Protein AF-0000000068240893 (afdb_homodimer)

Secondary structure (DSSP, 8-state):
-HHHHHHHHHHHHHHTTSS-TTPBPPPHHHHHHHTT--HHHHHHHHHHHHHTTSEEEETTTEEEEPPPPEEE-TTS---HHHHHHHTT--EEEEEEEEEEEE--HHHHHHHTPPTT-EEEEEEEEEEETTEEEEEEEEEE-GGGSTTGGGS-TTS-HHHHHHHHH---EEEEEEEEEEEE--HHHHHHTTBPTT-EEEEEEEEEEETTS-EEEEEEEEEETTTEEEEEEEE---/-HHHHHHHHHHHHHHTTSS-TTPBPPPHHHHHHHTT--HHHHHHHHHHHHHTTSEEEETTTEEEEPPPPEEE-TTS---HHHHHHHTT--EEEEEEEEEEEE--HHHHHHHTPPTT-EEEEEEEEEEETTEEEEEEEEEE-GGGSTTGGGS-TTS-HHHHHHHHH---EEEEEEEEEEEE--HHHHHHTTBPTT-EEEEEEEEEEETTS-EEEEEEEEEETTTEEEEEEEE---

Nearest PDB structures (foldseek):
  4u0w-assembly1_A  TM=6.727E-01  e=1.219E-19  Bacillus subtilis subsp. subtilis str. 168
  3f8m-assembly1_B  TM=7.080E-01  e=1.734E-18  Mycolicibacterium smegmatis MC2 155
  3f8l-assembly2_D  TM=9.187E-01  e=1.401E-13  Mycolicibacterium smegmatis MC2 155
  2wv0-assembly3_F  TM=5.902E-01  e=1.403E-17  Bacillus subtilis
  2wv0-assembly4_G-2  TM=5.923E-01  e=2.333E-17  Bacillus subtilis

Organism: Vibrio cholerae serotype O1 (strain ATCC 39315 / El Tor Inaba N16961) (NCBI:txid243277)

Solvent-accessible surface area (backbone atoms only — not comparable to full-atom values): 24263 Å² total; per-residue (Å²): 108,73,32,55,54,52,38,51,52,51,50,50,36,40,76,71,59,76,47,48,64,63,37,72,51,76,54,64,70,59,50,14,57,76,66,70,52,49,62,68,47,46,46,53,18,50,49,52,36,36,34,70,28,51,26,44,60,34,59,98,74,44,44,26,29,38,50,84,47,47,80,39,39,76,73,48,87,67,50,71,57,58,49,30,47,76,68,77,41,48,59,47,51,43,66,73,47,74,47,80,39,65,46,49,73,66,51,25,62,72,67,67,49,61,90,76,34,70,23,34,40,38,32,32,40,32,23,54,70,88,38,53,37,33,43,34,41,34,40,33,45,42,91,79,41,74,71,56,83,77,51,75,73,51,49,60,62,69,55,49,32,41,75,75,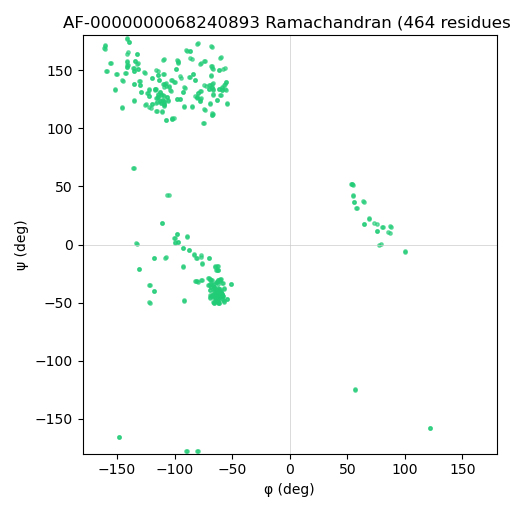60,76,38,50,79,25,38,34,42,37,39,37,40,34,25,42,29,48,70,68,58,8,58,70,43,46,33,40,70,62,38,40,16,32,35,44,34,38,36,35,18,28,79,86,69,42,80,48,38,34,36,42,33,47,26,42,28,41,45,43,32,40,38,53,76,27,57,57,80,128,108,75,33,55,53,52,39,50,52,51,49,49,34,41,75,71,58,76,46,47,65,63,36,72,53,72,54,64,68,60,48,14,56,74,66,71,52,49,62,68,47,44,46,53,18,50,49,53,36,35,33,70,28,51,27,44,60,34,58,97,75,45,44,25,29,38,48,86,46,46,79,39,38,76,73,48,88,67,51,69,56,60,49,30,47,75,67,78,41,47,59,47,52,43,67,73,46,74,46,80,41,66,45,48,74,66,51,25,61,74,66,68,50,61,89,78,34,69,23,34,40,37,33,32,41,32,24,52,69,85,36,53,36,31,42,34,40,33,40,32,44,42,91,80,42,74,70,56,84,76,49,75,72,52,50,60,62,68,56,51,33,38,75,75,61,75,37,49,77,26,38,35,42,37,39,38,38,35,25,44,28,48,68,68,57,8,57,70,43,45,32,40,72,63,38,40,16,32,33,44,34,38,36,34,17,28,79,85,69,43,78,48,38,34,38,41,33,46,26,42,28,42,44,42,31,40,38,52,76,25,60,58,81,126

InterPro domains:
  IPR000524 Transcription regulator HTH, GntR [PF00392] (3-65)
  IPR000524 Transcription regulator HTH, GntR [PR00035] (25-39)
  IPR000524 Transcription regulator HTH, GntR [PR00035] (39-55)
  IPR000524 Transcription regulator HTH, GntR [PS50949] (1-68)
  IPR000524 Transcription regulator HTH, GntR [SM00345] (6-65)
  IPR000524 Transcription regulator HTH, GntR [cd07377] (3-66)
  IPR011663 UbiC transcription regulator-associated [PF07702] (86-224)
  IPR011663 UbiC transcription regulator-associated [SM00866] (86-225)
  IPR017722 Phosphonate utilization transcriptional regulator PhnR [TIGR03337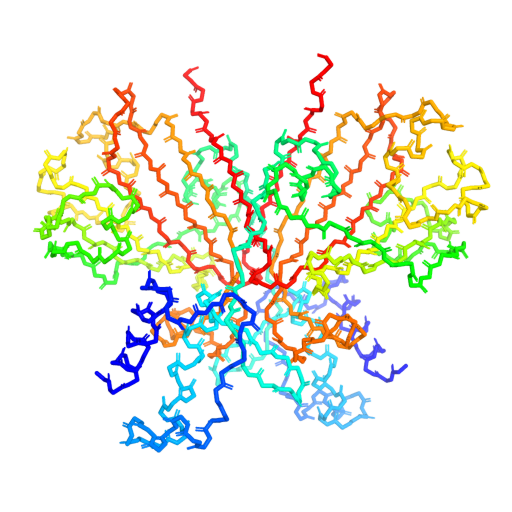] (1-230)
  IPR028978 Chorismate pyruvate-lyase/UbiC transcription regulator-associated domain superfamily [G3DSA:3.40.1410.10] (73-229)
  IPR028978 Chorismate pyruvate-lyase/UbiC transcription regulator-associated domain superfamily [SSF64288] (53-229)
  IPR036388 Winged helix-like DNA-binding domain superfamily [G3DSA:1.10.10.10] (2-70)
  IPR036390 Winged helix DNA-binding domain superfamily [SSF46785] (3-69)
  IPR050679 Bacterial HTH-type transcriptional regulator [PTHR44846] (2-227)

Structure (mmCIF, N/CA/C/O backbone):
data_AF-0000000068240893-model_v1
#
loop_
_entity.id
_entity.type
_entity.pdbx_description
1 polymer 'Repressor protein PhnR, putative'
#
loop_
_atom_site.group_PDB
_atom_site.id
_atom_site.type_symbol
_atom_site.label_atom_id
_atom_site.label_alt_id
_atom_site.label_comp_id
_atom_site.label_asym_id
_atom_site.label_entity_id
_atom_site.label_seq_id
_atom_site.pdbx_PDB_ins_code
_atom_site.Cartn_x
_atom_site.Cartn_y
_atom_site.Cartn_z
_atom_site.occupancy
_atom_site.B_iso_or_equiv
_atom_site.auth_seq_id
_atom_site.auth_comp_id
_atom_site.auth_asym_id
_atom_site.auth_atom_id
_atom_site.pdbx_PDB_model_num
ATOM 1 N N . MET A 1 1 ? -18.891 -16.094 -14.867 1 78.56 1 MET A N 1
ATOM 2 C CA . MET A 1 1 ? -19.75 -15.344 -13.961 1 78.56 1 MET A CA 1
ATOM 3 C C . MET A 1 1 ? -20.109 -13.977 -14.547 1 78.56 1 MET A C 1
ATOM 5 O O . MET A 1 1 ? -19.312 -13.398 -15.289 1 78.56 1 MET A O 1
ATOM 9 N N . GLN A 1 2 ? -21.344 -13.648 -14.516 1 87.31 2 GLN A N 1
ATOM 10 C CA . GLN A 1 2 ? -21.875 -12.453 -15.156 1 87.31 2 GLN A CA 1
ATOM 11 C C . GLN A 1 2 ? -21.078 -11.211 -14.75 1 87.31 2 GLN A C 1
ATOM 13 O O . GLN A 1 2 ? -20.828 -10.336 -15.578 1 87.31 2 GLN A O 1
ATOM 18 N N . TYR A 1 3 ? -20.594 -11.164 -13.531 1 90.5 3 TYR A N 1
ATOM 19 C CA . TYR A 1 3 ? -19.891 -9.977 -13.07 1 90.5 3 TYR A CA 1
ATOM 20 C C . TYR A 1 3 ? -18.531 -9.852 -13.766 1 90.5 3 TYR A C 1
ATOM 22 O O . TYR A 1 3 ? -18.047 -8.742 -14 1 90.5 3 TYR A O 1
ATOM 30 N N . VAL A 1 4 ? -17.969 -10.945 -14.141 1 89.31 4 VAL A N 1
ATOM 31 C CA . VAL A 1 4 ? -16.688 -10.922 -14.836 1 89.31 4 VAL A CA 1
ATOM 32 C C . VAL A 1 4 ? -16.859 -10.344 -16.234 1 89.31 4 VAL A C 1
ATOM 34 O O . VAL A 1 4 ? -16.016 -9.57 -16.703 1 89.31 4 VAL A O 1
ATOM 37 N N . LYS A 1 5 ? -17.922 -10.703 -16.844 1 91.31 5 LYS A N 1
ATOM 38 C CA . LYS A 1 5 ? -18.219 -10.188 -18.172 1 91.31 5 LYS A CA 1
ATOM 39 C C . LYS A 1 5 ? -18.406 -8.672 -18.141 1 91.31 5 LYS A C 1
ATOM 41 O O . LYS A 1 5 ? -17.938 -7.969 -19.047 1 91.31 5 LYS A O 1
ATOM 46 N N . ILE A 1 6 ? -19.094 -8.242 -17.156 1 93.94 6 ILE A N 1
ATOM 47 C CA . ILE A 1 6 ? -19.344 -6.816 -17 1 93.94 6 ILE A CA 1
ATOM 48 C C . ILE A 1 6 ? -18.016 -6.094 -16.797 1 93.94 6 ILE A C 1
ATOM 50 O O . ILE A 1 6 ? -17.734 -5.078 -17.438 1 93.94 6 ILE A O 1
ATOM 54 N N . LYS A 1 7 ? -17.219 -6.617 -15.867 1 94.5 7 LYS A N 1
ATOM 55 C CA . LYS A 1 7 ? -15.906 -6.043 -15.602 1 94.5 7 LYS A CA 1
ATOM 56 C C . LYS A 1 7 ? -15.078 -5.957 -16.891 1 94.5 7 LYS A C 1
ATOM 58 O O . LYS A 1 7 ? -14.508 -4.906 -17.188 1 94.5 7 LYS A O 1
ATOM 63 N N . ASP A 1 8 ? -15.078 -7.043 -17.609 1 92.62 8 ASP A N 1
ATOM 64 C CA . ASP A 1 8 ? -14.281 -7.098 -18.828 1 92.62 8 ASP A CA 1
ATOM 65 C C . ASP A 1 8 ? -14.781 -6.086 -19.859 1 92.62 8 ASP A C 1
ATOM 67 O O . ASP A 1 8 ? -13.984 -5.461 -20.562 1 92.62 8 ASP A O 1
ATOM 71 N N . ALA A 1 9 ? -16.031 -5.953 -19.938 1 93.56 9 ALA A N 1
ATOM 72 C CA . ALA A 1 9 ? -16.625 -5 -20.875 1 93.56 9 ALA A CA 1
ATOM 73 C C . ALA A 1 9 ? -16.203 -3.572 -20.547 1 93.56 9 ALA A C 1
ATOM 75 O O . ALA A 1 9 ? -15.859 -2.797 -21.438 1 93.56 9 ALA A O 1
ATOM 76 N N . ILE A 1 10 ? -16.203 -3.273 -19.344 1 94.38 10 ILE A N 1
ATOM 77 C CA . ILE A 1 10 ? -15.828 -1.932 -18.906 1 94.38 10 ILE A CA 1
ATOM 78 C C . ILE A 1 10 ? -14.336 -1.7 -19.141 1 94.38 10 ILE A C 1
ATOM 80 O O . ILE A 1 10 ? -13.945 -0.651 -19.656 1 94.38 10 ILE A O 1
ATOM 84 N N . VAL A 1 11 ? -13.547 -2.678 -18.812 1 94.25 11 VAL A N 1
ATOM 85 C CA . VAL A 1 11 ? -12.109 -2.584 -19.016 1 94.25 11 VAL A CA 1
ATOM 86 C C . VAL A 1 11 ? -11.805 -2.365 -20.5 1 94.25 11 VAL A C 1
ATOM 88 O O . VAL A 1 11 ? -10.938 -1.556 -20.844 1 94.25 11 VAL A O 1
ATOM 91 N N . GLU A 1 12 ? -12.453 -3.084 -21.312 1 92.94 12 GLU A N 1
ATOM 92 C CA . GLU A 1 12 ? -12.266 -2.949 -22.75 1 92.94 12 GLU A CA 1
ATOM 93 C C . GLU A 1 12 ? -12.578 -1.531 -23.219 1 92.94 12 GLU A C 1
ATOM 95 O O . GLU A 1 12 ? -11.875 -0.988 -24.078 1 92.94 12 GLU A O 1
ATOM 100 N N . GLN A 1 13 ? -13.625 -0.996 -22.719 1 93.81 13 GLN A N 1
ATOM 101 C CA . GLN A 1 13 ? -14.008 0.363 -23.094 1 93.81 13 GLN A CA 1
ATOM 102 C C . GLN A 1 13 ? -12.984 1.377 -22.594 1 93.81 13 GLN A C 1
ATOM 104 O O . GLN A 1 13 ? -12.695 2.361 -23.266 1 93.81 13 GLN A O 1
ATOM 109 N N . ILE A 1 14 ? -12.422 1.121 -21.406 1 93.75 14 ILE A N 1
ATOM 110 C CA . ILE A 1 14 ? -11.375 1.985 -20.875 1 93.75 14 ILE A CA 1
ATOM 111 C C . ILE A 1 14 ? -10.133 1.901 -21.766 1 93.75 14 ILE A C 1
ATOM 113 O O . ILE A 1 14 ? -9.594 2.926 -22.188 1 93.75 14 ILE A O 1
ATOM 117 N N . ASP A 1 15 ? -9.805 0.697 -22.109 1 91.31 15 ASP A N 1
ATOM 118 C CA . ASP A 1 15 ? -8.586 0.45 -22.875 1 91.31 15 ASP A CA 1
ATOM 119 C C . ASP A 1 15 ? -8.727 0.995 -24.297 1 91.31 15 ASP A C 1
ATOM 121 O O . ASP A 1 15 ? -7.738 1.423 -24.891 1 91.31 15 ASP A O 1
ATOM 125 N N . ALA A 1 16 ? -9.93 1.012 -24.797 1 93.38 16 ALA A N 1
ATOM 126 C CA . ALA A 1 16 ? -10.203 1.485 -26.156 1 93.38 16 ALA A CA 1
ATOM 127 C C . ALA A 1 16 ? -10.328 3.006 -26.188 1 93.38 16 ALA A C 1
ATOM 129 O O . ALA A 1 16 ? -10.453 3.602 -27.266 1 93.38 16 ALA A O 1
ATOM 130 N N . GLY A 1 17 ? -10.352 3.615 -25.047 1 92.38 17 GLY A N 1
ATOM 131 C CA . GLY A 1 17 ? -10.438 5.066 -24.969 1 92.38 17 GLY A CA 1
ATOM 132 C C . GLY A 1 17 ? -11.859 5.586 -25.031 1 92.38 17 GLY A C 1
ATOM 133 O O . GLY A 1 17 ? -12.086 6.793 -25.141 1 92.38 17 GLY A O 1
ATOM 134 N N . MET A 1 18 ? -12.805 4.766 -24.938 1 93.75 18 MET A N 1
ATOM 135 C CA . MET A 1 18 ? -14.211 5.168 -24.953 1 93.75 18 MET A CA 1
ATOM 136 C C . MET A 1 18 ? -14.625 5.758 -23.609 1 93.75 18 MET A C 1
ATOM 138 O O . MET A 1 18 ? -15.539 6.586 -23.547 1 93.75 18 MET A O 1
ATOM 142 N N . LEU A 1 19 ? -14.008 5.285 -22.594 1 94.5 19 LEU A N 1
ATOM 143 C CA . LEU A 1 19 ? -14.156 5.844 -21.25 1 94.5 19 LEU A CA 1
ATOM 144 C C . LEU A 1 19 ? -12.891 6.57 -20.828 1 94.5 19 LEU A C 1
ATOM 146 O O . LEU A 1 19 ? -11.82 5.961 -20.719 1 94.5 19 LEU A O 1
ATOM 150 N N . MET A 1 20 ? -13 7.801 -20.562 1 94.25 20 MET A N 1
ATOM 151 C CA . MET A 1 20 ? -11.836 8.641 -20.312 1 94.25 20 MET A CA 1
ATOM 152 C C . MET A 1 20 ? -11.578 8.789 -18.812 1 94.25 20 MET A C 1
ATOM 154 O O . MET A 1 20 ? -12.5 8.703 -18.016 1 94.25 20 MET A O 1
ATOM 158 N N . PRO A 1 21 ? -10.328 9.102 -18.484 1 93.56 21 PRO A N 1
ATOM 159 C CA . PRO A 1 21 ? -10.023 9.359 -17.078 1 93.56 21 PRO A CA 1
ATOM 160 C C . PRO A 1 21 ? -10.898 10.453 -16.484 1 93.56 21 PRO A C 1
ATOM 162 O O . PRO A 1 21 ? -11.148 11.477 -17.125 1 93.56 21 PRO A O 1
ATOM 165 N N . ARG A 1 22 ? -11.398 10.133 -15.289 1 93.19 22 ARG A N 1
ATOM 166 C CA . ARG A 1 22 ? -12.188 11.055 -14.484 1 93.19 22 ARG A CA 1
ATOM 167 C C . ARG A 1 22 ? -13.617 11.156 -15 1 93.19 22 ARG A C 1
ATOM 169 O O . ARG A 1 22 ? -14.453 11.852 -14.414 1 93.19 22 ARG A O 1
ATOM 176 N N . GLN A 1 23 ? -13.875 10.445 -16.016 1 95.62 23 GLN A N 1
ATOM 177 C CA . GLN A 1 23 ? -15.25 10.406 -16.516 1 95.62 23 GLN A CA 1
ATOM 178 C C . GLN A 1 23 ? -16.172 9.703 -15.523 1 95.62 23 GLN A C 1
ATOM 180 O O . GLN A 1 23 ? -15.828 8.648 -14.984 1 95.62 23 GLN A O 1
ATOM 185 N N . LYS A 1 24 ? -17.312 10.32 -15.32 1 96 24 LYS A N 1
ATOM 186 C CA . LYS A 1 24 ? -18.297 9.727 -14.43 1 96 24 LYS A CA 1
ATOM 187 C C . LYS A 1 24 ? -19.047 8.594 -15.125 1 96 24 LYS A C 1
ATOM 189 O O . LYS A 1 24 ? -19.453 8.727 -16.281 1 96 24 LYS A O 1
ATOM 194 N N . LEU A 1 25 ? -19.156 7.477 -14.445 1 96.5 25 LEU A N 1
ATOM 195 C CA . LEU A 1 25 ? -20 6.387 -14.938 1 96.5 25 LEU A CA 1
ATOM 196 C C . LEU A 1 25 ? -21.469 6.668 -14.688 1 96.5 25 LEU A C 1
ATOM 198 O O . LEU A 1 25 ? -21.812 7.383 -13.742 1 96.5 25 LEU A O 1
ATOM 202 N N . PRO A 1 26 ? -22.312 6.039 -15.5 1 95 26 PRO A N 1
ATOM 203 C CA . PRO A 1 26 ? -23.734 6.148 -15.211 1 95 26 PRO A CA 1
ATOM 204 C C . PRO A 1 26 ? -24.109 5.598 -13.836 1 95 26 PRO A C 1
ATOM 206 O O . PRO A 1 26 ? -23.344 4.832 -13.25 1 95 26 PRO A O 1
ATOM 209 N N . ALA A 1 27 ? -25.25 6.023 -13.391 1 95.12 27 ALA A N 1
ATOM 210 C CA . ALA A 1 27 ? -25.75 5.512 -12.117 1 95.12 27 ALA A CA 1
ATOM 211 C C . ALA A 1 27 ? -25.844 3.988 -12.141 1 95.12 27 ALA A C 1
ATOM 213 O O . ALA A 1 27 ? -26.094 3.393 -13.188 1 95.12 27 ALA A O 1
ATOM 214 N N . GLU A 1 28 ? -25.703 3.416 -10.953 1 94.88 28 GLU A N 1
ATOM 215 C CA . GLU A 1 28 ? -25.688 1.962 -10.836 1 94.88 28 GLU A CA 1
ATOM 216 C C . GLU A 1 28 ? -26.953 1.348 -11.406 1 94.88 28 GLU A C 1
ATOM 218 O O . GLU A 1 28 ? -26.922 0.307 -12.062 1 94.88 28 GLU A O 1
ATOM 223 N N . ARG A 1 29 ? -28.094 2.025 -11.172 1 94.5 29 ARG A N 1
ATOM 224 C CA . ARG A 1 29 ? -29.359 1.516 -11.688 1 94.5 29 ARG A CA 1
ATOM 225 C C . ARG A 1 29 ? -29.344 1.455 -13.211 1 94.5 29 ARG A C 1
ATOM 227 O O . ARG A 1 29 ? -29.719 0.44 -13.805 1 94.5 29 ARG A O 1
ATOM 234 N N . LYS A 1 30 ? -28.969 2.471 -13.828 1 95.69 30 LYS A N 1
ATOM 235 C CA . LYS A 1 30 ? -28.906 2.543 -15.281 1 95.69 30 LYS A CA 1
ATOM 236 C C . LYS A 1 30 ? -27.891 1.54 -15.844 1 95.69 30 LYS A C 1
ATOM 238 O O . LYS A 1 30 ? -28.156 0.892 -16.859 1 95.69 30 LYS A O 1
ATOM 243 N N . LEU A 1 31 ? -26.703 1.407 -15.234 1 94.94 31 LEU A N 1
ATOM 244 C CA . LEU A 1 31 ? -25.688 0.46 -15.656 1 94.94 31 LEU A CA 1
ATOM 245 C C . LEU A 1 31 ? -26.188 -0.974 -15.555 1 94.94 31 LEU A C 1
ATOM 247 O O . LEU A 1 31 ? -25.953 -1.788 -16.453 1 94.94 31 LEU A O 1
ATOM 251 N N . ALA A 1 32 ? -26.844 -1.225 -14.445 1 95.75 32 ALA A N 1
ATOM 252 C CA . ALA A 1 32 ? -27.406 -2.557 -14.25 1 95.75 32 ALA A CA 1
ATOM 253 C C . ALA A 1 32 ? -28.422 -2.889 -15.352 1 95.75 32 ALA A C 1
ATOM 255 O O . ALA A 1 32 ? -28.422 -4.004 -15.875 1 95.75 32 ALA A O 1
ATOM 256 N N . GLU A 1 33 ? -29.219 -1.926 -15.703 1 95.12 33 GLU A N 1
ATOM 257 C CA . GLU A 1 33 ? -30.203 -2.092 -16.781 1 95.12 33 GLU A CA 1
ATOM 258 C C . GLU A 1 33 ? -29.516 -2.338 -18.109 1 95.12 33 GLU A C 1
ATOM 260 O O . GLU A 1 33 ? -29.922 -3.219 -18.875 1 95.12 33 GLU A O 1
ATOM 265 N N . SER A 1 34 ? -28.531 -1.62 -18.359 1 94.12 34 SER A N 1
ATOM 266 C CA . SER A 1 34 ? -27.812 -1.719 -19.625 1 94.12 34 SER A CA 1
ATOM 267 C C . SER A 1 34 ? -27.172 -3.09 -19.781 1 94.12 34 SER A C 1
ATOM 269 O O . SER A 1 34 ? -27.047 -3.596 -20.906 1 94.12 34 SER A O 1
ATOM 271 N N . PHE A 1 35 ? -26.766 -3.68 -18.688 1 94.25 35 PHE A N 1
ATOM 272 C CA . PHE A 1 35 ? -26.109 -4.984 -18.734 1 94.25 35 PHE A CA 1
ATOM 273 C C . PHE A 1 35 ? -27.125 -6.098 -18.453 1 94.25 35 PHE A C 1
ATOM 275 O O . PHE A 1 35 ? -26.75 -7.27 -18.359 1 94.25 35 PHE A O 1
ATOM 282 N N . ASP A 1 36 ? -28.312 -5.676 -18.281 1 94.5 36 ASP A N 1
ATOM 283 C CA . ASP A 1 36 ? -29.391 -6.625 -18.016 1 94.5 36 ASP A CA 1
ATOM 284 C C . ASP A 1 36 ? -29.047 -7.527 -16.828 1 94.5 36 ASP A C 1
ATOM 286 O O . ASP A 1 36 ? -29.062 -8.75 -16.953 1 94.5 36 ASP A O 1
ATOM 290 N N . THR A 1 37 ? -28.688 -6.918 -15.734 1 95.94 37 THR A N 1
ATOM 291 C CA . THR A 1 37 ? -28.312 -7.648 -14.531 1 95.94 37 THR A CA 1
ATOM 292 C C . THR A 1 37 ? -28.844 -6.945 -13.289 1 95.94 37 THR A C 1
ATOM 294 O O . THR A 1 37 ? -29.547 -5.941 -13.391 1 95.94 37 THR A O 1
ATOM 297 N N . THR A 1 38 ? -28.625 -7.496 -12.125 1 95.12 38 THR A N 1
ATOM 298 C CA . THR A 1 38 ? -29.047 -6.898 -10.852 1 95.12 38 THR A CA 1
ATOM 299 C C . THR A 1 38 ? -27.969 -5.934 -10.344 1 95.12 38 THR A C 1
ATOM 301 O O . THR A 1 38 ? -26.812 -5.996 -10.766 1 95.12 38 THR A O 1
ATOM 304 N N . ARG A 1 39 ? -28.422 -5.078 -9.461 1 94.19 39 ARG A N 1
ATOM 305 C CA . ARG A 1 39 ? -27.484 -4.145 -8.844 1 94.19 39 ARG A CA 1
ATOM 306 C C . ARG A 1 39 ? -26.406 -4.887 -8.039 1 94.19 39 ARG A C 1
ATOM 308 O O . ARG A 1 39 ? -25.266 -4.461 -7.988 1 94.19 39 ARG A O 1
ATOM 315 N N . VAL A 1 40 ? -26.781 -5.953 -7.469 1 93.62 40 VAL A N 1
ATOM 316 C CA . VAL A 1 40 ? -25.844 -6.738 -6.66 1 93.62 40 VAL A CA 1
ATOM 317 C C . VAL A 1 40 ? -24.719 -7.277 -7.535 1 93.62 40 VAL A C 1
ATOM 319 O O . VAL A 1 40 ? -23.547 -7.141 -7.195 1 93.62 40 VAL A O 1
ATOM 322 N N . THR A 1 41 ? -25.094 -7.832 -8.633 1 94 41 THR A N 1
ATOM 323 C CA . THR A 1 41 ? -24.125 -8.367 -9.578 1 94 41 THR A CA 1
ATOM 324 C C . THR A 1 41 ? -23.25 -7.254 -10.148 1 94 41 THR A C 1
ATOM 326 O O . THR A 1 41 ? -22.031 -7.406 -10.266 1 94 41 THR A O 1
ATOM 329 N N . LEU A 1 42 ? -23.875 -6.18 -10.492 1 95.5 42 LEU A N 1
ATOM 330 C CA . LEU A 1 42 ? -23.141 -5.035 -11.016 1 95.5 42 LEU A CA 1
ATOM 331 C C . LEU A 1 42 ? -22.109 -4.543 -10 1 95.5 42 LEU A C 1
ATOM 333 O O . LEU A 1 42 ? -20.969 -4.258 -10.367 1 95.5 42 LEU A O 1
ATOM 337 N N . ARG A 1 43 ? -22.516 -4.496 -8.758 1 93.31 43 ARG A N 1
ATOM 338 C CA . ARG A 1 43 ? -21.641 -3.984 -7.707 1 93.31 43 ARG A CA 1
ATOM 339 C C . ARG A 1 43 ? -20.422 -4.895 -7.508 1 93.31 43 ARG A C 1
ATOM 341 O O . ARG A 1 43 ? -19.328 -4.422 -7.203 1 93.31 43 ARG A O 1
ATOM 348 N N . GLU A 1 44 ? -20.641 -6.109 -7.68 1 92.75 44 GLU A N 1
ATOM 349 C CA . GLU A 1 44 ? -19.516 -7.031 -7.617 1 92.75 44 GLU A CA 1
ATOM 350 C C . GLU A 1 44 ? -18.484 -6.715 -8.695 1 92.75 44 GLU A C 1
ATOM 352 O O . GLU A 1 44 ? -17.281 -6.719 -8.422 1 92.75 44 GLU A O 1
ATOM 357 N N . ALA A 1 45 ? -18.953 -6.445 -9.844 1 94.75 45 ALA A N 1
ATOM 358 C CA . ALA A 1 45 ? -18.062 -6.078 -10.945 1 94.75 45 ALA A CA 1
ATOM 359 C C . ALA A 1 45 ? -17.359 -4.758 -10.656 1 94.75 45 ALA A C 1
ATOM 361 O O . ALA A 1 45 ? -16.141 -4.641 -10.867 1 94.75 45 ALA A O 1
ATOM 362 N N . LEU A 1 46 ? -18.156 -3.832 -10.164 1 94.75 46 LEU A N 1
ATOM 363 C CA . LEU A 1 46 ? -17.594 -2.518 -9.875 1 94.75 46 LEU A CA 1
ATOM 364 C C . LEU A 1 46 ? -16.562 -2.598 -8.75 1 94.75 46 LEU A C 1
ATOM 366 O O . LEU A 1 46 ? -15.539 -1.916 -8.789 1 94.75 46 LEU A O 1
ATOM 370 N N . SER A 1 47 ? -16.812 -3.436 -7.785 1 92.25 47 SER A N 1
ATOM 371 C CA . SER A 1 47 ? -15.891 -3.609 -6.668 1 92.25 47 SER A CA 1
ATOM 372 C C . SER A 1 47 ? -14.555 -4.188 -7.137 1 92.25 47 SER A C 1
ATOM 374 O O . SER A 1 47 ? -13.5 -3.791 -6.648 1 92.25 47 SER A O 1
ATOM 376 N N . LEU A 1 48 ? -14.648 -5.059 -8.047 1 93 48 LEU A N 1
ATOM 377 C CA . LEU A 1 48 ? -13.43 -5.637 -8.602 1 93 48 LEU A CA 1
ATOM 378 C C . LEU A 1 48 ? -12.633 -4.582 -9.367 1 93 48 LEU A C 1
ATOM 380 O O . LEU A 1 48 ? -11.406 -4.512 -9.242 1 93 48 LEU A O 1
ATOM 384 N N . LEU A 1 49 ? -13.336 -3.799 -10.133 1 95.19 49 LEU A N 1
ATOM 385 C CA . LEU A 1 49 ? -12.695 -2.723 -10.883 1 95.19 49 LEU A CA 1
ATOM 386 C C . LEU A 1 49 ? -12.055 -1.709 -9.945 1 95.19 49 LEU A C 1
ATOM 388 O O . LEU A 1 49 ? -10.961 -1.213 -10.219 1 95.19 49 LEU A O 1
ATOM 392 N N . GLU A 1 50 ? -12.766 -1.42 -8.844 1 94.56 50 GLU A N 1
ATOM 393 C CA . GLU A 1 50 ? -12.234 -0.498 -7.848 1 94.56 50 GLU A CA 1
ATOM 394 C C . GLU A 1 50 ? -10.984 -1.067 -7.176 1 94.56 50 GLU A C 1
ATOM 396 O O . GLU A 1 50 ? -10 -0.357 -6.996 1 94.56 50 GLU A O 1
ATOM 401 N N . ALA A 1 51 ? -11.039 -2.316 -6.859 1 92.25 51 ALA A N 1
ATOM 402 C CA . ALA A 1 51 ? -9.906 -2.984 -6.227 1 92.25 51 ALA A CA 1
ATOM 403 C C . ALA A 1 51 ? -8.672 -2.941 -7.121 1 92.25 51 ALA A C 1
ATOM 405 O O . ALA A 1 51 ? -7.543 -2.842 -6.633 1 92.25 51 ALA A O 1
ATOM 406 N N . GLU A 1 52 ? -8.922 -2.951 -8.391 1 91.88 52 GLU A N 1
ATOM 407 C CA . GLU A 1 52 ? -7.828 -2.926 -9.352 1 91.88 52 GLU A CA 1
ATOM 408 C C . GLU A 1 52 ? -7.402 -1.495 -9.672 1 91.88 52 GLU A C 1
ATOM 410 O O . GLU A 1 52 ? -6.477 -1.276 -10.453 1 91.88 52 GLU A O 1
ATOM 415 N N . GLY A 1 53 ? -8.117 -0.548 -9.141 1 93.19 53 GLY A N 1
ATOM 416 C CA . GLY A 1 53 ? -7.777 0.854 -9.32 1 93.19 53 GLY A CA 1
ATOM 417 C C . GLY A 1 53 ? -8.242 1.417 -10.648 1 93.19 53 GLY A C 1
ATOM 418 O O . GLY A 1 53 ? -7.805 2.492 -11.062 1 93.19 53 GLY A O 1
ATOM 419 N N . LYS A 1 54 ? -9.125 0.718 -11.312 1 95.44 54 LYS A N 1
ATOM 420 C CA . LYS A 1 54 ? -9.586 1.161 -12.625 1 95.44 54 LYS A CA 1
ATOM 421 C C . LYS A 1 54 ? -10.68 2.221 -12.5 1 95.44 54 LYS A C 1
ATOM 423 O O . LYS A 1 54 ? -10.844 3.059 -13.391 1 95.44 54 LYS A O 1
ATOM 428 N N . ILE A 1 55 ? -11.422 2.102 -11.461 1 96.12 55 ILE A N 1
ATOM 429 C CA . ILE A 1 55 ? -12.438 3.096 -11.141 1 96.12 55 ILE A CA 1
ATOM 430 C C . ILE A 1 55 ? -12.336 3.479 -9.664 1 96.12 55 ILE A C 1
ATOM 432 O O . ILE A 1 55 ? -11.633 2.824 -8.898 1 96.12 55 ILE A O 1
ATOM 436 N N . TYR A 1 56 ? -12.914 4.516 -9.312 1 94.88 56 TYR A N 1
ATOM 437 C CA . TYR A 1 56 ? -12.992 4.934 -7.914 1 94.88 56 TYR A CA 1
ATOM 438 C C . TYR A 1 56 ? -14.359 5.539 -7.598 1 94.88 56 TYR A C 1
ATOM 440 O O . TYR A 1 56 ? -15.086 5.949 -8.508 1 94.88 56 TYR A O 1
ATOM 448 N N . ARG A 1 57 ? -14.656 5.516 -6.379 1 92.88 57 ARG A N 1
ATOM 449 C CA . ARG A 1 57 ? -15.93 6.066 -5.926 1 92.88 57 ARG A CA 1
ATOM 450 C C . ARG A 1 57 ? -15.719 7.371 -5.164 1 92.88 57 ARG A C 1
ATOM 452 O O . ARG A 1 57 ? -14.766 7.5 -4.391 1 92.88 57 ARG A O 1
ATOM 459 N N . GLU A 1 58 ? -16.484 8.344 -5.348 1 91.5 58 GLU A N 1
ATOM 460 C CA . GLU A 1 58 ? -16.578 9.539 -4.508 1 91.5 58 GLU A CA 1
ATOM 461 C C . GLU A 1 58 ? -17.875 9.547 -3.697 1 91.5 58 GLU A C 1
ATOM 463 O O . GLU A 1 58 ? -18.938 9.172 -4.203 1 91.5 58 GLU A O 1
ATOM 468 N N . ASP A 1 59 ? -17.672 9.898 -2.484 1 88 59 ASP A N 1
ATOM 469 C CA . ASP A 1 59 ? -18.781 9.859 -1.544 1 88 59 ASP A CA 1
ATOM 470 C C . ASP A 1 59 ? -19.969 10.672 -2.066 1 88 59 ASP A C 1
ATOM 472 O O . ASP A 1 59 ? -19.828 11.859 -2.377 1 88 59 ASP A O 1
ATOM 476 N N . ARG A 1 60 ? -21.094 10.031 -2.229 1 87.75 60 ARG A N 1
ATOM 477 C CA . ARG A 1 60 ? -22.375 10.602 -2.629 1 87.75 60 ARG A CA 1
ATOM 478 C C . ARG A 1 60 ? -22.312 11.164 -4.043 1 87.75 60 ARG A C 1
ATOM 480 O O . ARG A 1 60 ? -23.141 11.992 -4.43 1 87.75 60 ARG A O 1
ATOM 487 N N . ARG A 1 61 ? -21.375 10.844 -4.891 1 90.44 61 ARG A N 1
ATOM 488 C CA . ARG A 1 61 ? -21.234 11.375 -6.246 1 90.44 61 ARG A CA 1
ATOM 489 C C . ARG A 1 61 ? -21.266 10.242 -7.273 1 90.44 61 ARG A C 1
ATOM 491 O O . ARG A 1 61 ? -21.75 10.43 -8.391 1 90.44 61 ARG A O 1
ATOM 498 N N . GLY A 1 62 ? -20.703 9.094 -6.867 1 93.31 62 GLY A N 1
ATOM 499 C CA . GLY A 1 62 ? -20.781 7.965 -7.781 1 93.31 62 GLY A CA 1
ATOM 500 C C . GLY A 1 62 ? -19.422 7.414 -8.164 1 93.31 62 GLY A C 1
ATOM 501 O O . GLY A 1 62 ? -18.469 7.5 -7.387 1 93.31 62 GLY A O 1
ATOM 502 N N . TRP A 1 63 ? -19.453 6.719 -9.344 1 95.25 63 TRP A N 1
ATOM 503 C CA . TRP A 1 63 ? -18.266 6.027 -9.82 1 95.25 63 TRP A CA 1
ATOM 504 C C . TRP A 1 63 ? -17.594 6.816 -10.938 1 95.25 63 TRP A C 1
ATOM 506 O O . TRP A 1 63 ? -18.266 7.375 -11.805 1 95.25 63 TRP A O 1
ATOM 516 N N . PHE A 1 64 ? -16.312 6.82 -10.938 1 96.69 64 PHE A N 1
ATOM 517 C CA . PHE A 1 64 ? -15.516 7.523 -11.938 1 96.69 64 PHE A CA 1
ATOM 518 C C . PHE A 1 64 ? -14.406 6.629 -12.477 1 96.69 64 PHE A C 1
ATOM 520 O O . PHE A 1 64 ? -13.938 5.723 -11.789 1 96.69 64 PHE A O 1
ATOM 527 N N . ILE A 1 65 ? -13.938 6.906 -13.703 1 97.06 65 ILE A N 1
ATOM 528 C CA . ILE A 1 65 ? -12.781 6.223 -14.273 1 97.06 65 ILE A CA 1
ATOM 529 C C . ILE A 1 65 ? -11.492 6.789 -13.664 1 97.06 65 ILE A C 1
ATOM 531 O O . ILE A 1 65 ? -11.289 8.008 -13.664 1 97.06 65 ILE A O 1
ATOM 535 N N . SER A 1 66 ? -10.672 5.906 -13.117 1 96.44 66 SER A N 1
ATOM 536 C CA . SER A 1 66 ? -9.43 6.359 -12.492 1 96.44 66 SER A CA 1
ATOM 537 C C . SER A 1 66 ? -8.438 6.859 -13.539 1 96.44 66 SER A C 1
ATOM 539 O O . SER A 1 66 ? -8.242 6.219 -14.57 1 96.44 66 SER A O 1
ATOM 541 N N . PRO A 1 67 ? -7.805 8.039 -13.305 1 95.56 67 PRO A N 1
ATOM 542 C CA . PRO A 1 67 ? -6.617 8.359 -14.094 1 95.56 67 PRO A CA 1
ATOM 543 C C . PRO A 1 67 ? -5.43 7.449 -13.773 1 95.56 67 PRO A C 1
ATOM 545 O O . PRO A 1 67 ? -5.473 6.695 -12.797 1 95.56 67 PRO A O 1
ATOM 548 N N . ALA A 1 68 ? -4.375 7.566 -14.594 1 94.31 68 ALA A N 1
ATOM 549 C CA . ALA A 1 68 ? -3.154 6.836 -14.266 1 94.31 68 ALA A CA 1
ATOM 550 C C . ALA A 1 68 ? -2.586 7.289 -12.922 1 94.31 68 ALA A C 1
ATOM 552 O O . ALA A 1 68 ? -2.566 8.484 -12.625 1 94.31 68 ALA A O 1
ATOM 553 N N . PRO A 1 69 ? -2.219 6.344 -12.109 1 96.75 69 PRO A N 1
ATOM 554 C CA . PRO A 1 69 ? -1.616 6.75 -10.836 1 96.75 69 PRO A CA 1
ATOM 555 C C . PRO A 1 69 ? -0.247 7.402 -11.016 1 96.75 69 PRO A C 1
ATOM 557 O O . PRO A 1 69 ? 0.424 7.176 -12.023 1 96.75 69 PRO A O 1
ATOM 560 N N . LEU A 1 70 ? 0.086 8.234 -10.086 1 96.88 70 LEU A N 1
ATOM 561 C CA . LEU A 1 70 ? 1.442 8.766 -10.031 1 96.88 70 LEU A CA 1
ATOM 562 C C . LEU A 1 70 ? 2.447 7.668 -9.703 1 96.88 70 LEU A C 1
ATOM 564 O O . LEU A 1 70 ? 2.227 6.871 -8.789 1 96.88 70 LEU A O 1
ATOM 568 N N . ARG A 1 71 ? 3.449 7.57 -10.469 1 96 71 ARG A N 1
ATOM 569 C CA . ARG A 1 71 ? 4.551 6.652 -10.203 1 96 71 ARG A CA 1
ATOM 570 C C . ARG A 1 71 ? 5.574 7.277 -9.266 1 96 71 ARG A C 1
ATOM 572 O O . ARG A 1 71 ? 6.164 8.312 -9.578 1 96 71 ARG A O 1
ATOM 579 N N . TYR A 1 72 ? 5.715 6.633 -8.164 1 94 72 TYR A N 1
ATOM 580 C CA . TYR A 1 72 ? 6.613 7.148 -7.133 1 94 72 TYR A CA 1
ATOM 581 C C . TYR A 1 72 ? 7.781 6.195 -6.906 1 94 72 TYR A C 1
ATOM 583 O O . TYR A 1 72 ? 7.582 5.02 -6.594 1 94 72 TYR A O 1
ATOM 591 N N . ASP A 1 73 ? 8.969 6.656 -7.062 1 91.56 73 ASP A N 1
ATOM 592 C CA . ASP A 1 73 ? 10.195 5.918 -6.773 1 91.56 73 ASP A CA 1
ATOM 593 C C . ASP A 1 73 ? 10.867 6.445 -5.508 1 91.56 73 ASP A C 1
ATOM 595 O O . ASP A 1 73 ? 11.492 7.508 -5.531 1 91.56 73 ASP A O 1
ATOM 599 N N . PRO A 1 74 ? 10.773 5.648 -4.453 1 85.88 74 PRO A N 1
ATOM 600 C CA . PRO A 1 74 ? 11.312 6.141 -3.182 1 85.88 74 PRO A CA 1
ATOM 601 C C . PRO A 1 74 ? 12.82 6.387 -3.236 1 85.88 74 PRO A C 1
ATOM 603 O O . PRO A 1 74 ? 13.375 7.043 -2.35 1 85.88 74 PRO A O 1
ATOM 606 N N . THR A 1 75 ? 13.438 5.805 -4.203 1 82.12 75 THR A N 1
ATOM 607 C CA . THR A 1 75 ? 14.875 6.008 -4.316 1 82.12 75 THR A CA 1
ATOM 608 C C . THR A 1 75 ? 15.188 7.387 -4.891 1 82.12 75 THR A C 1
ATOM 610 O O . THR A 1 75 ? 16.328 7.852 -4.824 1 82.12 75 THR A O 1
ATOM 613 N N . GLN A 1 76 ? 14.156 7.902 -5.445 1 80.62 76 GLN A N 1
ATOM 614 C CA . GLN A 1 76 ? 14.289 9.266 -5.938 1 80.62 76 GLN A CA 1
ATOM 615 C C . GLN A 1 76 ? 13.781 10.273 -4.91 1 80.62 76 GLN A C 1
ATOM 617 O O . GLN A 1 76 ? 12.867 9.977 -4.141 1 80.62 76 GLN A O 1
ATOM 622 N N . THR A 1 77 ? 14.391 11.367 -4.855 1 75.69 77 THR A N 1
ATOM 623 C CA . THR A 1 77 ? 14.055 12.344 -3.826 1 75.69 77 THR A CA 1
ATOM 624 C C . THR A 1 77 ? 13.281 13.516 -4.426 1 75.69 77 THR A C 1
ATOM 626 O O . THR A 1 77 ? 13.539 14.672 -4.082 1 75.69 77 THR A O 1
ATOM 629 N N . LEU A 1 78 ? 12.398 13.219 -5.25 1 79.06 78 LEU A N 1
ATOM 630 C CA . LEU A 1 78 ? 11.578 14.289 -5.801 1 79.06 78 LEU A CA 1
ATOM 631 C C . LEU A 1 78 ? 10.438 14.648 -4.852 1 79.06 78 LEU A C 1
ATOM 633 O O . LEU A 1 78 ? 9.844 13.766 -4.23 1 79.06 78 LEU A O 1
ATOM 637 N N . ASN A 1 79 ? 10.219 15.898 -4.816 1 87.75 79 ASN A N 1
ATOM 638 C CA . ASN A 1 79 ? 9.039 16.312 -4.062 1 87.75 79 ASN A CA 1
ATOM 639 C C . ASN A 1 79 ? 7.766 16.141 -4.883 1 87.75 79 ASN A C 1
ATOM 641 O O . ASN A 1 79 ? 7.824 15.836 -6.074 1 87.75 79 ASN A O 1
ATOM 645 N N . PHE A 1 80 ? 6.684 16.328 -4.316 1 93.94 80 PHE A N 1
ATOM 646 C CA . PHE A 1 80 ? 5.383 16.047 -4.914 1 93.94 80 PHE A CA 1
ATOM 647 C C . PHE A 1 80 ? 5.199 16.844 -6.199 1 93.94 80 PHE A C 1
ATOM 649 O O . PHE A 1 80 ? 4.82 16.281 -7.23 1 93.94 80 PHE A O 1
ATOM 656 N N . THR A 1 81 ? 5.512 18.156 -6.152 1 94.38 81 THR A N 1
ATOM 657 C CA . THR A 1 81 ? 5.305 19.047 -7.289 1 94.38 81 THR A CA 1
ATOM 658 C C . THR A 1 81 ? 6.145 18.594 -8.484 1 94.38 81 THR A C 1
ATOM 660 O O . THR A 1 81 ? 5.621 18.438 -9.586 1 94.38 81 THR A O 1
ATOM 663 N N . ASN A 1 82 ? 7.367 18.375 -8.258 1 92.56 82 ASN A N 1
ATOM 664 C CA . ASN A 1 82 ? 8.266 17.984 -9.344 1 92.56 82 ASN A CA 1
ATOM 665 C C . ASN A 1 82 ? 7.934 16.594 -9.867 1 92.56 82 ASN A C 1
ATOM 667 O O . ASN A 1 82 ? 8.055 16.328 -11.062 1 92.56 82 ASN A O 1
ATOM 671 N N . MET A 1 83 ? 7.547 15.734 -9.016 1 93.44 83 MET A N 1
ATOM 672 C CA . MET A 1 83 ? 7.137 14.398 -9.422 1 93.44 83 MET A CA 1
ATOM 673 C C . MET A 1 83 ? 5.922 14.461 -10.344 1 93.44 83 MET A C 1
ATOM 675 O O . MET A 1 83 ? 5.891 13.805 -11.383 1 93.44 83 MET A O 1
ATOM 679 N N . ALA A 1 84 ? 4.91 15.258 -9.945 1 96.5 84 ALA A N 1
ATOM 680 C CA . ALA A 1 84 ? 3.695 15.422 -10.742 1 96.5 84 ALA A CA 1
ATOM 681 C C . ALA A 1 84 ? 4.008 16.016 -12.109 1 96.5 84 ALA A C 1
ATOM 683 O O . ALA A 1 84 ? 3.572 15.5 -13.133 1 96.5 84 ALA A O 1
ATOM 684 N N . LEU A 1 85 ? 4.855 17.078 -12.102 1 96.12 85 LEU A N 1
ATOM 685 C CA . LEU A 1 85 ? 5.199 17.75 -13.344 1 96.12 85 LEU A CA 1
ATOM 686 C C . LEU A 1 85 ? 5.984 16.844 -14.273 1 96.12 85 LEU A C 1
ATOM 688 O O . LEU A 1 85 ? 5.766 16.844 -15.484 1 96.12 85 LEU A O 1
ATOM 692 N N . ALA A 1 86 ? 6.859 16.078 -13.711 1 95.44 86 ALA A N 1
ATOM 693 C CA . ALA A 1 86 ? 7.676 15.156 -14.492 1 95.44 86 ALA A CA 1
ATOM 694 C C . ALA A 1 86 ? 6.809 14.117 -15.195 1 95.44 86 ALA A C 1
ATOM 696 O O . ALA A 1 86 ? 7.223 13.531 -16.203 1 95.44 86 ALA A O 1
ATOM 697 N N . GLN A 1 87 ? 5.617 13.898 -14.695 1 96.44 87 GLN A N 1
ATOM 698 C CA . GLN A 1 87 ? 4.707 12.922 -15.281 1 96.44 87 GLN A CA 1
ATOM 699 C C . GLN A 1 87 ? 3.516 13.602 -15.945 1 96.44 87 GLN A C 1
ATOM 701 O O . GLN A 1 87 ? 2.436 13.023 -16.047 1 96.44 87 GLN A O 1
ATOM 706 N N . ASN A 1 88 ? 3.627 14.875 -16.25 1 96.81 88 ASN A N 1
ATOM 707 C CA . ASN A 1 88 ? 2.686 15.688 -17 1 96.81 88 ASN A CA 1
ATOM 708 C C . ASN A 1 88 ? 1.346 15.812 -16.281 1 96.81 88 ASN A C 1
ATOM 710 O O . ASN A 1 88 ? 0.288 15.719 -16.906 1 96.81 88 ASN A O 1
ATOM 714 N N . ARG A 1 89 ? 1.429 15.914 -15 1 96.81 89 ARG A N 1
ATOM 715 C CA . ARG A 1 89 ? 0.257 16.188 -14.18 1 96.81 89 ARG A CA 1
ATOM 716 C C . ARG A 1 89 ? 0.317 17.594 -13.594 1 96.81 89 ARG A C 1
ATOM 718 O O . ARG A 1 89 ? 1.392 18.203 -13.508 1 96.81 89 ARG A O 1
ATOM 725 N N . GLN A 1 90 ? -0.811 18.141 -13.195 1 97.38 90 GLN A N 1
ATOM 726 C CA . GLN A 1 90 ? -0.873 19.469 -12.594 1 97.38 90 GLN A CA 1
ATOM 727 C C . GLN A 1 90 ? -0.986 19.391 -11.078 1 97.38 90 GLN A C 1
ATOM 729 O O . GLN A 1 90 ? -2.049 19.062 -10.547 1 97.38 90 GLN A O 1
ATOM 734 N N . PRO A 1 91 ? 0.047 19.75 -10.383 1 97.44 91 PRO A N 1
ATOM 735 C CA . PRO A 1 91 ? 0.016 19.688 -8.914 1 97.44 91 PRO A CA 1
ATOM 736 C C . PRO A 1 91 ? -0.615 20.938 -8.289 1 97.44 91 PRO A C 1
ATOM 738 O O . PRO A 1 91 ? -0.531 22.031 -8.852 1 97.44 91 PRO A O 1
ATOM 741 N N . LYS A 1 92 ? -1.268 20.766 -7.227 1 97.69 92 LYS A N 1
ATOM 742 C CA . LYS A 1 92 ? -1.764 21.812 -6.348 1 97.69 92 LYS A CA 1
ATOM 743 C C . LYS A 1 92 ? -1.725 21.391 -4.887 1 97.69 92 LYS A C 1
ATOM 745 O O . LYS A 1 92 ? -1.939 20.203 -4.574 1 97.69 92 LYS A O 1
ATOM 750 N N . THR A 1 93 ? -1.39 22.219 -4.027 1 97.75 93 THR A N 1
ATOM 751 C CA . THR A 1 93 ? -1.387 21.953 -2.594 1 97.75 93 THR A CA 1
ATOM 752 C C . THR A 1 93 ? -2.262 22.969 -1.856 1 97.75 93 THR A C 1
ATOM 754 O O . THR A 1 93 ? -2.168 24.172 -2.102 1 97.75 93 THR A O 1
ATOM 757 N N . GLU A 1 94 ? -3.117 22.516 -1.033 1 97.88 94 GLU A N 1
ATOM 758 C CA . GLU A 1 94 ? -3.947 23.344 -0.176 1 97.88 94 GLU A CA 1
ATOM 759 C C . GLU A 1 94 ? -3.605 23.141 1.297 1 97.88 94 GLU A C 1
ATOM 761 O O . GLU A 1 94 ? -3.59 22.016 1.783 1 97.88 94 GLU A O 1
ATOM 766 N N . LEU A 1 95 ? -3.383 24.234 1.973 1 98.12 95 LEU A N 1
ATOM 767 C CA . LEU A 1 95 ? -3.113 24.188 3.406 1 98.12 95 LEU A CA 1
ATOM 768 C C . LEU A 1 95 ? -4.402 24 4.195 1 98.12 95 LEU A C 1
ATOM 770 O O . LEU A 1 95 ? -5.363 24.766 4.016 1 98.12 95 LEU A O 1
ATOM 774 N N . VAL A 1 96 ? -4.441 23.016 4.965 1 97.69 96 VAL A N 1
ATOM 775 C CA . VAL A 1 96 ? -5.586 22.766 5.832 1 97.69 96 VAL A CA 1
ATOM 776 C C . VAL A 1 96 ? -5.363 23.422 7.188 1 97.69 96 VAL A C 1
ATOM 778 O O . VAL A 1 96 ? -6.25 24.109 7.699 1 97.69 96 VAL A O 1
ATOM 781 N N . SER A 1 97 ? -4.203 23.219 7.762 1 97.69 97 SER A N 1
ATOM 782 C CA . SER A 1 97 ? -3.861 23.797 9.055 1 97.69 97 SER A CA 1
ATOM 783 C C . SER A 1 97 ? -2.352 23.844 9.258 1 97.69 97 SER A C 1
ATOM 785 O O . SER A 1 97 ? -1.619 23.031 8.695 1 97.69 97 SER A O 1
ATOM 787 N N . ALA A 1 98 ? -1.887 24.828 9.992 1 98.12 98 ALA A N 1
ATOM 788 C CA . ALA A 1 98 ? -0.494 24.969 10.406 1 98.12 98 ALA A CA 1
ATOM 789 C C . ALA A 1 98 ? -0.398 25.594 11.805 1 98.12 98 ALA A C 1
ATOM 791 O O . ALA A 1 98 ? -0.845 26.719 12.016 1 98.12 98 ALA A O 1
ATOM 792 N N . LYS A 1 99 ? 0.164 24.828 12.703 1 97.94 99 LYS A N 1
ATOM 793 C CA . LYS A 1 99 ? 0.21 25.344 14.07 1 97.94 99 LYS A CA 1
ATOM 794 C C . LYS A 1 99 ? 1.348 24.719 14.859 1 97.94 99 LYS A C 1
ATOM 796 O O . LYS A 1 99 ? 1.835 23.641 14.508 1 97.94 99 LYS A O 1
ATOM 801 N N . ALA A 1 100 ? 1.735 25.453 15.852 1 98 100 ALA A N 1
ATOM 802 C CA . ALA A 1 100 ? 2.625 24.891 16.859 1 98 100 ALA A CA 1
ATOM 803 C C . ALA A 1 100 ? 1.84 24.078 17.891 1 98 100 ALA A C 1
ATOM 805 O O . ALA A 1 100 ? 0.849 24.562 18.453 1 98 100 ALA A O 1
ATOM 806 N N . VAL A 1 101 ? 2.295 22.859 18.078 1 97.75 101 VAL A N 1
ATOM 807 C CA . VAL A 1 101 ? 1.589 21.984 19.016 1 97.75 101 VAL A CA 1
ATOM 808 C C . VAL A 1 101 ? 2.594 21.156 19.812 1 97.75 101 VAL A C 1
ATOM 810 O O . VAL A 1 101 ? 3.777 21.109 19.469 1 97.75 101 VAL A O 1
ATOM 813 N N . ILE A 1 102 ? 2.049 20.594 20.922 1 97.31 102 ILE A N 1
ATOM 814 C CA . ILE A 1 102 ? 2.824 19.562 21.609 1 97.31 102 ILE A CA 1
ATOM 815 C C . ILE A 1 102 ? 2.83 18.281 20.797 1 97.31 102 ILE A C 1
ATOM 817 O O . ILE A 1 102 ? 1.795 17.875 20.266 1 97.31 102 ILE A O 1
ATOM 821 N N . ALA A 1 103 ? 3.965 17.656 20.688 1 96.62 103 ALA A N 1
ATOM 822 C CA . ALA A 1 103 ? 4.102 16.438 19.906 1 96.62 103 ALA A CA 1
ATOM 823 C C . ALA A 1 103 ? 3.186 15.336 20.438 1 96.62 103 ALA A C 1
ATOM 825 O O . ALA A 1 103 ? 3.158 15.062 21.641 1 96.62 103 ALA A O 1
ATOM 826 N N . ASN A 1 104 ? 2.406 14.75 19.547 1 92.19 104 ASN A N 1
ATOM 827 C CA . ASN A 1 104 ? 1.644 13.57 19.922 1 92.19 104 ASN A CA 1
ATOM 828 C C . ASN A 1 104 ? 2.51 12.312 19.891 1 92.19 104 ASN A C 1
ATOM 830 O O . ASN A 1 104 ? 3.715 12.391 19.641 1 92.19 104 ASN A O 1
ATOM 834 N N . LYS A 1 105 ? 1.902 11.188 20.172 1 87.94 105 LYS A N 1
ATOM 835 C CA . LYS A 1 105 ? 2.648 9.938 20.281 1 87.94 105 LYS A CA 1
ATOM 836 C C . LYS A 1 105 ? 3.359 9.609 18.969 1 87.94 105 LYS A C 1
ATOM 838 O O . LYS A 1 105 ? 4.516 9.18 18.969 1 87.94 105 LYS A O 1
ATOM 843 N N . GLN A 1 106 ? 2.68 9.828 17.875 1 91.44 106 GLN A N 1
ATOM 844 C CA . GLN A 1 106 ? 3.232 9.508 16.562 1 91.44 106 GLN A CA 1
ATOM 845 C C . GLN A 1 106 ? 4.441 10.383 16.25 1 91.44 106 GLN A C 1
ATOM 847 O O . GLN A 1 106 ? 5.492 9.875 15.852 1 91.44 106 GLN A O 1
ATOM 852 N N . ALA A 1 107 ? 4.293 11.672 16.406 1 96 107 ALA A N 1
ATOM 853 C CA . ALA A 1 107 ? 5.391 12.602 16.172 1 96 107 ALA A CA 1
ATOM 854 C C . ALA A 1 107 ? 6.57 12.312 17.094 1 96 107 ALA A C 1
ATOM 856 O O . ALA A 1 107 ? 7.723 12.32 16.672 1 96 107 ALA A O 1
ATOM 857 N N . THR A 1 108 ? 6.258 12.055 18.359 1 95.88 108 THR A N 1
ATOM 858 C CA . THR A 1 108 ? 7.293 11.758 19.344 1 95.88 108 THR A CA 1
ATOM 859 C C . THR A 1 108 ? 8.102 10.531 18.922 1 95.88 108 THR A C 1
ATOM 861 O O . THR A 1 108 ? 9.336 10.539 18.984 1 95.88 108 THR A O 1
ATOM 864 N N . ARG A 1 109 ? 7.41 9.555 18.5 1 93.25 109 ARG A N 1
ATOM 865 C CA . ARG A 1 109 ? 8.062 8.32 18.078 1 93.25 109 ARG A CA 1
ATOM 866 C C . ARG A 1 109 ? 8.922 8.547 16.844 1 93.25 109 ARG A C 1
ATOM 868 O O . ARG A 1 109 ? 10.102 8.18 16.812 1 93.25 109 ARG A O 1
ATOM 875 N N . LEU A 1 110 ? 8.391 9.172 15.812 1 96.25 110 LEU A N 1
ATOM 876 C CA . LEU A 1 110 ? 9.055 9.305 14.523 1 96.25 110 LEU A CA 1
ATOM 877 C C . LEU A 1 110 ? 10.234 10.273 14.617 1 96.25 110 LEU A C 1
ATOM 879 O O . LEU A 1 110 ? 11.273 10.047 13.992 1 96.25 110 LEU A O 1
ATOM 883 N N . LEU A 1 111 ? 10.086 11.312 15.445 1 97.56 111 LEU A N 1
ATOM 884 C CA . LEU A 1 111 ? 11.125 12.328 15.531 1 97.56 111 LEU A CA 1
ATOM 885 C C . LEU A 1 111 ? 12.016 12.102 16.75 1 97.56 111 LEU A C 1
ATOM 887 O O . LEU A 1 111 ? 12.891 12.914 17.047 1 97.56 111 LEU A O 1
ATOM 891 N N . LYS A 1 112 ? 11.742 11.039 17.484 1 96.88 112 LYS A N 1
ATOM 892 C CA . LYS A 1 112 ? 12.539 10.688 18.672 1 96.88 112 LYS A CA 1
ATOM 893 C C . LYS A 1 112 ? 12.617 11.859 19.641 1 96.88 112 LYS A C 1
ATOM 895 O O . LYS A 1 112 ? 13.703 12.242 20.078 1 96.88 112 LYS A O 1
ATOM 900 N N . LEU A 1 113 ? 11.508 12.344 19.953 1 96.75 113 LEU A N 1
ATOM 901 C CA . LEU A 1 113 ? 11.438 13.531 20.797 1 96.75 113 LEU A CA 1
ATOM 902 C C . LEU A 1 113 ? 11.18 13.148 22.25 1 96.75 113 LEU A C 1
ATOM 904 O O . LEU A 1 113 ? 10.656 12.07 22.531 1 96.75 113 LEU A O 1
ATOM 908 N N . LYS A 1 114 ? 11.523 14.039 23.141 1 94.94 114 LYS A N 1
ATOM 909 C CA . LYS A 1 114 ? 11.164 13.906 24.547 1 94.94 114 LYS A CA 1
ATOM 910 C C . LYS A 1 114 ? 9.68 14.211 24.766 1 94.94 114 LYS A C 1
ATOM 912 O O . LYS A 1 114 ? 9.062 14.898 23.953 1 94.94 114 LYS A O 1
ATOM 917 N N . PRO A 1 115 ? 9.188 13.688 25.859 1 91.81 115 PRO A N 1
ATOM 918 C CA . PRO A 1 115 ? 7.793 14 26.156 1 91.81 115 PRO A CA 1
ATOM 919 C C . PRO A 1 115 ? 7.535 15.508 26.25 1 91.81 115 PRO A C 1
ATOM 921 O O . PRO A 1 115 ? 8.375 16.25 26.75 1 91.81 115 PRO A O 1
ATOM 924 N N . PHE A 1 116 ? 6.43 15.945 25.656 1 93.38 116 PHE A N 1
ATOM 925 C CA . PHE A 1 116 ? 5.914 17.312 25.734 1 93.38 116 PHE A CA 1
ATOM 926 C C . PHE A 1 116 ? 6.734 18.25 24.859 1 93.38 116 PHE A C 1
ATOM 928 O O . PHE A 1 116 ? 6.703 19.469 25.047 1 93.38 116 PHE A O 1
ATOM 935 N N . SER A 1 117 ? 7.477 17.703 23.953 1 96.31 117 SER A N 1
ATOM 936 C CA . SER A 1 117 ? 8.203 18.547 23 1 96.31 117 SER A CA 1
ATOM 937 C C . SER A 1 117 ? 7.254 19.281 22.078 1 96.31 117 SER A C 1
ATOM 939 O O . SER A 1 117 ? 6.172 18.781 21.75 1 96.31 117 SER A O 1
ATOM 941 N N . ASP A 1 118 ? 7.766 20.484 21.641 1 96.94 118 ASP A N 1
ATOM 942 C CA . ASP A 1 118 ? 7.008 21.25 20.656 1 96.94 118 ASP A CA 1
ATOM 943 C C . ASP A 1 118 ? 7.352 20.812 19.234 1 96.94 118 ASP A C 1
ATOM 945 O O . ASP A 1 118 ? 8.508 20.484 18.938 1 96.94 118 ASP A O 1
ATOM 949 N N . VAL A 1 119 ? 6.348 20.828 18.391 1 98.44 119 VAL A N 1
ATOM 950 C CA . VAL A 1 119 ? 6.555 20.625 16.953 1 98.44 119 VAL A CA 1
ATOM 951 C C . VAL A 1 119 ? 5.633 21.547 16.156 1 98.44 119 VAL A C 1
ATOM 953 O O . VAL A 1 119 ? 4.609 22 16.672 1 98.44 119 VAL A O 1
ATOM 956 N N . TYR A 1 120 ? 6.078 21.891 14.953 1 98.69 120 TYR A N 1
ATOM 957 C CA . TYR A 1 120 ? 5.102 22.391 14 1 98.69 120 TYR A CA 1
ATOM 958 C C . TYR A 1 120 ? 4.328 21.25 13.352 1 98.69 120 TYR A C 1
ATOM 960 O O . TYR A 1 120 ? 4.918 20.25 12.938 1 98.69 120 TYR A O 1
ATOM 968 N N . ARG A 1 121 ? 3.059 21.344 13.336 1 98.56 121 ARG A N 1
ATOM 969 C CA . ARG A 1 121 ? 2.229 20.438 12.562 1 98.56 121 ARG A CA 1
ATOM 970 C C . ARG A 1 121 ? 1.607 21.141 11.359 1 98.56 121 ARG A C 1
ATOM 972 O O . ARG A 1 121 ? 0.979 22.188 11.516 1 98.56 121 ARG A O 1
ATOM 979 N N . VAL A 1 122 ? 1.837 20.656 10.195 1 98.44 122 VAL A N 1
ATOM 980 C CA . VAL A 1 122 ? 1.298 21.203 8.953 1 98.44 122 VAL A CA 1
ATOM 981 C C . VAL A 1 122 ? 0.461 20.141 8.25 1 98.44 122 VAL A C 1
ATOM 983 O O . VAL A 1 122 ? 0.968 19.062 7.906 1 98.44 122 VAL A O 1
ATOM 986 N N . ASP A 1 123 ? -0.825 20.375 8.078 1 98.19 123 ASP A N 1
ATOM 987 C CA . ASP A 1 123 ? -1.74 19.5 7.348 1 98.19 123 ASP A CA 1
ATOM 988 C C . ASP A 1 123 ? -2.107 20.094 5.992 1 98.19 123 ASP A C 1
ATOM 990 O O . ASP A 1 123 ? -2.518 21.266 5.906 1 98.19 123 ASP A O 1
ATOM 994 N N . ARG A 1 124 ? -1.915 19.328 5 1 98.5 124 ARG A N 1
ATOM 995 C CA . ARG A 1 124 ? -2.176 19.781 3.635 1 98.5 124 ARG A CA 1
ATOM 996 C C . ARG A 1 124 ? -2.922 18.719 2.842 1 98.5 124 ARG A C 1
ATOM 998 O O . ARG A 1 124 ? -2.832 17.531 3.154 1 98.5 124 ARG A O 1
ATOM 1005 N N . VAL A 1 125 ? -3.68 19.109 1.892 1 98.56 125 VAL A N 1
ATOM 1006 C CA . VAL A 1 125 ? -4.25 18.25 0.859 1 98.56 125 VAL A CA 1
ATOM 1007 C C . VAL A 1 125 ? -3.625 18.594 -0.494 1 98.56 125 VAL A C 1
ATOM 1009 O O . VAL A 1 125 ? -3.504 19.766 -0.858 1 98.56 125 VAL A O 1
ATOM 1012 N N . ARG A 1 126 ? -3.168 17.562 -1.135 1 98.5 126 ARG A N 1
ATOM 1013 C CA . ARG A 1 126 ? -2.559 17.781 -2.443 1 98.5 126 ARG A CA 1
ATOM 1014 C C . ARG A 1 126 ? -3.441 17.234 -3.557 1 98.5 126 ARG A C 1
ATOM 1016 O O . ARG A 1 126 ? -4.113 16.219 -3.377 1 98.5 126 ARG A O 1
ATOM 1023 N N . TYR A 1 127 ? -3.391 17.906 -4.648 1 98.06 127 TYR A N 1
ATOM 1024 C CA . TYR A 1 127 ? -4.246 17.625 -5.797 1 98.06 127 TYR A CA 1
ATOM 1025 C C . TYR A 1 127 ? -3.414 17.266 -7.02 1 98.06 127 TYR A C 1
ATOM 1027 O O . TYR A 1 127 ? -2.328 17.812 -7.227 1 98.06 127 TYR A O 1
ATOM 1035 N N . LEU A 1 128 ? -3.877 16.375 -7.797 1 97.56 128 LEU A N 1
ATOM 1036 C CA . LEU A 1 128 ? -3.43 16.125 -9.164 1 97.56 128 LEU A CA 1
ATOM 1037 C C . LEU A 1 128 ? -4.547 16.406 -10.164 1 97.56 128 LEU A C 1
ATOM 1039 O O . LEU A 1 128 ? -5.602 15.766 -10.117 1 97.56 128 LEU A O 1
ATOM 1043 N N . ASP A 1 129 ? -4.391 17.438 -11.062 1 96.62 129 ASP A N 1
ATOM 1044 C CA . ASP A 1 129 ? -5.395 17.797 -12.062 1 96.62 129 ASP A CA 1
ATOM 1045 C C . ASP A 1 129 ? -6.746 18.062 -11.414 1 96.62 129 ASP A C 1
ATOM 1047 O O . ASP A 1 129 ? -7.762 17.5 -11.82 1 96.62 129 ASP A O 1
ATOM 1051 N N . ASN A 1 130 ? -6.695 18.75 -10.328 1 95.31 130 ASN A N 1
ATOM 1052 C CA . ASN A 1 130 ? -7.848 19.281 -9.602 1 95.31 130 ASN A CA 1
ATOM 1053 C C . ASN A 1 130 ? -8.578 18.188 -8.828 1 95.31 130 ASN A C 1
ATOM 1055 O O . ASN A 1 130 ? -9.703 18.391 -8.367 1 95.31 130 ASN A O 1
ATOM 1059 N N . ARG A 1 131 ? -8.023 17.031 -8.695 1 95.5 131 ARG A N 1
ATOM 1060 C CA . ARG A 1 131 ? -8.539 15.961 -7.855 1 95.5 131 ARG A CA 1
ATOM 1061 C C . ARG A 1 131 ? -7.699 15.805 -6.59 1 95.5 131 ARG A C 1
ATOM 1063 O O . ARG A 1 131 ? -6.484 15.609 -6.664 1 95.5 131 ARG A O 1
ATOM 1070 N N . PRO A 1 132 ? -8.352 15.891 -5.379 1 97.5 132 PRO A N 1
ATOM 1071 C CA . PRO A 1 132 ? -7.566 15.617 -4.176 1 97.5 132 PRO A CA 1
ATOM 1072 C C . PRO A 1 132 ? -7.109 14.164 -4.094 1 97.5 132 PRO A C 1
ATOM 1074 O O . PRO A 1 132 ? -7.918 13.25 -4.254 1 97.5 132 PRO A O 1
ATOM 1077 N N . VAL A 1 133 ? -5.816 13.977 -3.771 1 97.94 133 VAL A N 1
ATOM 1078 C CA . VAL A 1 133 ? -5.32 12.617 -3.93 1 97.94 133 VAL A CA 1
ATOM 1079 C C . VAL A 1 133 ? -4.574 12.188 -2.668 1 97.94 133 VAL A C 1
ATOM 1081 O O . VAL A 1 133 ? -4.398 10.992 -2.418 1 97.94 133 VAL A O 1
ATOM 1084 N N . VAL A 1 134 ? -4.109 13.125 -1.864 1 98.44 134 VAL A N 1
ATOM 1085 C CA . VAL A 1 134 ? -3.314 12.734 -0.705 1 98.44 134 VAL A CA 1
ATOM 1086 C C . VAL A 1 134 ? -3.471 13.773 0.405 1 98.44 134 VAL A C 1
ATOM 1088 O O . VAL A 1 134 ? -3.514 14.977 0.136 1 98.44 134 VAL A O 1
ATOM 1091 N N . TYR A 1 135 ? -3.693 13.312 1.608 1 98.44 135 TYR A N 1
ATOM 1092 C CA . TYR A 1 135 ? -3.648 14.109 2.826 1 98.44 135 TYR A CA 1
ATOM 1093 C C . TYR A 1 135 ? -2.303 13.961 3.527 1 98.44 135 TYR A C 1
ATOM 1095 O O . TYR A 1 135 ? -1.883 12.844 3.846 1 98.44 135 TYR A O 1
ATOM 1103 N N . VAL A 1 136 ? -1.617 15.055 3.793 1 98.12 136 VAL A N 1
ATOM 1104 C CA . VAL A 1 136 ? -0.252 15.008 4.305 1 98.12 136 VAL A CA 1
ATOM 1105 C C . VAL A 1 136 ? -0.173 15.742 5.637 1 98.12 136 VAL A C 1
ATOM 1107 O O . VAL A 1 136 ? -0.595 16.906 5.738 1 98.12 136 VAL A O 1
ATOM 1110 N N . THR A 1 137 ? 0.341 15.109 6.574 1 98 137 THR A N 1
ATOM 1111 C CA . THR A 1 137 ? 0.702 15.742 7.836 1 98 137 THR A CA 1
ATOM 1112 C C . THR A 1 137 ? 2.217 15.773 8.016 1 98 137 THR A C 1
ATOM 1114 O O . THR A 1 137 ? 2.873 14.734 7.969 1 98 137 THR A O 1
ATOM 1117 N N . ASN A 1 138 ? 2.746 16.922 8.172 1 98.44 138 ASN A N 1
ATOM 1118 C CA . ASN A 1 138 ? 4.156 17.078 8.508 1 98.44 138 ASN A CA 1
ATOM 1119 C C . ASN A 1 138 ? 4.344 17.469 9.969 1 98.44 138 ASN A C 1
ATOM 1121 O O . ASN A 1 138 ? 3.582 18.281 10.5 1 98.44 138 ASN A O 1
ATOM 1125 N N . TYR A 1 139 ? 5.234 16.891 10.586 1 98.62 139 TYR A N 1
ATOM 1126 C CA . TYR A 1 139 ? 5.773 17.344 11.867 1 98.62 139 TYR A CA 1
ATOM 1127 C C . TYR A 1 139 ? 7.203 17.859 11.695 1 98.62 139 TYR A C 1
ATOM 1129 O O . TYR A 1 139 ? 8.062 17.141 11.164 1 98.62 139 TYR A O 1
ATOM 1137 N N . ILE A 1 140 ? 7.449 19.047 12.188 1 98.69 140 ILE A N 1
ATOM 1138 C CA . ILE A 1 140 ? 8.719 19.719 11.945 1 98.69 140 ILE A CA 1
ATOM 1139 C C . ILE A 1 140 ? 9.305 20.219 13.266 1 98.69 140 ILE A C 1
ATOM 1141 O O . ILE A 1 140 ? 8.586 20.766 14.102 1 98.69 140 ILE A O 1
ATOM 1145 N N . ARG A 1 141 ? 10.578 20.047 13.438 1 97.88 141 ARG A N 1
ATOM 1146 C CA . ARG A 1 141 ? 11.25 20.562 14.625 1 97.88 141 ARG A CA 1
ATOM 1147 C C . ARG A 1 141 ? 11.422 22.062 14.539 1 97.88 141 ARG A C 1
ATOM 1149 O O . ARG A 1 141 ? 12.18 22.578 13.711 1 97.88 141 ARG A O 1
ATOM 1156 N N . PRO A 1 142 ? 10.805 22.766 15.43 1 97.5 142 PRO A N 1
ATOM 1157 C CA . PRO A 1 142 ? 10.773 24.219 15.289 1 97.5 142 PRO A CA 1
ATOM 1158 C C . PRO A 1 142 ? 12.141 24.859 15.5 1 97.5 142 PRO A C 1
ATOM 1160 O O . PRO A 1 142 ? 12.438 25.906 14.922 1 97.5 142 PRO A O 1
ATOM 1163 N N . GLU A 1 143 ? 12.984 24.297 16.312 1 96 143 GLU A N 1
ATOM 1164 C CA . GLU A 1 143 ? 14.281 24.875 16.641 1 96 143 GLU A CA 1
ATOM 1165 C C . GLU A 1 143 ? 15.18 24.969 15.414 1 96 143 GLU A C 1
ATOM 1167 O O . GLU A 1 143 ? 16.078 25.812 15.359 1 96 143 GLU A O 1
ATOM 1172 N N . LEU A 1 144 ? 14.875 24.172 14.461 1 96.69 144 LEU A N 1
ATOM 1173 C CA . LEU A 1 144 ? 15.68 24.172 13.242 1 96.69 144 LEU A CA 1
ATOM 1174 C C . LEU A 1 144 ? 15.094 25.109 12.203 1 96.69 144 LEU A C 1
ATOM 1176 O O . LEU A 1 144 ? 15.773 25.5 11.25 1 96.69 144 LEU A O 1
ATOM 1180 N N . PHE A 1 145 ? 13.836 25.438 12.391 1 97.75 145 PHE A N 1
ATOM 1181 C CA . PHE A 1 145 ? 13.148 26.25 11.391 1 97.75 145 PHE A CA 1
ATOM 1182 C C . PHE A 1 145 ? 12.328 27.344 12.062 1 97.75 145 PHE A C 1
ATOM 1184 O O . PHE A 1 145 ? 11.109 27.391 11.914 1 97.75 145 PHE A O 1
ATOM 1191 N N . PRO A 1 146 ? 13.008 28.25 12.688 1 96.88 146 PRO A N 1
ATOM 1192 C CA . PRO A 1 146 ? 12.289 29.312 13.375 1 96.88 146 PRO A CA 1
ATOM 1193 C C . PRO A 1 146 ? 11.398 30.125 12.438 1 96.88 146 PRO A C 1
ATOM 1195 O O . PRO A 1 146 ? 11.789 30.406 11.297 1 96.88 146 PRO A O 1
ATOM 1198 N N . ASN A 1 147 ? 10.211 30.422 12.789 1 97.06 147 ASN A N 1
ATOM 1199 C CA . ASN A 1 147 ? 9.25 31.266 12.094 1 97.06 147 ASN A CA 1
ATOM 1200 C C . ASN A 1 147 ? 8.758 30.625 10.805 1 97.06 147 ASN A C 1
ATOM 1202 O O . ASN A 1 147 ? 8.336 31.312 9.875 1 97.06 147 ASN A O 1
ATOM 1206 N N . LEU A 1 148 ? 8.875 29.328 10.742 1 97.62 148 LEU A N 1
ATOM 1207 C CA . LEU A 1 148 ? 8.438 28.625 9.547 1 97.62 148 LEU A CA 1
ATOM 1208 C C . LEU A 1 148 ? 6.969 28.891 9.258 1 97.62 148 LEU A C 1
ATOM 1210 O O . LEU A 1 148 ? 6.57 29 8.094 1 97.62 148 LEU A O 1
ATOM 1214 N N . LEU A 1 149 ? 6.16 29.062 10.273 1 97.69 149 LEU A N 1
ATOM 1215 C CA . LEU A 1 149 ? 4.715 29.203 10.141 1 97.69 149 LEU A CA 1
ATOM 1216 C C . LEU A 1 149 ? 4.359 30.547 9.5 1 97.69 149 LEU A C 1
ATOM 1218 O O . LEU A 1 149 ? 3.215 30.75 9.086 1 97.69 149 LEU A O 1
ATOM 1222 N N . ASP A 1 150 ? 5.301 31.438 9.391 1 97.12 150 ASP A N 1
ATOM 1223 C CA . ASP A 1 150 ? 5.082 32.75 8.781 1 97.12 150 ASP A CA 1
ATOM 1224 C C . ASP A 1 150 ? 5.133 32.656 7.258 1 97.12 150 ASP A C 1
ATOM 1226 O O . ASP A 1 150 ? 4.723 33.594 6.562 1 97.12 150 ASP A O 1
ATOM 1230 N N . PHE A 1 151 ? 5.574 31.562 6.738 1 97 151 PHE A N 1
ATOM 1231 C CA . PHE A 1 151 ? 5.703 31.391 5.297 1 97 151 PHE A CA 1
ATOM 1232 C C . PHE A 1 151 ? 4.422 30.828 4.699 1 97 151 PHE A 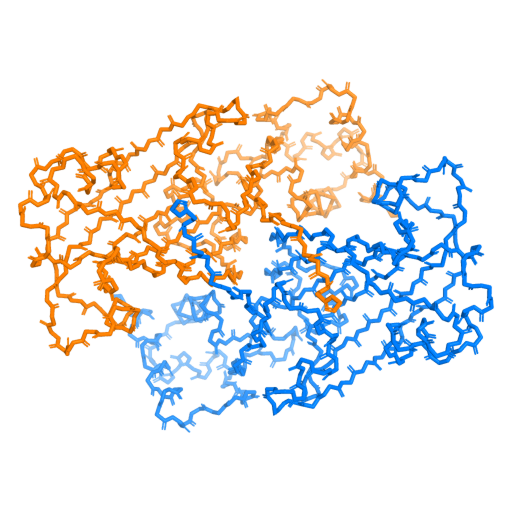C 1
ATOM 1234 O O . PHE A 1 151 ? 3.531 30.391 5.426 1 97 151 PHE A O 1
ATOM 1241 N N . ASP A 1 152 ? 4.336 30.891 3.357 1 96.75 152 ASP A N 1
ATOM 1242 C CA . ASP A 1 152 ? 3.264 30.219 2.637 1 96.75 152 ASP A CA 1
ATOM 1243 C C . ASP A 1 152 ? 3.512 28.703 2.574 1 96.75 152 ASP A C 1
ATOM 1245 O O . ASP A 1 152 ? 4.301 28.234 1.75 1 96.75 152 ASP A O 1
ATOM 1249 N N . LEU A 1 153 ? 2.809 27.984 3.334 1 96.06 153 LEU A N 1
ATOM 1250 C CA . LEU A 1 153 ? 3.086 26.562 3.516 1 96.06 153 LEU A CA 1
ATOM 1251 C C . LEU A 1 153 ? 2.338 25.719 2.482 1 96.06 153 LEU A C 1
ATOM 1253 O O . LEU A 1 153 ? 2.35 24.5 2.547 1 96.06 153 LEU A O 1
ATOM 1257 N N . SER A 1 154 ? 1.705 26.359 1.528 1 93.81 154 SER A N 1
ATOM 1258 C CA . SER A 1 154 ? 1.214 25.656 0.351 1 93.81 154 SER A CA 1
ATOM 1259 C C . SER A 1 154 ? 2.348 25.344 -0.62 1 93.81 154 SER A C 1
ATOM 1261 O O . SER A 1 154 ? 2.184 24.531 -1.537 1 93.81 154 SER A O 1
ATOM 1263 N N . GLN A 1 155 ? 3.475 25.922 -0.352 1 91.31 155 GLN A N 1
ATOM 1264 C CA . GLN A 1 155 ? 4.672 25.656 -1.142 1 91.31 155 GLN A CA 1
ATOM 1265 C C . GLN A 1 155 ? 5.414 24.422 -0.613 1 91.31 155 GLN A C 1
ATOM 1267 O O . GLN A 1 155 ? 5.109 23.938 0.475 1 91.31 155 GLN A O 1
ATOM 1272 N N . SER A 1 156 ? 6.328 23.969 -1.428 1 92.81 156 SER A N 1
ATOM 1273 C CA . SER A 1 156 ? 7.141 22.812 -1.07 1 92.81 156 SER A CA 1
ATOM 1274 C C . SER A 1 156 ? 8 23.094 0.153 1 92.81 156 SER A C 1
ATOM 1276 O O . SER A 1 156 ? 8.773 24.062 0.161 1 92.81 156 SER A O 1
ATOM 1278 N N . LEU A 1 157 ? 7.891 22.312 1.155 1 94.88 157 LEU A N 1
ATOM 1279 C CA . LEU A 1 157 ? 8.711 22.469 2.35 1 94.88 157 LEU A CA 1
ATOM 1280 C C . LEU A 1 157 ? 10.195 22.297 2.02 1 94.88 157 LEU A C 1
ATOM 1282 O O . LEU A 1 157 ? 11.039 22.984 2.596 1 94.88 157 LEU A O 1
ATOM 1286 N N . THR A 1 158 ? 10.484 21.359 1.113 1 92.81 158 THR A N 1
ATOM 1287 C CA . THR A 1 158 ? 11.883 21.141 0.749 1 92.81 158 THR A CA 1
ATOM 1288 C C . THR A 1 158 ? 12.477 22.406 0.136 1 92.81 158 THR A C 1
ATOM 1290 O O . THR A 1 158 ? 13.633 22.75 0.41 1 92.81 158 THR A O 1
ATOM 1293 N N . ASP A 1 159 ? 11.695 23.078 -0.636 1 93.06 159 ASP A N 1
ATOM 1294 C CA . ASP A 1 159 ? 12.156 24.328 -1.222 1 93.06 159 ASP A CA 1
ATOM 1295 C C . ASP A 1 159 ? 12.312 25.406 -0.155 1 93.06 159 ASP A C 1
ATOM 1297 O O . ASP A 1 159 ? 13.297 26.156 -0.16 1 93.06 159 ASP A O 1
ATOM 1301 N N . LEU A 1 160 ? 11.344 25.516 0.699 1 95.31 160 LEU A N 1
ATOM 1302 C CA . LEU A 1 160 ? 11.406 26.5 1.777 1 95.31 160 LEU A CA 1
ATOM 1303 C C . LEU A 1 160 ? 12.641 26.266 2.645 1 95.31 160 LEU A C 1
ATOM 1305 O O . LEU A 1 160 ? 13.352 27.219 2.98 1 95.31 160 LEU A O 1
ATOM 1309 N N . TYR A 1 161 ? 12.906 24.984 2.994 1 96.44 161 TYR A N 1
ATOM 1310 C CA . TYR A 1 161 ? 14.078 24.641 3.795 1 96.44 161 TYR A CA 1
ATOM 1311 C C . TYR A 1 161 ? 15.352 25.109 3.119 1 96.44 161 TYR A C 1
ATOM 1313 O O . TYR A 1 161 ? 16.203 25.734 3.76 1 96.44 161 TYR A O 1
ATOM 1321 N N . ARG A 1 162 ? 15.438 24.781 1.862 1 94.19 162 ARG A N 1
ATOM 1322 C CA . ARG A 1 162 ? 16.641 25.109 1.091 1 94.19 162 ARG A CA 1
ATOM 1323 C C . ARG A 1 162 ? 16.812 26.609 0.959 1 94.19 162 ARG A C 1
ATOM 1325 O O . ARG A 1 162 ? 17.906 27.141 1.208 1 94.19 162 ARG A O 1
ATOM 1332 N N . GLU A 1 163 ? 15.797 27.344 0.677 1 95.75 163 GLU A N 1
ATOM 1333 C CA . GLU A 1 163 ? 15.867 28.766 0.314 1 95.75 163 GLU A CA 1
ATOM 1334 C C . GLU A 1 163 ? 16.031 29.641 1.549 1 95.75 163 GLU A C 1
ATOM 1336 O O . GLU A 1 163 ? 16.719 30.656 1.501 1 95.75 163 GLU A O 1
ATOM 1341 N N . HIS A 1 164 ? 15.477 29.219 2.643 1 97 164 HIS A N 1
ATOM 1342 C CA . HIS A 1 164 ? 15.391 30.172 3.756 1 97 164 HIS A CA 1
ATOM 1343 C C . HIS A 1 164 ? 16.188 29.672 4.957 1 97 164 HIS A C 1
ATOM 1345 O O . HIS A 1 164 ? 16.469 30.422 5.883 1 97 164 HIS A O 1
ATOM 1351 N N . TYR A 1 165 ? 16.625 28.375 4.922 1 97.38 165 TYR A N 1
ATOM 1352 C CA . TYR A 1 165 ? 17.281 27.844 6.109 1 97.38 165 TYR A CA 1
ATOM 1353 C C . TYR A 1 165 ? 18.578 27.125 5.738 1 97.38 165 TYR A C 1
ATOM 1355 O O . TYR A 1 165 ? 19.219 26.531 6.598 1 97.38 165 TYR A O 1
ATOM 1363 N N . ALA A 1 166 ? 18.906 27.094 4.516 1 96.5 166 ALA A N 1
ATOM 1364 C CA . ALA A 1 166 ? 20.109 26.422 4.027 1 96.5 166 ALA A CA 1
ATOM 1365 C C . ALA A 1 166 ? 20.125 24.953 4.461 1 96.5 166 ALA A C 1
ATOM 1367 O O . ALA A 1 166 ? 21.172 24.438 4.863 1 96.5 166 ALA A O 1
ATOM 1368 N N . THR A 1 167 ? 19 24.359 4.473 1 96.12 167 THR A N 1
ATOM 1369 C CA . THR A 1 167 ? 18.828 22.969 4.879 1 96.12 167 THR A CA 1
ATOM 1370 C C . THR A 1 167 ? 18.312 22.125 3.717 1 96.12 167 THR A C 1
ATOM 1372 O O . THR A 1 167 ? 17.422 22.562 2.977 1 96.12 167 THR A O 1
ATOM 1375 N N . GLN A 1 168 ? 18.953 20.969 3.545 1 93.81 168 GLN A N 1
ATOM 1376 C CA . GLN A 1 168 ? 18.516 20.047 2.514 1 93.81 168 GLN A CA 1
ATOM 1377 C C . GLN A 1 168 ? 18.391 18.625 3.07 1 93.81 168 GLN A C 1
ATOM 1379 O O . GLN A 1 168 ? 19.125 18.25 3.988 1 93.81 168 GLN A O 1
ATOM 1384 N N . TYR A 1 169 ? 17.453 17.875 2.443 1 92.12 169 TYR A N 1
ATOM 1385 C CA . TYR A 1 169 ? 17.359 16.469 2.783 1 92.12 169 TYR A CA 1
ATOM 1386 C C . TYR A 1 169 ? 18.594 15.711 2.32 1 92.12 169 TYR A C 1
ATOM 1388 O O . TYR A 1 169 ? 19.125 15.977 1.24 1 92.12 169 TYR A O 1
ATOM 1396 N N . GLN A 1 170 ? 19.047 14.844 3.16 1 93.94 170 GLN A N 1
ATOM 1397 C CA . GLN A 1 170 ? 20.172 13.984 2.771 1 93.94 170 GLN A CA 1
ATOM 1398 C C . GLN A 1 170 ? 19.781 12.516 2.857 1 93.94 170 GLN A C 1
ATOM 1400 O O . GLN A 1 170 ? 20.109 11.727 1.961 1 93.94 170 GLN A O 1
ATOM 1405 N N . THR A 1 171 ? 19.234 12.164 3.953 1 94.75 171 THR A N 1
ATOM 1406 C CA . THR A 1 171 ? 18.812 10.789 4.18 1 94.75 171 THR A CA 1
ATOM 1407 C C . THR A 1 171 ? 17.312 10.742 4.496 1 94.75 171 THR A C 1
ATOM 1409 O O . THR A 1 171 ? 16.812 11.547 5.277 1 94.75 171 THR A O 1
ATOM 1412 N N . ILE A 1 172 ? 16.609 9.852 3.869 1 94.56 172 ILE A N 1
ATOM 1413 C CA . ILE A 1 172 ? 15.188 9.672 4.102 1 94.56 172 ILE A CA 1
ATOM 1414 C C . ILE A 1 172 ? 14.898 8.211 4.457 1 94.56 172 ILE A C 1
ATOM 1416 O O . ILE A 1 172 ? 15.273 7.301 3.715 1 94.56 172 ILE A O 1
ATOM 1420 N N . HIS A 1 173 ? 14.344 7.977 5.625 1 94.81 173 HIS A N 1
ATOM 1421 C CA . HIS A 1 173 ? 13.805 6.672 5.988 1 94.81 173 HIS A CA 1
ATOM 1422 C C . HIS A 1 173 ? 12.32 6.57 5.641 1 94.81 173 HIS A C 1
ATOM 1424 O O . HIS A 1 173 ? 11.508 7.348 6.145 1 94.81 173 HIS A O 1
ATOM 1430 N N . TYR A 1 174 ? 11.969 5.684 4.805 1 93.44 174 TYR A N 1
ATOM 1431 C CA . TYR A 1 174 ? 10.555 5.605 4.441 1 93.44 174 TYR A CA 1
ATOM 1432 C C . TYR A 1 174 ? 9.945 4.289 4.906 1 93.44 174 TYR A C 1
ATOM 1434 O O . TYR A 1 174 ? 10.641 3.275 5.008 1 93.44 174 TYR A O 1
ATOM 1442 N N . ARG A 1 175 ? 8.734 4.328 5.195 1 95.69 175 ARG A N 1
ATOM 1443 C CA . ARG A 1 175 ? 7.875 3.197 5.535 1 95.69 175 ARG A CA 1
ATOM 1444 C C . ARG A 1 175 ? 6.535 3.283 4.812 1 95.69 175 ARG A C 1
ATOM 1446 O O . ARG A 1 175 ? 5.859 4.312 4.875 1 95.69 175 ARG A O 1
ATOM 1453 N N . ILE A 1 176 ? 6.188 2.244 4.055 1 96.5 176 ILE A N 1
ATOM 1454 C CA . ILE A 1 176 ? 4.93 2.193 3.312 1 96.5 176 ILE A CA 1
ATOM 1455 C C . ILE A 1 176 ? 4.027 1.111 3.902 1 96.5 176 ILE A C 1
ATOM 1457 O O . ILE A 1 176 ? 4.477 -0.008 4.16 1 96.5 176 ILE A O 1
ATOM 1461 N N . SER A 1 177 ? 2.834 1.42 4.156 1 97.38 177 SER A N 1
ATOM 1462 C CA . SER A 1 177 ? 1.824 0.488 4.648 1 97.38 177 SER A CA 1
ATOM 1463 C C . SER A 1 177 ? 0.473 0.737 3.984 1 97.38 177 SER A C 1
ATOM 1465 O O . SER A 1 177 ? 0.346 1.621 3.135 1 97.38 177 SER A O 1
ATOM 1467 N N . THR A 1 178 ? -0.468 -0.152 4.293 1 97.06 178 THR A N 1
ATOM 1468 C CA . THR A 1 178 ? -1.83 -0.035 3.787 1 97.06 178 THR A CA 1
ATOM 1469 C C . THR A 1 178 ? -2.809 0.242 4.922 1 97.06 178 THR A C 1
ATOM 1471 O O . THR A 1 178 ? -2.682 -0.323 6.012 1 97.06 178 THR A O 1
ATOM 1474 N N . SER A 1 179 ? -3.734 1.054 4.625 1 96.12 179 SER A N 1
ATOM 1475 C CA . SER A 1 179 ? -4.754 1.458 5.59 1 96.12 179 SER A CA 1
ATOM 1476 C C . SER A 1 179 ? -6.082 1.752 4.898 1 96.12 179 SER A C 1
ATOM 1478 O O . SER A 1 179 ? -6.34 1.25 3.805 1 96.12 179 SER A O 1
ATOM 1480 N N . SER A 1 180 ? -6.984 2.428 5.68 1 95.06 180 SER A N 1
ATOM 1481 C CA . SER A 1 180 ? -8.242 2.949 5.156 1 95.06 180 SER A CA 1
ATOM 1482 C C . SER A 1 180 ? -8.391 4.438 5.461 1 95.06 180 SER A C 1
ATOM 1484 O O . SER A 1 180 ? -7.863 4.93 6.461 1 95.06 180 SER A O 1
ATOM 1486 N N . LEU A 1 181 ? -9.062 5.059 4.527 1 94.25 181 LEU A N 1
ATOM 1487 C CA . LEU A 1 181 ? -9.398 6.457 4.77 1 94.25 181 LEU A CA 1
ATOM 1488 C C . LEU A 1 181 ? -10.625 6.57 5.672 1 94.25 181 LEU A C 1
ATOM 1490 O O . LEU A 1 181 ? -11.664 5.977 5.391 1 94.25 181 LEU A O 1
ATOM 1494 N N . LEU A 1 182 ? -10.43 7.34 6.734 1 91.75 182 LEU A N 1
ATOM 1495 C CA . LEU A 1 182 ? -11.531 7.523 7.68 1 91.75 182 LEU A CA 1
ATOM 1496 C C . LEU A 1 182 ? -11.672 8.992 8.062 1 91.75 182 LEU A C 1
ATOM 1498 O O . LEU A 1 182 ? -10.734 9.781 7.887 1 91.75 182 LEU A O 1
ATOM 1502 N N . GLY A 1 183 ? -12.844 9.336 8.516 1 89.94 183 GLY A N 1
ATOM 1503 C CA . GLY A 1 183 ? -13.086 10.641 9.125 1 89.94 183 GLY A CA 1
ATOM 1504 C C . GLY A 1 183 ? -12.719 11.797 8.211 1 89.94 183 GLY A C 1
ATOM 1505 O O . GLY A 1 183 ? -13.141 11.836 7.055 1 89.94 183 GLY A O 1
ATOM 1506 N N . GLU A 1 184 ? -11.852 12.648 8.797 1 90.31 184 GLU A N 1
ATOM 1507 C CA . GLU A 1 184 ? -11.531 13.906 8.125 1 90.31 184 GLU A CA 1
ATOM 1508 C C . GLU A 1 184 ? -10.727 13.664 6.852 1 90.31 184 GLU A C 1
ATOM 1510 O O . GLU A 1 184 ? -10.883 14.383 5.863 1 90.31 184 GLU A O 1
ATOM 1515 N N . MET A 1 185 ? -9.938 12.695 6.887 1 93.06 185 MET A N 1
ATOM 1516 C CA . MET A 1 185 ? -9.117 12.422 5.711 1 93.06 185 MET A CA 1
ATOM 1517 C C . MET A 1 185 ? -9.977 11.953 4.543 1 93.06 185 MET A C 1
ATOM 1519 O O . MET A 1 185 ? -9.781 12.391 3.406 1 93.06 185 MET A O 1
ATOM 1523 N N . ALA A 1 186 ? -10.922 11.062 4.855 1 94.75 186 ALA A N 1
ATOM 1524 C CA . ALA A 1 186 ? -11.844 10.609 3.816 1 94.75 186 ALA A CA 1
ATOM 1525 C C . ALA A 1 186 ? -12.617 11.781 3.223 1 94.75 186 ALA A C 1
ATOM 1527 O O . ALA A 1 186 ? -12.742 11.898 2.002 1 94.75 186 ALA A O 1
ATOM 1528 N N . GLN A 1 187 ? -13.047 12.633 4.094 1 95.19 187 GLN A N 1
ATOM 1529 C CA . GLN A 1 187 ? -13.805 13.797 3.652 1 95.19 187 GLN A CA 1
ATOM 1530 C C . GLN A 1 187 ? -12.945 14.719 2.787 1 95.19 187 GLN A C 1
ATOM 1532 O O . GLN A 1 187 ? -13.383 15.164 1.726 1 95.19 187 GLN A O 1
ATOM 1537 N N . ALA A 1 188 ? -11.734 14.977 3.232 1 96.88 188 ALA A N 1
ATOM 1538 C CA . ALA A 1 188 ? -10.828 15.875 2.533 1 96.88 188 ALA A CA 1
ATOM 1539 C C . ALA A 1 188 ? -10.492 15.352 1.141 1 96.88 188 ALA A C 1
ATOM 1541 O O . ALA A 1 188 ? -10.289 16.125 0.207 1 96.88 188 ALA A O 1
ATOM 1542 N N . LEU A 1 189 ? -10.492 14.07 0.989 1 97.25 189 LEU A N 1
ATOM 1543 C CA . LEU A 1 189 ? -10.102 13.453 -0.274 1 97.25 189 LEU A CA 1
ATOM 1544 C C . LEU A 1 189 ? -11.328 13.047 -1.08 1 97.25 189 LEU A C 1
ATOM 1546 O O . LEU A 1 189 ? -11.211 12.352 -2.092 1 97.25 189 LEU A O 1
ATOM 1550 N N . ARG A 1 190 ? -12.531 13.422 -0.574 1 95.12 190 ARG A N 1
ATOM 1551 C CA . ARG A 1 190 ? -13.797 13.094 -1.22 1 95.12 190 ARG A CA 1
ATOM 1552 C C . ARG A 1 190 ? -13.961 11.594 -1.388 1 95.12 190 ARG A C 1
ATOM 1554 O O . ARG A 1 190 ? -14.508 11.125 -2.395 1 95.12 190 ARG A O 1
ATOM 1561 N N . ALA A 1 191 ? -13.406 10.867 -0.486 1 94 191 ALA A N 1
ATOM 1562 C CA . ALA A 1 191 ? -13.461 9.406 -0.532 1 94 191 ALA A CA 1
ATOM 1563 C C . ALA A 1 191 ? -14.555 8.875 0.392 1 94 191 ALA A C 1
ATOM 1565 O O . ALA A 1 191 ? -14.883 9.492 1.404 1 94 191 ALA A O 1
ATOM 1566 N N . THR A 1 192 ? -15.086 7.727 0.004 1 88.94 192 THR A N 1
ATOM 1567 C CA . THR A 1 192 ? -15.969 7.016 0.923 1 88.94 192 THR A CA 1
ATOM 1568 C C . THR A 1 192 ? -15.18 6.461 2.107 1 88.94 192 THR A C 1
ATOM 1570 O O . THR A 1 192 ? -14.109 5.883 1.929 1 88.94 192 THR A O 1
ATOM 1573 N N . SER A 1 193 ? -15.789 6.625 3.295 1 90.25 193 SER A N 1
ATOM 1574 C CA . SER A 1 193 ? -15.125 6.102 4.484 1 90.25 193 SER A CA 1
ATOM 1575 C C . SER A 1 193 ? -14.898 4.598 4.375 1 90.25 193 SER A C 1
ATOM 1577 O O . SER A 1 193 ? -15.789 3.861 3.943 1 90.25 193 SER A O 1
ATOM 1579 N N . GLY A 1 194 ? -13.672 4.18 4.707 1 89.69 194 GLY A N 1
ATOM 1580 C CA . GLY A 1 194 ? -13.359 2.76 4.668 1 89.69 194 GLY A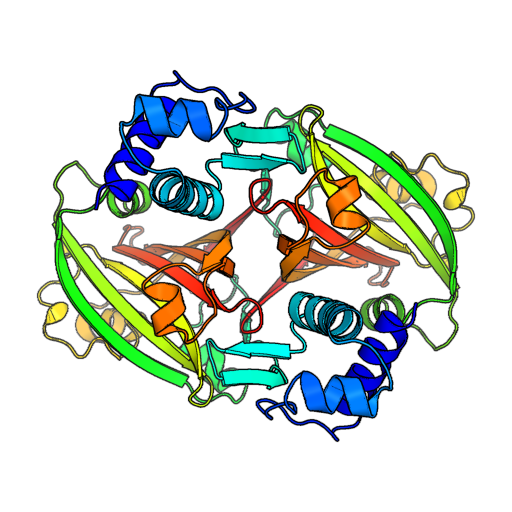 CA 1
ATOM 1581 C C . GLY A 1 194 ? -12.609 2.35 3.42 1 89.69 194 GLY A C 1
ATOM 1582 O O . GLY A 1 194 ? -12.117 1.221 3.328 1 89.69 194 GLY A O 1
ATOM 1583 N N . THR A 1 195 ? -12.438 3.291 2.469 1 91.88 195 THR A N 1
ATOM 1584 C CA . THR A 1 195 ? -11.719 2.963 1.243 1 91.88 195 THR A CA 1
ATOM 1585 C C . THR A 1 195 ? -10.242 2.73 1.529 1 91.88 195 THR A C 1
ATOM 1587 O O . THR A 1 195 ? -9.648 3.41 2.373 1 91.88 195 THR A O 1
ATOM 1590 N N . PRO A 1 196 ? -9.656 1.814 0.794 1 94.75 196 PRO A N 1
ATOM 1591 C CA . PRO A 1 196 ? -8.234 1.543 1.01 1 94.75 196 PRO A CA 1
ATOM 1592 C C . PRO A 1 196 ? -7.355 2.76 0.733 1 94.75 196 PRO A C 1
ATOM 1594 O O . PRO A 1 196 ? -7.691 3.59 -0.114 1 94.75 196 PRO A O 1
ATOM 1597 N N . ALA A 1 197 ? -6.281 2.801 1.437 1 97.25 197 ALA A N 1
ATOM 1598 C CA . ALA A 1 197 ? -5.312 3.883 1.284 1 97.25 197 ALA A CA 1
ATOM 1599 C C . ALA A 1 197 ? -3.883 3.361 1.423 1 97.25 197 ALA A C 1
ATOM 1601 O O . ALA A 1 197 ? -3.633 2.406 2.16 1 97.25 197 ALA A O 1
ATOM 1602 N N . MET A 1 198 ? -2.998 3.965 0.718 1 97.81 198 MET A N 1
ATOM 1603 C CA . MET A 1 198 ? -1.572 3.771 0.964 1 97.81 198 MET A CA 1
ATOM 1604 C C . MET A 1 198 ? -1.04 4.824 1.93 1 97.81 198 MET A C 1
ATOM 1606 O O . MET A 1 198 ? -1.32 6.016 1.773 1 97.81 198 MET A O 1
ATOM 1610 N N . VAL A 1 199 ? -0.34 4.359 2.891 1 97.69 199 VAL A N 1
ATOM 1611 C CA . VAL A 1 199 ? 0.278 5.281 3.84 1 97.69 199 VAL A CA 1
ATOM 1612 C C . VAL A 1 199 ? 1.789 5.305 3.623 1 97.69 199 VAL A C 1
ATOM 1614 O O . VAL A 1 199 ? 2.455 4.273 3.721 1 97.69 199 VAL A O 1
ATOM 1617 N N . VAL A 1 200 ? 2.342 6.469 3.322 1 96.69 200 VAL A N 1
ATOM 1618 C CA . VAL A 1 200 ? 3.779 6.676 3.178 1 96.69 200 VAL A CA 1
ATOM 1619 C C . VAL A 1 200 ? 4.293 7.543 4.324 1 96.69 200 VAL A C 1
ATOM 1621 O O . VAL A 1 200 ? 3.877 8.695 4.48 1 96.69 200 VAL A O 1
ATOM 1624 N N . GLU A 1 201 ? 5.098 6.977 5.117 1 96.81 201 GLU A N 1
ATOM 1625 C CA . GLU A 1 201 ? 5.785 7.695 6.184 1 96.81 201 GLU A CA 1
ATOM 1626 C C . GLU A 1 201 ? 7.242 7.961 5.82 1 96.81 201 GLU A C 1
ATOM 1628 O O . GLU A 1 201 ? 7.949 7.059 5.367 1 96.81 201 GLU A O 1
ATOM 1633 N N . ARG A 1 202 ? 7.676 9.148 6.012 1 95.94 202 ARG A N 1
ATOM 1634 C CA . ARG A 1 202 ? 9.062 9.516 5.754 1 95.94 202 ARG A CA 1
ATOM 1635 C C . ARG A 1 202 ? 9.672 10.242 6.953 1 95.94 202 ARG A C 1
ATOM 1637 O O . ARG A 1 202 ? 9.031 11.117 7.543 1 95.94 202 ARG A O 1
ATOM 1644 N N . VAL A 1 203 ? 10.797 9.844 7.352 1 97.19 203 VAL A N 1
ATOM 1645 C CA . VAL A 1 203 ? 11.625 10.523 8.344 1 97.19 203 VAL A CA 1
ATOM 1646 C C . VAL A 1 203 ? 12.867 11.094 7.672 1 97.19 203 VAL A C 1
ATOM 1648 O O . VAL A 1 203 ? 13.641 10.359 7.051 1 97.19 203 VAL A O 1
ATOM 1651 N N . ASN A 1 204 ? 13.039 12.375 7.855 1 96.69 204 ASN A N 1
ATOM 1652 C CA . ASN A 1 204 ? 14.008 13.062 7.004 1 96.69 204 ASN A CA 1
ATOM 1653 C C . ASN A 1 204 ? 15.164 13.633 7.824 1 96.69 204 ASN A C 1
ATOM 1655 O O . ASN A 1 204 ? 14.938 14.297 8.844 1 96.69 204 ASN A O 1
ATOM 1659 N N . TYR A 1 205 ? 16.344 13.398 7.32 1 97.06 205 TYR A N 1
ATOM 1660 C CA . TYR A 1 205 ? 17.578 13.93 7.898 1 97.06 205 TYR A CA 1
ATOM 1661 C C . TYR A 1 205 ? 18.25 14.914 6.945 1 97.06 205 TYR A C 1
ATOM 1663 O O . TYR A 1 205 ? 18.219 14.734 5.727 1 97.06 205 TYR A O 1
ATOM 1671 N N . ASN A 1 206 ? 18.875 15.914 7.578 1 96.5 206 ASN A N 1
ATOM 1672 C CA . ASN A 1 206 ? 19.562 16.891 6.738 1 96.5 206 ASN A CA 1
ATOM 1673 C C . ASN A 1 206 ? 21.016 16.469 6.477 1 96.5 206 ASN A C 1
ATOM 1675 O O . ASN A 1 206 ? 21.422 15.367 6.824 1 96.5 206 ASN A O 1
ATOM 1679 N N . GLN A 1 207 ? 21.75 17.281 5.777 1 94.5 207 GLN A N 1
ATOM 1680 C CA . GLN A 1 207 ? 23.109 17.016 5.332 1 94.5 207 GLN A CA 1
ATOM 1681 C C . GLN A 1 207 ? 24.062 16.891 6.516 1 94.5 207 GLN A C 1
ATOM 1683 O O . GLN A 1 207 ? 25.188 16.391 6.371 1 94.5 207 GLN A O 1
ATOM 1688 N N . LYS A 1 208 ? 23.672 17.391 7.645 1 95.44 208 LYS A N 1
ATOM 1689 C CA . LYS A 1 208 ? 24.5 17.281 8.852 1 95.44 208 LYS A CA 1
ATOM 1690 C C . LYS A 1 208 ? 24.125 16.031 9.656 1 95.44 208 LYS A C 1
ATOM 1692 O O . LYS A 1 208 ? 24.672 15.812 10.742 1 95.44 208 LYS A O 1
ATOM 1697 N N . GLY A 1 209 ? 23.125 15.305 9.195 1 95.19 209 GLY A N 1
ATOM 1698 C CA . GLY A 1 209 ? 22.719 14.086 9.867 1 95.19 209 GLY A CA 1
ATOM 1699 C C . GLY A 1 209 ? 21.703 14.328 10.969 1 95.19 209 GLY A C 1
ATOM 1700 O O . GLY A 1 209 ? 21.469 13.461 11.812 1 95.19 209 GLY A O 1
ATOM 1701 N N . GLU A 1 210 ? 21.156 15.492 10.914 1 96.5 210 GLU A N 1
ATOM 1702 C CA . GLU A 1 210 ? 20.156 15.828 11.922 1 96.5 210 GLU A CA 1
ATOM 1703 C C . GLU A 1 210 ? 18.75 15.453 11.461 1 96.5 210 GLU A C 1
ATOM 1705 O O . GLU A 1 210 ? 18.391 15.672 10.305 1 96.5 210 GLU A O 1
ATOM 1710 N N . LEU A 1 211 ? 18.031 14.844 12.375 1 97.5 211 LEU A N 1
ATOM 1711 C CA . LEU A 1 211 ? 16.609 14.594 12.148 1 97.5 211 LEU A CA 1
ATOM 1712 C C . LEU A 1 211 ? 15.82 15.898 12.164 1 97.5 211 LEU A C 1
ATOM 1714 O O . LEU A 1 211 ? 15.82 16.625 13.156 1 97.5 211 LEU A O 1
ATOM 1718 N N . ILE A 1 212 ? 15.133 16.234 11.109 1 97.25 212 ILE A N 1
ATOM 1719 C CA . ILE A 1 212 ? 14.609 17.594 11.047 1 97.25 212 ILE A CA 1
ATOM 1720 C C . ILE A 1 212 ? 13.086 17.547 11.008 1 97.25 212 ILE A C 1
ATOM 1722 O O . ILE A 1 212 ? 12.414 18.422 11.57 1 97.25 212 ILE A O 1
ATOM 1726 N N . ASP A 1 213 ? 12.5 16.562 10.25 1 98.25 213 ASP A N 1
ATOM 1727 C CA . ASP A 1 213 ? 11.047 16.469 10.172 1 98.25 213 ASP A CA 1
ATOM 1728 C C . ASP A 1 213 ? 10.602 15.086 9.711 1 98.25 213 ASP A C 1
ATOM 1730 O O . ASP A 1 213 ? 11.438 14.211 9.469 1 98.25 213 ASP A O 1
ATOM 1734 N N . CYS A 1 214 ? 9.328 14.812 9.773 1 97.94 214 CYS A N 1
ATOM 1735 C CA . CYS A 1 214 ? 8.695 13.633 9.203 1 97.94 214 CYS A CA 1
ATOM 1736 C C . CYS A 1 214 ? 7.348 13.977 8.578 1 97.94 214 CYS A C 1
ATOM 1738 O O . CYS A 1 214 ? 6.789 15.039 8.852 1 97.94 214 CYS A O 1
ATOM 1740 N N . ASP A 1 215 ? 6.984 13.219 7.68 1 97.12 215 ASP A N 1
ATOM 1741 C CA . ASP A 1 215 ? 5.641 13.398 7.137 1 97.12 215 ASP A CA 1
ATOM 1742 C C . ASP A 1 215 ? 4.93 12.055 6.984 1 97.12 215 ASP A C 1
ATOM 1744 O O . ASP A 1 215 ? 5.578 11.016 6.824 1 97.12 215 ASP A O 1
ATOM 1748 N N . ILE A 1 216 ? 3.645 12.07 7.113 1 97.31 216 ILE A N 1
ATOM 1749 C CA . ILE A 1 216 ? 2.73 10.953 6.891 1 97.31 216 ILE A CA 1
ATOM 1750 C C . ILE A 1 216 ? 1.737 11.312 5.789 1 97.31 216 ILE A C 1
ATOM 1752 O O . ILE A 1 216 ? 1.008 12.305 5.902 1 97.31 216 ILE A O 1
ATOM 1756 N N . GLU A 1 217 ? 1.756 10.523 4.762 1 97.44 217 GLU A N 1
ATOM 1757 C CA . GLU A 1 217 ? 0.887 10.742 3.611 1 97.44 217 GLU A CA 1
ATOM 1758 C C . GLU A 1 217 ? -0.16 9.641 3.486 1 97.44 217 GLU A C 1
ATOM 1760 O O . GLU A 1 217 ? 0.182 8.461 3.402 1 97.44 217 GLU A O 1
ATOM 1765 N N . TYR A 1 218 ? -1.404 10.023 3.473 1 98.06 218 TYR A N 1
ATOM 1766 C CA . TYR A 1 218 ? -2.498 9.102 3.16 1 98.06 218 TYR A CA 1
ATOM 1767 C C . TYR A 1 218 ? -2.99 9.312 1.733 1 98.06 218 TYR A C 1
ATOM 1769 O O . TYR A 1 218 ? -3.699 10.281 1.447 1 98.06 218 TYR A O 1
ATOM 1777 N N . TRP A 1 219 ? -2.674 8.352 0.881 1 98.06 219 TRP A N 1
ATOM 1778 C CA . TRP A 1 219 ? -2.986 8.438 -0.542 1 98.06 219 TRP A CA 1
ATOM 1779 C C . TRP A 1 219 ? -4.238 7.637 -0.872 1 98.06 219 TRP A C 1
ATOM 1781 O O . TRP A 1 219 ? -4.426 6.527 -0.367 1 98.06 219 TRP A O 1
ATOM 1791 N N . ARG A 1 220 ? -5.055 8.234 -1.745 1 97.12 220 ARG A N 1
ATOM 1792 C CA . ARG A 1 220 ? -6.062 7.391 -2.383 1 97.12 220 ARG A CA 1
ATOM 1793 C C . ARG A 1 220 ? -5.418 6.191 -3.07 1 97.12 220 ARG A C 1
ATOM 1795 O O . ARG A 1 220 ? -4.359 6.316 -3.689 1 97.12 220 ARG A O 1
ATOM 1802 N N . HIS A 1 221 ? -6.043 5.074 -2.961 1 94.31 221 HIS A N 1
ATOM 1803 C CA . HIS A 1 221 ? -5.484 3.805 -3.414 1 94.31 221 HIS A CA 1
ATOM 1804 C C . HIS A 1 221 ? -5.188 3.836 -4.91 1 94.31 221 HIS A C 1
ATOM 1806 O O . HIS A 1 221 ? -4.293 3.135 -5.383 1 94.31 221 HIS A O 1
ATOM 1812 N N . ASP A 1 222 ? -5.91 4.578 -5.699 1 95.94 222 ASP A N 1
ATOM 1813 C CA . ASP A 1 222 ? -5.801 4.598 -7.152 1 95.94 222 ASP A CA 1
ATOM 1814 C C . ASP A 1 222 ? -4.934 5.762 -7.625 1 95.94 222 ASP A C 1
ATOM 1816 O O . ASP A 1 222 ? -4.844 6.031 -8.82 1 95.94 222 ASP A O 1
ATOM 1820 N N . ALA A 1 223 ? -4.277 6.457 -6.703 1 97.25 223 ALA A N 1
ATOM 1821 C CA . ALA A 1 223 ? -3.641 7.715 -7.09 1 97.25 223 ALA A CA 1
ATOM 1822 C C . ALA A 1 223 ? -2.121 7.574 -7.133 1 97.25 223 ALA A C 1
ATOM 1824 O O . ALA A 1 223 ? -1.427 8.43 -7.68 1 97.25 223 ALA A O 1
ATOM 1825 N N . ILE A 1 224 ? -1.617 6.453 -6.605 1 97.31 224 ILE A N 1
ATOM 1826 C CA . ILE A 1 224 ? -0.164 6.355 -6.535 1 97.31 224 ILE A CA 1
ATOM 1827 C C . ILE A 1 224 ? 0.261 4.891 -6.633 1 97.31 224 ILE A C 1
ATOM 1829 O O . ILE A 1 224 ? -0.465 3.998 -6.191 1 97.31 224 ILE A O 1
ATOM 1833 N N . THR A 1 225 ? 1.323 4.613 -7.195 1 97.19 225 THR A N 1
ATOM 1834 C CA . THR A 1 225 ? 2.053 3.352 -7.156 1 97.19 225 THR A CA 1
ATOM 1835 C C . THR A 1 225 ? 3.525 3.59 -6.832 1 97.19 225 THR A C 1
ATOM 1837 O O . THR A 1 225 ? 4.117 4.57 -7.285 1 97.19 225 THR A O 1
ATOM 1840 N N . ILE A 1 226 ? 4.074 2.742 -6.039 1 96 226 ILE A N 1
ATOM 1841 C CA . ILE A 1 226 ? 5.504 2.787 -5.75 1 96 226 ILE A CA 1
ATOM 1842 C C . ILE A 1 226 ? 6.246 1.829 -6.676 1 96 226 ILE A C 1
ATOM 1844 O O . ILE A 1 226 ? 5.941 0.636 -6.723 1 96 226 ILE A O 1
ATOM 1848 N N . GLU A 1 227 ? 7.191 2.363 -7.359 1 94.56 227 GLU A N 1
ATOM 1849 C CA . GLU A 1 227 ? 7.938 1.554 -8.32 1 94.56 227 GLU A CA 1
ATOM 1850 C C . GLU A 1 227 ? 9.438 1.808 -8.203 1 94.56 227 GLU A C 1
ATOM 1852 O O . GLU A 1 227 ? 9.867 2.941 -7.98 1 94.56 227 GLU A O 1
ATOM 1857 N N . SER A 1 228 ? 10.188 0.761 -8.281 1 91.25 228 SER A N 1
ATOM 1858 C CA . SER A 1 228 ? 11.641 0.885 -8.312 1 91.25 228 SER A CA 1
ATOM 1859 C C . SER A 1 228 ? 12.289 -0.383 -8.859 1 91.25 228 SER A C 1
ATOM 1861 O O . SER A 1 228 ? 11.602 -1.354 -9.172 1 91.25 228 SER A O 1
ATOM 1863 N N . ILE A 1 229 ? 13.555 -0.279 -9.133 1 89.31 229 ILE A N 1
ATOM 1864 C CA . ILE A 1 229 ? 14.352 -1.397 -9.617 1 89.31 229 ILE A CA 1
ATOM 1865 C C . ILE A 1 229 ? 15.414 -1.76 -8.578 1 89.31 229 ILE A C 1
ATOM 1867 O O . ILE A 1 229 ? 16.094 -0.88 -8.039 1 89.31 229 ILE A O 1
ATOM 1871 N N . ALA A 1 230 ? 15.398 -3.039 -8.25 1 87.19 230 ALA A N 1
ATOM 1872 C CA . ALA A 1 230 ? 16.438 -3.555 -7.359 1 87.19 230 ALA A CA 1
ATOM 1873 C C . ALA A 1 230 ? 17.391 -4.473 -8.109 1 87.19 230 ALA A C 1
ATOM 1875 O O . ALA A 1 230 ? 16.984 -5.258 -8.961 1 87.19 230 ALA A O 1
ATOM 1876 N N . GLU A 1 231 ? 18.609 -4.297 -7.812 1 86.56 231 GLU A N 1
ATOM 1877 C CA . GLU A 1 231 ? 19.641 -5.152 -8.383 1 86.56 231 GLU A CA 1
ATOM 1878 C C . GLU A 1 231 ? 20.328 -5.984 -7.305 1 86.56 231 GLU A C 1
ATOM 1880 O O . GLU A 1 231 ? 20.703 -5.457 -6.254 1 86.56 231 GLU A O 1
ATOM 1885 N N . LEU A 1 232 ? 20.312 -7.281 -7.562 1 77.44 232 LEU A N 1
ATOM 1886 C CA . LEU A 1 232 ? 21.078 -8.125 -6.66 1 77.44 232 LEU A CA 1
ATOM 1887 C C . LEU A 1 232 ? 22.578 -7.863 -6.809 1 77.44 232 LEU A C 1
ATOM 1889 O O . LEU A 1 232 ? 23.094 -7.785 -7.926 1 77.44 232 LEU A O 1
ATOM 1893 N N . LYS A 1 233 ? 23.078 -7.293 -5.738 1 64.12 233 LYS A N 1
ATOM 1894 C CA . LYS A 1 233 ? 24.516 -7.027 -5.777 1 64.12 233 LYS A CA 1
ATOM 1895 C C . LYS A 1 233 ? 25.312 -8.328 -5.789 1 64.12 233 LYS A C 1
ATOM 1897 O O . LYS A 1 233 ? 25.031 -9.242 -5.016 1 64.12 233 LYS A O 1
ATOM 1902 N N . ARG A 1 234 ? 25.969 -8.555 -6.969 1 50.72 234 ARG A N 1
ATOM 1903 C CA . ARG A 1 234 ? 26.938 -9.648 -7.086 1 50.72 234 ARG A CA 1
ATOM 1904 C C . ARG A 1 234 ? 28.031 -9.516 -6.043 1 50.72 234 ARG A C 1
ATOM 1906 O O . ARG A 1 234 ? 28.406 -8.406 -5.648 1 50.72 234 ARG A O 1
ATOM 1913 N N . MET B 1 1 ? -13.992 12.578 21.891 1 78.5 1 MET B N 1
ATOM 1914 C CA . MET B 1 1 ? -14.992 11.641 21.375 1 78.5 1 MET B CA 1
ATOM 1915 C C . MET B 1 1 ? -14.82 10.266 22 1 78.5 1 MET B C 1
ATOM 1917 O O . MET B 1 1 ? -13.703 9.875 22.359 1 78.5 1 MET B O 1
ATOM 1921 N N . GLN B 1 2 ? -15.891 9.711 22.453 1 87.38 2 GLN B N 1
ATOM 1922 C CA . GLN B 1 2 ? -15.898 8.461 23.203 1 87.38 2 GLN B CA 1
ATOM 1923 C C . GLN B 1 2 ? -15.117 7.371 22.484 1 87.38 2 GLN B C 1
ATOM 1925 O O . GLN B 1 2 ? -14.398 6.594 23.109 1 87.38 2 GLN B O 1
ATOM 1930 N N . TYR B 1 3 ? -15.156 7.371 21.172 1 90.5 3 TYR B N 1
ATOM 1931 C CA . TYR B 1 3 ? -14.477 6.32 20.422 1 90.5 3 TYR B CA 1
ATOM 1932 C C . TYR B 1 3 ? -12.961 6.477 20.516 1 90.5 3 TYR B C 1
ATOM 1934 O O . TYR B 1 3 ? -12.227 5.488 20.5 1 90.5 3 TYR B O 1
ATOM 1942 N N . VAL B 1 4 ? -12.508 7.668 20.672 1 89.31 4 VAL B N 1
ATOM 1943 C CA . VAL B 1 4 ? -11.07 7.914 20.797 1 89.31 4 VAL B CA 1
ATOM 1944 C C . VAL B 1 4 ? -10.562 7.367 22.125 1 89.31 4 VAL B C 1
ATOM 1946 O O . VAL B 1 4 ? -9.484 6.777 22.188 1 89.31 4 VAL B O 1
ATOM 1949 N N . LYS B 1 5 ? -11.344 7.543 23.109 1 91.12 5 LYS B N 1
ATOM 1950 C CA . LYS B 1 5 ? -10.984 7.035 24.422 1 91.12 5 LYS B CA 1
ATOM 1951 C C . LYS B 1 5 ? -10.883 5.512 24.422 1 91.12 5 LYS B C 1
ATOM 1953 O O . LYS B 1 5 ? -9.977 4.941 25.031 1 91.12 5 LYS B O 1
ATOM 1958 N N . ILE B 1 6 ? -11.812 4.922 23.781 1 93.88 6 ILE B N 1
ATOM 1959 C CA . ILE B 1 6 ? -11.828 3.467 23.672 1 93.88 6 ILE B CA 1
ATOM 1960 C C . ILE B 1 6 ? -10.578 2.994 22.922 1 93.88 6 ILE B C 1
ATOM 1962 O O . ILE B 1 6 ? -9.891 2.074 23.359 1 93.88 6 ILE B O 1
ATOM 1966 N N . LYS B 1 7 ? -10.344 3.611 21.781 1 94.44 7 LYS B N 1
ATOM 1967 C CA . LYS B 1 7 ? -9.164 3.277 21 1 94.44 7 LYS B CA 1
ATOM 1968 C C . LYS B 1 7 ? -7.891 3.395 21.828 1 94.44 7 LYS B C 1
ATOM 1970 O O . LYS B 1 7 ? -7.062 2.48 21.844 1 94.44 7 LYS B O 1
ATOM 1975 N N . ASP B 1 8 ? -7.797 4.496 22.531 1 92.69 8 ASP B N 1
ATOM 1976 C CA . ASP B 1 8 ? -6.609 4.746 23.344 1 92.69 8 ASP B CA 1
ATOM 1977 C C . ASP B 1 8 ? -6.461 3.699 24.438 1 92.69 8 ASP B C 1
ATOM 1979 O O . ASP B 1 8 ? -5.348 3.264 24.75 1 92.69 8 ASP B O 1
ATOM 1983 N N . ALA B 1 9 ? -7.535 3.344 25.016 1 93.5 9 ALA B N 1
ATOM 1984 C CA . ALA B 1 9 ? -7.512 2.334 26.078 1 93.5 9 ALA B CA 1
ATOM 1985 C C . ALA B 1 9 ? -7 0.998 25.547 1 93.5 9 ALA B C 1
ATOM 1987 O O . ALA B 1 9 ? -6.188 0.335 26.188 1 93.5 9 ALA B O 1
ATOM 1988 N N . ILE B 1 10 ? -7.422 0.659 24.422 1 94.38 10 ILE B N 1
ATOM 1989 C CA . ILE B 1 10 ? -7.016 -0.607 23.812 1 94.38 10 ILE B CA 1
ATOM 1990 C C . ILE B 1 10 ? -5.539 -0.549 23.438 1 94.38 10 ILE B C 1
ATOM 1992 O O . ILE B 1 10 ? -4.785 -1.488 23.703 1 94.38 10 ILE B O 1
ATOM 1996 N N . VAL B 1 11 ? -5.137 0.541 22.859 1 94.31 11 VAL B N 1
ATOM 1997 C CA . VAL B 1 11 ? -3.744 0.722 22.469 1 94.31 11 VAL B CA 1
ATOM 1998 C C . VAL B 1 11 ? -2.842 0.619 23.688 1 94.31 11 VAL B C 1
ATOM 2000 O O . VAL B 1 11 ? -1.777 -0.002 23.641 1 94.31 11 VAL B O 1
ATOM 2003 N N . GLU B 1 12 ? -3.252 1.235 24.719 1 92.88 12 GLU B N 1
ATOM 2004 C CA . GLU B 1 12 ? -2.482 1.195 25.953 1 92.88 12 GLU B CA 1
ATOM 2005 C C . GLU B 1 12 ? -2.312 -0.238 26.453 1 92.88 12 GLU B C 1
ATOM 2007 O O . GLU B 1 12 ? -1.243 -0.609 26.953 1 92.88 12 GLU B O 1
ATOM 2012 N N . GLN B 1 13 ? -3.355 -0.974 26.391 1 93.75 13 GLN B N 1
ATOM 2013 C CA . GLN B 1 13 ? -3.301 -2.363 26.828 1 93.75 13 GLN B CA 1
ATOM 2014 C C . GLN B 1 13 ? -2.389 -3.189 25.922 1 93.75 13 GLN B C 1
ATOM 2016 O O . GLN B 1 13 ? -1.676 -4.078 26.406 1 93.75 13 GLN B O 1
ATOM 2021 N N . ILE B 1 14 ? -2.4 -2.881 24.641 1 93.69 14 ILE B N 1
ATOM 2022 C CA . ILE B 1 14 ? -1.512 -3.557 23.703 1 93.69 14 ILE B CA 1
ATOM 2023 C C . ILE B 1 14 ? -0.061 -3.213 24.031 1 93.69 14 ILE B C 1
ATOM 2025 O O . ILE B 1 14 ? 0.781 -4.105 24.156 1 93.69 14 ILE B O 1
ATOM 2029 N N . ASP B 1 15 ? 0.153 -1.955 24.25 1 91.31 15 ASP B N 1
ATOM 2030 C CA . ASP B 1 15 ? 1.506 -1.459 24.484 1 91.31 15 ASP B CA 1
ATOM 2031 C C . ASP B 1 15 ? 2.051 -1.969 25.812 1 91.31 15 ASP B C 1
ATOM 2033 O O . ASP B 1 15 ? 3.256 -2.186 25.953 1 91.31 15 ASP B O 1
ATOM 2037 N N . ALA B 1 16 ? 1.166 -2.189 26.766 1 93.38 16 ALA B N 1
ATOM 2038 C CA . ALA B 1 16 ? 1.549 -2.654 28.094 1 93.38 16 ALA B CA 1
ATOM 2039 C C . ALA B 1 16 ? 1.732 -4.168 28.109 1 93.38 16 ALA B C 1
ATOM 2041 O O . ALA B 1 16 ? 2.152 -4.738 29.125 1 93.38 16 ALA B O 1
ATOM 2042 N N . GLY B 1 17 ? 1.362 -4.812 27.062 1 92.38 17 GLY B N 1
ATOM 2043 C CA . GLY B 1 17 ? 1.527 -6.254 26.969 1 92.38 17 GLY B CA 1
ATOM 2044 C C . GLY B 1 17 ? 0.365 -7.023 27.562 1 92.38 17 GLY B C 1
ATOM 2045 O O . GLY B 1 17 ? 0.436 -8.25 27.719 1 92.38 17 GLY B O 1
ATOM 2046 N N . MET B 1 18 ? -0.664 -6.395 27.891 1 93.81 18 MET B N 1
ATOM 2047 C CA . MET B 1 18 ? -1.845 -7.047 28.453 1 93.81 18 MET B CA 1
ATOM 2048 C C . MET B 1 18 ? -2.641 -7.758 27.359 1 93.81 18 MET B C 1
ATOM 2050 O O . MET B 1 18 ? -3.338 -8.734 27.625 1 93.81 18 MET B O 1
ATOM 2054 N N . LEU B 1 19 ? -2.576 -7.23 26.188 1 94.5 19 LEU B N 1
ATOM 2055 C CA . LEU B 1 19 ? -3.141 -7.852 25 1 94.5 19 LEU B CA 1
ATOM 2056 C C . LEU B 1 19 ? -2.039 -8.344 24.078 1 94.5 19 LEU B C 1
ATOM 2058 O O . LEU B 1 19 ? -1.233 -7.551 23.578 1 94.5 19 LEU B O 1
ATOM 2062 N N . MET B 1 20 ? -2.012 -9.594 23.828 1 94.19 20 MET B N 1
ATOM 2063 C CA . MET B 1 20 ? -0.902 -10.211 23.109 1 94.19 20 MET B CA 1
ATOM 2064 C C . MET B 1 20 ? -1.234 -10.359 21.625 1 94.19 20 MET B C 1
ATOM 2066 O O . MET B 1 20 ? -2.404 -10.484 21.25 1 94.19 20 MET B O 1
ATOM 2070 N N . PRO B 1 21 ? -0.185 -10.438 20.812 1 93.62 21 PRO B N 1
ATOM 2071 C CA . PRO B 1 21 ? -0.418 -10.688 19.391 1 93.62 21 PRO B CA 1
ATOM 2072 C C . PRO B 1 21 ? -1.243 -11.953 19.141 1 93.62 21 PRO B C 1
ATOM 2074 O O . PRO B 1 21 ? -1.018 -12.977 19.781 1 93.62 21 PRO B O 1
ATOM 2077 N N . ARG B 1 22 ? -2.238 -11.773 18.281 1 93.19 22 ARG B N 1
ATOM 2078 C CA . ARG B 1 22 ? -3.098 -12.852 17.812 1 93.19 22 ARG B CA 1
ATOM 2079 C C . ARG B 1 22 ? -4.156 -13.195 18.859 1 93.19 22 ARG B C 1
ATOM 2081 O O . ARG B 1 22 ? -5.008 -14.062 18.625 1 93.19 22 ARG B O 1
ATOM 2088 N N . GLN B 1 23 ? -4.113 -12.516 19.906 1 95.69 23 GLN B N 1
ATOM 2089 C CA . GLN B 1 23 ? -5.16 -12.711 20.906 1 95.69 23 GLN B CA 1
ATOM 2090 C C . GLN B 1 23 ? -6.512 -12.227 20.391 1 95.69 23 GLN B C 1
ATOM 2092 O O . GLN B 1 23 ? -6.613 -11.148 19.812 1 95.69 23 GLN B O 1
ATOM 2097 N N . LYS B 1 24 ? -7.496 -13.055 20.625 1 95.94 24 LYS B N 1
ATOM 2098 C CA . LYS B 1 24 ? -8.852 -12.688 20.234 1 95.94 24 LYS B CA 1
ATOM 2099 C C . LYS B 1 24 ? -9.453 -11.688 21.219 1 95.94 24 LYS B C 1
ATOM 2101 O O . LYS B 1 24 ? -9.336 -11.844 22.422 1 95.94 24 LYS B O 1
ATOM 2106 N N . LEU B 1 25 ? -10.039 -10.633 20.672 1 96.44 25 LEU B N 1
ATOM 2107 C CA . LEU B 1 25 ? -10.789 -9.695 21.5 1 96.44 25 LEU B CA 1
ATOM 2108 C C . LEU B 1 25 ? -12.164 -10.258 21.844 1 96.44 25 LEU B C 1
ATOM 2110 O O . LEU B 1 25 ? -12.719 -11.062 21.094 1 96.44 25 LEU B O 1
ATOM 2114 N N . PRO B 1 26 ? -12.703 -9.773 22.953 1 94.88 26 PRO B N 1
ATOM 2115 C CA . PRO B 1 26 ? -14.086 -10.156 23.25 1 94.88 26 PRO B CA 1
ATOM 2116 C C . PRO B 1 26 ? -15.062 -9.734 22.156 1 94.88 26 PRO B C 1
ATOM 2118 O O . PRO B 1 26 ? -14.75 -8.859 21.344 1 94.88 26 PRO B O 1
ATOM 2121 N N . ALA B 1 27 ? -16.203 -10.375 22.203 1 95.06 27 ALA B N 1
ATOM 2122 C CA . ALA B 1 27 ? -17.25 -10.016 21.25 1 95.06 27 ALA B CA 1
ATOM 2123 C C . ALA B 1 27 ? -17.609 -8.539 21.375 1 95.06 27 ALA B C 1
ATOM 2125 O O . ALA B 1 27 ? -17.531 -7.961 22.469 1 95.06 27 ALA B O 1
ATOM 2126 N N . GLU B 1 28 ? -18.047 -8 20.25 1 94.81 28 GLU B N 1
ATOM 2127 C CA . GLU B 1 28 ? -18.359 -6.57 20.203 1 94.81 28 GLU B CA 1
ATOM 2128 C C . GLU B 1 28 ? -19.391 -6.184 21.25 1 94.81 28 GLU B C 1
ATOM 2130 O O . GLU B 1 28 ? -19.281 -5.129 21.875 1 94.81 28 GLU B O 1
ATOM 2135 N N . ARG B 1 29 ? -20.359 -7.066 21.469 1 94.38 29 ARG B N 1
ATOM 2136 C CA . ARG B 1 29 ? -21.391 -6.781 22.469 1 94.38 29 ARG B CA 1
ATOM 2137 C C . ARG B 1 29 ? -20.781 -6.66 23.859 1 94.38 29 ARG B C 1
ATOM 2139 O O . ARG B 1 29 ? -21.078 -5.711 24.594 1 94.38 29 ARG B O 1
ATOM 2146 N N . LYS B 1 30 ? -20 -7.566 24.219 1 95.56 30 LYS B N 1
ATOM 2147 C CA . LYS B 1 30 ? -19.359 -7.566 25.531 1 95.56 30 LYS B CA 1
ATOM 2148 C C . LYS B 1 30 ? -18.406 -6.375 25.688 1 95.56 30 LYS B C 1
ATOM 2150 O O . LYS B 1 30 ? -18.359 -5.746 26.734 1 95.56 30 LYS B O 1
ATOM 2155 N N . LEU B 1 31 ? -17.625 -6.055 24.656 1 94.88 31 LEU B N 1
ATOM 2156 C CA . LEU B 1 31 ? -16.703 -4.918 24.672 1 94.88 31 LEU B CA 1
ATOM 2157 C C . LEU B 1 31 ? -17.469 -3.607 24.844 1 94.88 31 LEU B C 1
ATOM 2159 O O . LEU B 1 31 ? -17.031 -2.729 25.594 1 94.88 31 LEU B O 1
ATOM 2163 N N . ALA B 1 32 ? -18.547 -3.523 24.094 1 95.69 32 ALA B N 1
ATOM 2164 C CA . ALA B 1 32 ? -19.375 -2.326 24.203 1 95.69 32 ALA B CA 1
ATOM 2165 C C . ALA B 1 32 ? -19.906 -2.146 25.609 1 95.69 32 ALA B C 1
ATOM 2167 O O . ALA B 1 32 ? -19.906 -1.034 26.156 1 95.69 32 ALA B O 1
ATOM 2168 N N . GLU B 1 33 ? -20.297 -3.229 26.219 1 95 33 GLU B N 1
ATOM 2169 C CA . GLU B 1 33 ? -20.781 -3.205 27.609 1 95 33 GLU B CA 1
ATOM 2170 C C . GLU B 1 33 ? -19.672 -2.783 28.562 1 95 33 GLU B C 1
ATOM 2172 O O . GLU B 1 33 ? -19.891 -1.967 29.453 1 95 33 GLU B O 1
ATOM 2177 N N . SER B 1 34 ? -18.562 -3.285 28.359 1 94.06 34 SER B N 1
ATOM 2178 C CA . SER B 1 34 ? -17.422 -3.008 29.234 1 94.06 34 SER B CA 1
ATOM 2179 C C . SER B 1 34 ? -17.031 -1.535 29.188 1 94.06 34 SER B C 1
ATOM 2181 O O . SER B 1 34 ? -16.578 -0.975 30.188 1 94.06 34 SER B O 1
ATOM 2183 N N . PHE B 1 35 ? -17.219 -0.924 28.047 1 94.12 35 PHE B N 1
ATOM 2184 C CA . PHE B 1 35 ? -16.859 0.48 27.875 1 94.12 35 PHE B CA 1
ATOM 2185 C C . PHE B 1 35 ? -18.078 1.374 28.062 1 94.12 35 PHE B C 1
ATOM 2187 O O . PHE B 1 35 ? -18 2.59 27.875 1 94.12 35 PHE B O 1
ATOM 2194 N N . ASP B 1 36 ? -19.156 0.736 28.375 1 94.38 36 ASP B N 1
ATOM 2195 C CA . ASP B 1 36 ? -20.406 1.458 28.594 1 94.38 36 ASP B CA 1
ATOM 2196 C C . ASP B 1 36 ? -20.734 2.359 27.406 1 94.38 36 ASP B C 1
ATOM 2198 O O . ASP B 1 36 ? -20.922 3.564 27.562 1 94.38 36 ASP B O 1
ATOM 2202 N N . THR B 1 37 ? -20.734 1.792 26.234 1 95.88 37 THR B N 1
ATOM 2203 C CA . THR B 1 37 ? -21.016 2.533 25 1 95.88 37 THR B CA 1
ATOM 2204 C C . THR B 1 37 ? -21.859 1.693 24.047 1 95.88 37 THR B C 1
ATOM 2206 O O . THR B 1 37 ? -22.266 0.582 24.391 1 95.88 37 THR B O 1
ATOM 2209 N N . THR B 1 38 ? -22.25 2.232 22.922 1 95.06 38 THR B N 1
ATOM 2210 C CA . THR B 1 38 ? -23.016 1.521 21.891 1 95.06 38 THR B CA 1
ATOM 2211 C C . THR B 1 38 ? -22.078 0.749 20.969 1 95.06 38 THR B C 1
ATOM 2213 O O . THR B 1 38 ? -20.875 1.04 20.891 1 95.06 38 THR B O 1
ATOM 2216 N N . ARG B 1 39 ? -22.656 -0.221 20.297 1 94.12 39 ARG B N 1
ATOM 2217 C CA . ARG B 1 39 ? -21.875 -0.985 19.328 1 94.12 39 ARG B CA 1
ATOM 2218 C C . ARG B 1 39 ? -21.391 -0.089 18.188 1 94.12 39 ARG B C 1
ATOM 2220 O O . ARG B 1 39 ? -20.297 -0.293 17.672 1 94.12 39 ARG B O 1
ATOM 2227 N N . VAL B 1 40 ? -22.141 0.861 17.859 1 93.56 40 VAL B N 1
ATOM 2228 C CA . VAL B 1 40 ? -21.797 1.773 16.781 1 93.56 40 VAL B CA 1
ATOM 2229 C C . VAL B 1 40 ? -20.531 2.547 17.156 1 93.56 40 VAL B C 1
ATOM 2231 O O . VAL B 1 40 ? -19.578 2.619 16.375 1 93.56 40 VAL B O 1
ATOM 2234 N N . THR B 1 41 ? -20.531 3.068 18.344 1 93.94 41 THR B N 1
ATOM 2235 C CA . THR B 1 41 ? -19.375 3.812 18.844 1 93.94 41 THR B CA 1
ATOM 2236 C C . THR B 1 41 ? -18.156 2.902 18.969 1 93.94 41 THR B C 1
ATOM 2238 O O . THR B 1 41 ? -17.047 3.283 18.594 1 93.94 41 THR B O 1
ATOM 2241 N N . LEU B 1 42 ? -18.375 1.745 19.484 1 95.38 42 LEU B N 1
ATOM 2242 C CA . LEU B 1 42 ? -17.297 0.779 19.625 1 95.38 42 LEU B CA 1
ATOM 2243 C C . LEU B 1 42 ? -16.688 0.449 18.266 1 95.38 42 LEU B C 1
ATOM 2245 O O . LEU B 1 42 ? -15.461 0.395 18.141 1 95.38 42 LEU B O 1
ATOM 2249 N N . ARG B 1 43 ? -17.516 0.279 17.281 1 93.31 43 ARG B N 1
ATOM 2250 C CA . ARG B 1 43 ? -17.047 -0.101 15.953 1 93.31 43 ARG B CA 1
ATOM 2251 C C . ARG B 1 43 ? -16.219 1.012 15.328 1 93.31 43 ARG B C 1
ATOM 2253 O O . ARG B 1 43 ? -15.266 0.742 14.594 1 93.31 43 ARG B O 1
ATOM 2260 N N . GLU B 1 44 ? -16.578 2.168 15.617 1 92.81 44 GLU B N 1
ATOM 2261 C CA . GLU B 1 44 ? -15.766 3.283 15.148 1 92.81 44 GLU B CA 1
ATOM 2262 C C . GLU B 1 44 ? -14.352 3.205 15.711 1 92.81 44 GLU B C 1
ATOM 2264 O O . GLU B 1 44 ? -13.375 3.42 14.984 1 92.81 44 GLU B O 1
ATOM 2269 N N . ALA B 1 45 ? -14.266 2.891 16.938 1 94.75 45 ALA B N 1
ATOM 2270 C CA . ALA B 1 45 ? -12.969 2.738 17.594 1 94.75 45 ALA B CA 1
ATOM 2271 C C . ALA B 1 45 ? -12.195 1.565 16.984 1 94.75 45 ALA B C 1
ATOM 2273 O O . ALA B 1 45 ? -11 1.685 16.688 1 94.75 45 ALA B O 1
ATOM 2274 N N . LEU B 1 46 ? -12.938 0.492 16.812 1 94.75 46 LEU B N 1
ATOM 2275 C CA . LEU B 1 46 ? -12.305 -0.708 16.266 1 94.75 46 LEU B CA 1
ATOM 2276 C C . LEU B 1 46 ? -11.844 -0.48 14.836 1 94.75 46 LEU B C 1
ATOM 2278 O O . LEU B 1 46 ? -10.781 -0.957 14.438 1 94.75 46 LEU B O 1
ATOM 2282 N N . SER B 1 47 ? -12.602 0.26 14.094 1 92.25 47 SER B N 1
ATOM 2283 C CA . SER B 1 47 ? -12.25 0.559 12.703 1 92.25 47 SER B CA 1
ATOM 2284 C C . SER B 1 47 ? -10.977 1.391 12.625 1 92.25 47 SER B C 1
ATOM 2286 O O . SER B 1 47 ? -10.148 1.182 11.742 1 92.25 47 SER B O 1
ATOM 2288 N N . LEU B 1 48 ? -10.852 2.268 13.531 1 93 48 LEU B N 1
ATOM 2289 C CA . LEU B 1 48 ? -9.641 3.08 13.578 1 93 48 LEU B CA 1
ATOM 2290 C C . LEU B 1 48 ? -8.422 2.225 13.922 1 93 48 LEU B C 1
ATOM 2292 O O . LEU B 1 48 ? -7.359 2.373 13.32 1 93 48 LEU B O 1
ATOM 2296 N N . LEU B 1 49 ? -8.609 1.346 14.867 1 95.19 49 LEU B N 1
ATOM 2297 C CA . LEU B 1 49 ? -7.535 0.438 15.258 1 95.19 49 LEU B CA 1
ATOM 2298 C C . LEU B 1 49 ? -7.145 -0.475 14.102 1 95.19 49 LEU B C 1
ATOM 2300 O O . LEU B 1 49 ? -5.961 -0.748 13.891 1 95.19 49 LEU B O 1
ATOM 2304 N N . GLU B 1 50 ? -8.172 -0.929 13.367 1 94.5 50 GLU B N 1
ATOM 2305 C CA . GLU B 1 50 ? -7.922 -1.773 12.203 1 94.5 50 GLU B CA 1
ATOM 2306 C C . GLU B 1 50 ? -7.172 -1.009 11.117 1 94.5 50 GLU B C 1
ATOM 2308 O O . GLU B 1 50 ? -6.223 -1.527 10.531 1 94.5 50 GLU B O 1
ATOM 2313 N N . ALA B 1 51 ? -7.582 0.192 10.898 1 92.25 51 ALA B N 1
ATOM 2314 C CA . ALA B 1 51 ? -6.938 1.033 9.891 1 92.25 51 ALA B CA 1
ATOM 2315 C C . ALA B 1 51 ? -5.465 1.255 10.219 1 92.25 51 ALA B C 1
ATOM 2317 O O . ALA B 1 51 ? -4.629 1.354 9.32 1 92.25 51 ALA B O 1
ATOM 2318 N N . GLU B 1 52 ? -5.184 1.261 11.484 1 91.88 52 GLU B N 1
ATOM 2319 C CA . GLU B 1 52 ? -3.811 1.479 11.93 1 91.88 52 GLU B CA 1
ATOM 2320 C C . GLU B 1 52 ? -3.037 0.166 11.992 1 91.88 52 GLU B C 1
ATOM 2322 O O . GLU B 1 52 ? -1.854 0.153 12.336 1 91.88 52 GLU B O 1
ATOM 2327 N N . GLY B 1 53 ? -3.719 -0.917 11.742 1 93.19 53 GLY B N 1
ATOM 2328 C CA . GLY B 1 53 ? -3.08 -2.225 11.719 1 93.19 53 GLY B CA 1
ATOM 2329 C C . GLY B 1 53 ? -2.865 -2.811 13.102 1 93.19 53 GLY B C 1
ATOM 2330 O O . GLY B 1 53 ? -2.102 -3.764 13.266 1 93.19 53 GLY B O 1
ATOM 2331 N N . LYS B 1 54 ? -3.523 -2.258 14.086 1 95.44 54 LYS B N 1
ATOM 2332 C CA . LYS B 1 54 ? -3.334 -2.729 15.461 1 95.44 54 LYS B CA 1
ATOM 2333 C C . LYS B 1 54 ? -4.168 -3.977 15.734 1 95.44 54 LYS B C 1
ATOM 2335 O O . LYS B 1 54 ? -3.809 -4.793 16.578 1 95.44 54 LYS B O 1
ATOM 2340 N N . ILE B 1 55 ? -5.266 -4.043 15.086 1 96.12 55 ILE B N 1
ATOM 2341 C CA . ILE B 1 55 ? -6.121 -5.223 15.156 1 96.12 55 ILE B CA 1
ATOM 2342 C C . ILE B 1 55 ? -6.543 -5.637 13.75 1 96.12 55 ILE B C 1
ATOM 2344 O O . ILE B 1 55 ? -6.336 -4.895 12.789 1 96.12 55 ILE B O 1
ATOM 2348 N N . TYR B 1 56 ? -7.016 -6.777 13.609 1 94.88 56 TYR B N 1
ATOM 2349 C CA . TYR B 1 56 ? -7.555 -7.258 12.344 1 94.88 56 TYR B CA 1
ATOM 2350 C C . TYR B 1 56 ? -8.789 -8.117 12.57 1 94.88 56 TYR B C 1
ATOM 2352 O O . TYR B 1 56 ? -9.008 -8.625 13.672 1 94.88 56 TYR B O 1
ATOM 2360 N N . ARG B 1 57 ? -9.547 -8.188 11.562 1 92.81 57 ARG B N 1
ATOM 2361 C CA . ARG B 1 57 ? -10.773 -8.992 11.633 1 92.81 57 ARG B CA 1
ATOM 2362 C C . ARG B 1 57 ? -10.633 -10.266 10.805 1 92.81 57 ARG B C 1
ATOM 2364 O O . ARG B 1 57 ? -10.062 -10.242 9.711 1 92.81 57 ARG B O 1
ATOM 2371 N N . GLU B 1 58 ? -11.086 -11.359 11.242 1 91.44 58 GLU B N 1
ATOM 2372 C CA . GLU B 1 58 ? -11.273 -12.578 10.469 1 91.44 58 GLU B CA 1
ATOM 2373 C C . GLU B 1 58 ? -12.758 -12.859 10.242 1 91.44 58 GLU B C 1
ATOM 2375 O O . GLU B 1 58 ? -13.578 -12.68 11.148 1 91.44 58 GLU B O 1
ATOM 2380 N N . ASP B 1 59 ? -13 -13.203 9.031 1 87.75 59 ASP B N 1
ATOM 2381 C CA . ASP B 1 59 ? -14.383 -13.406 8.617 1 87.75 59 ASP B CA 1
ATOM 2382 C C . ASP B 1 59 ? -15.094 -14.406 9.531 1 87.75 59 ASP B C 1
ATOM 2384 O O . ASP B 1 59 ? -14.617 -15.531 9.711 1 87.75 59 ASP B O 1
ATOM 2388 N N . ARG B 1 60 ? -16.156 -13.992 10.141 1 87.5 60 ARG B N 1
ATOM 2389 C CA . ARG B 1 60 ? -17.047 -14.773 10.992 1 87.5 60 ARG B CA 1
ATOM 2390 C C . ARG B 1 60 ? -16.328 -15.258 12.242 1 87.5 60 ARG B C 1
ATOM 2392 O O . ARG B 1 60 ? -16.766 -16.203 12.898 1 87.5 60 ARG B O 1
ATOM 2399 N N . ARG B 1 61 ? -15.211 -14.734 12.664 1 90.38 61 ARG B N 1
ATOM 2400 C CA . ARG B 1 61 ? -14.453 -15.172 13.836 1 90.38 61 ARG B CA 1
ATOM 2401 C C . ARG B 1 61 ? -14.281 -14.023 14.836 1 90.38 61 ARG B C 1
ATOM 2403 O O . ARG B 1 61 ? -14.289 -14.25 16.047 1 90.38 61 ARG B O 1
ATOM 2410 N N . GLY B 1 62 ? -14.133 -12.805 14.281 1 93.31 62 GLY B N 1
ATOM 2411 C CA . GLY B 1 62 ? -14.047 -11.672 15.188 1 93.31 62 GLY B CA 1
ATOM 2412 C C . GLY B 1 62 ? -12.766 -10.875 15.031 1 93.31 62 GLY B C 1
ATOM 2413 O O . GLY B 1 62 ? -12.203 -10.812 13.938 1 93.31 62 GLY B O 1
ATOM 2414 N N . TRP B 1 63 ? -12.469 -10.141 16.156 1 95.25 63 TRP B N 1
ATOM 2415 C CA . TRP B 1 63 ? -11.336 -9.227 16.141 1 95.25 63 TRP B CA 1
ATOM 2416 C C . TRP B 1 63 ? -10.133 -9.836 16.875 1 95.25 63 TRP B C 1
ATOM 2418 O O . TRP B 1 63 ? -10.297 -10.469 17.906 1 95.25 63 TRP B O 1
ATOM 2428 N N . PHE B 1 64 ? -8.992 -9.594 16.344 1 96.69 64 PHE B N 1
ATOM 2429 C CA . PHE B 1 64 ? -7.75 -10.102 16.922 1 96.69 64 PHE B CA 1
ATOM 2430 C C . PHE B 1 64 ? -6.707 -8.992 17.031 1 96.69 64 PHE B C 1
ATOM 2432 O O . PHE B 1 64 ? -6.727 -8.047 16.234 1 96.69 64 PHE B O 1
ATOM 2439 N N . ILE B 1 65 ? -5.738 -9.133 17.953 1 97.06 65 ILE B N 1
ATOM 2440 C CA . ILE B 1 65 ? -4.602 -8.227 18.047 1 97.06 65 ILE B CA 1
ATOM 2441 C C . ILE B 1 65 ? -3.582 -8.57 16.953 1 97.06 65 ILE B C 1
ATOM 2443 O O . ILE B 1 65 ? -3.176 -9.727 16.812 1 97.06 65 ILE B O 1
ATOM 2447 N N . SER B 1 66 ? -3.223 -7.574 16.156 1 96.38 66 SER B N 1
ATOM 2448 C CA . SER B 1 66 ? -2.271 -7.809 15.078 1 96.38 66 SER B CA 1
ATOM 2449 C C . SER B 1 66 ? -0.871 -8.07 15.617 1 96.38 66 SER B C 1
ATOM 2451 O O . SER B 1 66 ? -0.404 -7.359 16.516 1 96.38 66 SER B O 1
ATOM 2453 N N . PRO B 1 67 ? -0.174 -9.117 15.109 1 95.56 67 PRO B N 1
ATOM 2454 C CA . PRO B 1 67 ? 1.27 -9.18 15.344 1 95.56 67 PRO B CA 1
ATOM 2455 C C . PRO B 1 67 ? 2.033 -8.078 14.617 1 95.56 67 PRO B C 1
ATOM 2457 O O . PRO B 1 67 ? 1.464 -7.383 13.773 1 95.56 67 PRO B O 1
ATOM 2460 N N . ALA B 1 68 ? 3.332 -7.953 14.953 1 94.25 68 ALA B N 1
ATOM 2461 C CA . ALA B 1 68 ? 4.16 -7.016 14.195 1 94.25 68 ALA B CA 1
ATOM 2462 C C . ALA B 1 68 ? 4.223 -7.41 12.719 1 94.25 68 ALA B C 1
ATOM 2464 O O . ALA B 1 68 ? 4.348 -8.594 12.391 1 94.25 68 ALA B O 1
ATOM 2465 N N . PRO B 1 69 ? 4.043 -6.449 11.867 1 96.69 69 PRO B N 1
ATOM 2466 C CA . PRO B 1 69 ? 4.156 -6.785 10.445 1 96.69 69 PRO B CA 1
ATOM 2467 C C . PRO B 1 69 ? 5.578 -7.16 10.039 1 96.69 69 PRO B C 1
ATOM 2469 O O . PRO B 1 69 ? 6.539 -6.777 10.711 1 96.69 69 PRO B O 1
ATOM 2472 N N . LEU B 1 70 ? 5.676 -7.941 9.023 1 96.81 70 LEU B N 1
ATOM 2473 C CA . LEU B 1 70 ? 6.973 -8.211 8.414 1 96.81 70 LEU B CA 1
ATOM 2474 C C . LEU B 1 70 ? 7.543 -6.957 7.762 1 96.81 70 LEU B C 1
ATOM 2476 O O . LEU B 1 70 ? 6.832 -6.246 7.051 1 96.81 70 LEU B O 1
ATOM 2480 N N . ARG B 1 71 ? 8.727 -6.664 8.078 1 95.94 71 ARG B N 1
ATOM 2481 C CA . ARG B 1 71 ? 9.445 -5.566 7.43 1 95.94 71 ARG B CA 1
ATOM 2482 C C . ARG B 1 71 ? 10.102 -6.031 6.137 1 95.94 71 ARG B C 1
ATOM 2484 O O . ARG B 1 71 ? 10.953 -6.922 6.148 1 95.94 71 ARG B O 1
ATOM 2491 N N . TYR B 1 72 ? 9.672 -5.406 5.098 1 93.94 72 TYR B N 1
ATOM 2492 C CA . TYR B 1 72 ? 10.164 -5.781 3.775 1 93.94 72 TYR B CA 1
ATOM 2493 C C . TYR B 1 72 ? 10.945 -4.641 3.139 1 93.94 72 TYR B C 1
ATOM 2495 O O . TYR B 1 72 ? 10.414 -3.535 2.975 1 93.94 72 TYR B O 1
ATOM 2503 N N . ASP B 1 73 ? 12.164 -4.855 2.795 1 91.5 73 ASP B N 1
ATOM 2504 C CA . ASP B 1 73 ? 13.008 -3.916 2.066 1 91.5 73 ASP B CA 1
ATOM 2505 C C . ASP B 1 73 ? 13.219 -4.367 0.623 1 91.5 73 ASP B C 1
ATOM 2507 O O . ASP B 1 73 ? 13.984 -5.297 0.362 1 91.5 73 ASP B O 1
ATOM 2511 N N . PRO B 1 74 ? 12.562 -3.668 -0.289 1 85.94 74 PRO B N 1
ATOM 2512 C CA . PRO B 1 74 ? 12.641 -4.113 -1.682 1 85.94 74 PRO B CA 1
ATOM 2513 C C . PRO B 1 74 ? 14.062 -4.074 -2.236 1 85.94 74 PRO B C 1
ATOM 2515 O O . PRO B 1 74 ? 14.336 -4.664 -3.285 1 85.94 74 PRO B O 1
ATOM 2518 N N . THR B 1 75 ? 14.883 -3.336 -1.576 1 81.94 75 THR B N 1
ATOM 2519 C CA . THR B 1 75 ? 16.25 -3.264 -2.053 1 81.94 75 THR B CA 1
ATOM 2520 C C . THR B 1 75 ? 17.016 -4.531 -1.686 1 81.94 75 THR B C 1
ATOM 2522 O O . THR B 1 75 ? 18.109 -4.785 -2.217 1 81.94 75 THR B O 1
ATOM 2525 N N . GLN B 1 76 ? 16.406 -5.18 -0.773 1 80.56 76 GLN B N 1
ATOM 2526 C CA . GLN B 1 76 ? 16.969 -6.477 -0.418 1 80.56 76 GLN B CA 1
ATOM 2527 C C . GLN B 1 76 ? 16.297 -7.602 -1.197 1 80.56 76 GLN B C 1
ATOM 2529 O O . GLN B 1 76 ? 15.117 -7.508 -1.536 1 80.56 76 GLN B O 1
ATOM 2534 N N . THR B 1 77 ? 17.031 -8.547 -1.564 1 75.31 77 THR B N 1
ATOM 2535 C CA . THR B 1 77 ? 16.5 -9.602 -2.424 1 75.31 77 THR B CA 1
ATOM 2536 C C . THR B 1 77 ? 16.266 -10.883 -1.626 1 75.31 77 THR B C 1
ATOM 2538 O O . THR B 1 77 ? 16.547 -11.977 -2.104 1 75.31 77 THR B O 1
ATOM 2541 N N . LEU B 1 78 ? 15.734 -10.719 -0.49 1 79.19 78 LEU B N 1
ATOM 2542 C CA . LEU B 1 78 ? 15.414 -11.906 0.291 1 79.19 78 LEU B CA 1
ATOM 2543 C C . LEU B 1 78 ? 14.078 -12.5 -0.146 1 79.19 78 LEU B C 1
ATOM 2545 O O . LEU B 1 78 ? 13.133 -11.766 -0.433 1 79.19 78 LEU B O 1
ATOM 2549 N N . ASN B 1 79 ? 14.109 -13.781 -0.146 1 87.81 79 ASN B N 1
ATOM 2550 C CA . ASN B 1 79 ? 12.82 -14.43 -0.382 1 87.81 79 ASN B CA 1
ATOM 2551 C C . ASN B 1 79 ? 11.969 -14.461 0.884 1 87.81 79 ASN B C 1
ATOM 2553 O O . ASN B 1 79 ? 12.445 -14.109 1.965 1 87.81 79 ASN B O 1
ATOM 2557 N N . PHE B 1 80 ? 10.812 -14.867 0.785 1 94.06 80 PHE B N 1
ATOM 2558 C CA . PHE B 1 80 ? 9.836 -14.82 1.861 1 94.06 80 PHE B CA 1
ATOM 2559 C C . PHE B 1 80 ? 10.328 -15.586 3.082 1 94.06 80 PHE B C 1
ATOM 2561 O O . PHE B 1 80 ? 10.297 -15.07 4.199 1 94.06 80 PHE B O 1
ATOM 2568 N N . THR B 1 81 ? 10.828 -16.812 2.867 1 94.44 81 THR B N 1
ATOM 2569 C CA . THR B 1 81 ? 11.258 -17.688 3.955 1 94.44 81 THR B CA 1
ATOM 2570 C C . THR B 1 81 ? 12.406 -17.047 4.734 1 94.44 81 THR B C 1
ATOM 2572 O O . THR B 1 81 ? 12.344 -16.938 5.965 1 94.44 81 THR B O 1
ATOM 2575 N N . ASN B 1 82 ? 13.383 -16.609 4.047 1 92.69 82 ASN B N 1
ATOM 2576 C CA . ASN B 1 82 ? 14.547 -16.016 4.699 1 92.69 82 ASN B CA 1
ATOM 2577 C C . ASN B 1 82 ? 14.195 -14.688 5.367 1 92.69 82 ASN B C 1
ATOM 2579 O O . ASN B 1 82 ? 14.734 -14.359 6.426 1 92.69 82 ASN B O 1
ATOM 2583 N N . MET B 1 83 ? 13.344 -13.953 4.766 1 93.56 83 MET B N 1
ATOM 2584 C CA . MET B 1 83 ? 12.891 -12.695 5.359 1 93.56 83 MET B CA 1
ATOM 2585 C C . MET B 1 83 ? 12.172 -12.953 6.684 1 93.56 83 MET B C 1
ATOM 2587 O O . MET B 1 83 ? 12.438 -12.273 7.676 1 93.56 83 MET B O 1
ATOM 2591 N N . ALA B 1 84 ? 11.266 -13.945 6.695 1 96.5 84 ALA B N 1
ATOM 2592 C CA . ALA B 1 84 ? 10.516 -14.305 7.902 1 96.5 84 ALA B CA 1
ATOM 2593 C C . ALA B 1 84 ? 11.453 -14.781 9.008 1 96.5 84 ALA B C 1
ATOM 2595 O O . ALA B 1 84 ? 11.375 -14.312 10.141 1 96.5 84 ALA B O 1
ATOM 2596 N N . LEU B 1 85 ? 12.406 -15.648 8.625 1 96.19 85 LEU B N 1
ATOM 2597 C CA . LEU B 1 85 ? 13.336 -16.203 9.594 1 96.19 85 LEU B CA 1
ATOM 2598 C C . LEU B 1 85 ? 14.242 -15.125 10.172 1 96.19 85 LEU B C 1
ATOM 2600 O O . LEU B 1 85 ? 14.523 -15.117 11.367 1 96.19 85 LEU B O 1
ATOM 2604 N N . ALA B 1 86 ? 14.664 -14.242 9.336 1 95.44 86 ALA B N 1
ATOM 2605 C CA . ALA B 1 86 ? 15.539 -13.156 9.758 1 95.44 86 ALA B CA 1
ATOM 2606 C C . ALA B 1 86 ? 14.844 -12.266 10.789 1 95.44 86 ALA B C 1
ATOM 2608 O O . ALA B 1 86 ? 15.5 -11.578 11.57 1 95.44 86 ALA B O 1
ATOM 2609 N N . GLN B 1 87 ? 13.539 -12.297 10.812 1 96.44 87 GLN B N 1
ATOM 2610 C CA . GLN B 1 87 ? 12.773 -11.477 11.742 1 96.44 87 GLN B CA 1
ATOM 2611 C C . GLN B 1 87 ? 12.094 -12.344 12.805 1 96.44 87 GLN B C 1
ATOM 2613 O O . GLN B 1 87 ? 11.055 -11.969 13.352 1 96.44 87 GLN B O 1
ATOM 2618 N N . ASN B 1 88 ? 12.555 -13.562 12.992 1 96.81 88 ASN B N 1
ATOM 2619 C CA . ASN B 1 88 ? 12.164 -14.5 14.039 1 96.81 88 ASN B CA 1
ATOM 2620 C C . ASN B 1 88 ? 10.703 -14.906 13.906 1 96.81 88 ASN B C 1
ATOM 2622 O O . ASN B 1 88 ? 9.984 -14.984 14.906 1 96.81 88 ASN B O 1
ATOM 2626 N N . ARG B 1 89 ? 10.281 -15.039 12.695 1 96.88 89 ARG B N 1
ATOM 2627 C CA . ARG B 1 89 ? 8.953 -15.562 12.398 1 96.88 89 ARG B CA 1
ATOM 2628 C C . ARG B 1 89 ? 9.031 -16.953 11.781 1 96.88 89 ARG B C 1
ATOM 2630 O O . ARG B 1 89 ? 10.078 -17.344 11.25 1 96.88 89 ARG B O 1
ATOM 2637 N N . GLN B 1 90 ? 7.965 -17.703 11.828 1 97.44 90 GLN B N 1
ATOM 2638 C CA . GLN B 1 90 ? 7.922 -19.047 11.258 1 97.44 90 GLN B CA 1
ATOM 2639 C C . GLN B 1 90 ? 7.199 -19.047 9.914 1 97.44 90 GLN B C 1
ATOM 2641 O O . GLN B 1 90 ? 5.973 -18.953 9.867 1 97.44 90 GLN B O 1
ATOM 2646 N N . PRO B 1 91 ? 7.918 -19.234 8.859 1 97.44 91 PRO B N 1
ATOM 2647 C CA . PRO B 1 91 ? 7.293 -19.25 7.531 1 97.44 91 PRO B CA 1
ATOM 2648 C C . PRO B 1 91 ? 6.711 -20.609 7.164 1 97.44 91 PRO B C 1
ATOM 2650 O O . PRO B 1 91 ? 7.215 -21.641 7.605 1 97.44 91 PRO B O 1
ATOM 2653 N N . LYS B 1 92 ? 5.672 -20.609 6.449 1 97.75 92 LYS B N 1
ATOM 2654 C CA . LYS B 1 92 ? 5.078 -21.766 5.801 1 97.75 92 LYS B CA 1
ATOM 2655 C C . LYS B 1 92 ? 4.453 -21.391 4.461 1 97.75 92 LYS B C 1
ATOM 2657 O O . LYS B 1 92 ? 3.92 -20.297 4.305 1 97.75 92 LYS B O 1
ATOM 2662 N N . THR B 1 93 ? 4.566 -22.188 3.512 1 97.81 93 THR B N 1
ATOM 2663 C CA . THR B 1 93 ? 3.951 -21.984 2.203 1 97.81 93 THR B CA 1
ATOM 2664 C C . THR B 1 93 ? 3.062 -23.172 1.834 1 97.81 93 THR B C 1
ATOM 2666 O O . THR B 1 93 ? 3.469 -24.328 1.975 1 97.81 93 THR B O 1
ATOM 2669 N N . GLU B 1 94 ? 1.878 -22.922 1.432 1 97.94 94 GLU B N 1
ATOM 2670 C CA . GLU B 1 94 ? 0.949 -23.938 0.94 1 97.94 94 GLU B CA 1
ATOM 2671 C C . GLU B 1 94 ? 0.633 -23.719 -0.538 1 97.94 94 GLU B C 1
ATOM 2673 O O . GLU B 1 94 ? 0.248 -22.625 -0.944 1 97.94 94 GLU B O 1
ATOM 2678 N N . LEU B 1 95 ? 0.772 -24.781 -1.286 1 98.19 95 LEU B N 1
ATOM 2679 C CA . LEU B 1 95 ? 0.437 -24.75 -2.705 1 98.19 95 LEU B CA 1
ATOM 2680 C C . LEU B 1 95 ? -1.071 -24.828 -2.912 1 98.19 95 LEU B C 1
ATOM 2682 O O . LEU B 1 95 ? -1.719 -25.75 -2.393 1 98.19 95 LEU B O 1
ATOM 2686 N N . VAL B 1 96 ? -1.598 -23.906 -3.564 1 97.69 96 VAL B N 1
ATOM 2687 C CA . VAL B 1 96 ? -3.02 -23.906 -3.896 1 97.69 96 VAL B CA 1
ATOM 2688 C C . VAL B 1 96 ? -3.23 -24.562 -5.254 1 97.69 96 VAL B C 1
ATOM 2690 O O . VAL B 1 96 ? -4.098 -25.438 -5.398 1 97.69 96 VAL B O 1
ATOM 2693 N N . SER B 1 97 ? -2.463 -24.156 -6.227 1 97.69 97 SER B N 1
ATOM 2694 C CA . SER B 1 97 ? -2.557 -24.719 -7.57 1 97.69 97 SER B CA 1
ATOM 2695 C C . SER B 1 97 ? -1.272 -24.484 -8.359 1 97.69 97 SER B C 1
ATOM 2697 O O . SER B 1 97 ? -0.543 -23.531 -8.094 1 97.69 97 SER B O 1
ATOM 2699 N N . ALA B 1 98 ? -0.96 -25.391 -9.258 1 98.12 98 ALA B N 1
ATOM 2700 C CA . ALA B 1 98 ? 0.157 -25.297 -10.195 1 98.12 98 ALA B CA 1
ATOM 2701 C C . ALA B 1 98 ? -0.19 -25.938 -11.531 1 98.12 98 ALA B C 1
ATOM 2703 O O . ALA B 1 98 ? -0.458 -27.141 -11.594 1 98.12 98 ALA B O 1
ATOM 2704 N N . LYS B 1 99 ? -0.193 -25.109 -12.562 1 97.94 99 LYS B N 1
ATOM 2705 C CA . LYS B 1 99 ? -0.59 -25.672 -13.852 1 97.94 99 LYS B CA 1
ATOM 2706 C C . LYS B 1 99 ? -0.007 -24.859 -15.008 1 97.94 99 LYS B C 1
ATOM 2708 O O . LYS B 1 99 ? 0.361 -23.703 -14.828 1 97.94 99 LYS B O 1
ATOM 2713 N N . ALA B 1 100 ? 0.101 -25.562 -16.094 1 98.06 100 ALA B N 1
ATOM 2714 C CA . ALA B 1 100 ? 0.388 -24.875 -17.359 1 98.06 100 ALA B CA 1
ATOM 2715 C C . ALA B 1 100 ? -0.879 -24.266 -17.953 1 98.06 100 ALA B C 1
ATOM 2717 O O . ALA B 1 100 ? -1.897 -24.953 -18.078 1 98.06 100 ALA B O 1
ATOM 2718 N N . VAL B 1 101 ? -0.778 -22.984 -18.25 1 97.81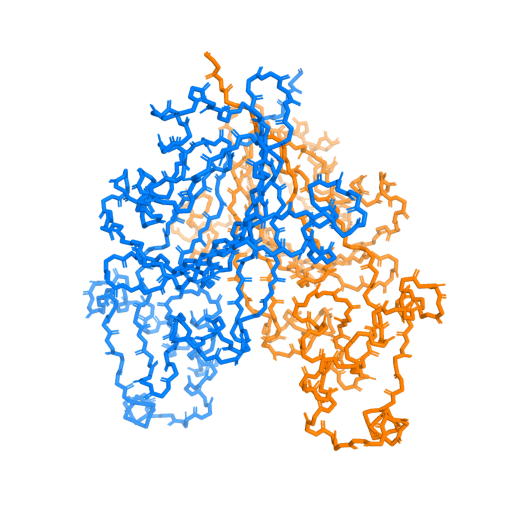 101 VAL B N 1
ATOM 2719 C CA . VAL B 1 101 ? -1.947 -22.312 -18.797 1 97.81 101 VAL B CA 1
ATOM 2720 C C . VAL B 1 101 ? -1.518 -21.344 -19.891 1 97.81 101 VAL B C 1
ATOM 2722 O O . VAL B 1 101 ? -0.328 -21.062 -20.047 1 97.81 101 VAL B O 1
ATOM 2725 N N . ILE B 1 102 ? -2.559 -20.906 -20.656 1 97.31 102 ILE B N 1
ATOM 2726 C CA . ILE B 1 102 ? -2.328 -19.797 -21.562 1 97.31 102 ILE B CA 1
ATOM 2727 C C . ILE B 1 102 ? -2.236 -18.5 -20.766 1 97.31 102 ILE B C 1
ATOM 2729 O O . ILE B 1 102 ? -3.033 -18.266 -19.859 1 97.31 102 ILE B O 1
ATOM 2733 N N . ALA B 1 103 ? -1.291 -17.672 -21.109 1 96.69 103 ALA B N 1
ATOM 2734 C CA . ALA B 1 103 ? -1.082 -16.422 -20.391 1 96.69 103 ALA B CA 1
ATOM 2735 C C . ALA B 1 103 ? -2.32 -15.531 -20.469 1 96.69 103 ALA B C 1
ATOM 2737 O O . ALA B 1 103 ? -2.869 -15.32 -21.547 1 96.69 103 ALA B O 1
ATOM 2738 N N . ASN B 1 104 ? -2.781 -15.07 -19.328 1 92.12 104 ASN B N 1
ATOM 2739 C CA . ASN B 1 104 ? -3.836 -14.062 -19.328 1 92.12 104 ASN B CA 1
ATOM 2740 C C . ASN B 1 104 ? -3.281 -12.664 -19.594 1 92.12 104 ASN B C 1
ATOM 2742 O O . ASN B 1 104 ? -2.086 -12.508 -19.859 1 92.12 104 ASN B O 1
ATOM 2746 N N . LYS B 1 105 ? -4.148 -11.688 -19.562 1 87.81 105 LYS B N 1
ATOM 2747 C CA . LYS B 1 105 ? -3.752 -10.328 -19.906 1 87.81 105 LYS B CA 1
ATOM 2748 C C . LYS B 1 105 ? -2.654 -9.82 -18.984 1 87.81 105 LYS B C 1
ATOM 2750 O O . LYS B 1 105 ? -1.698 -9.188 -19.422 1 87.81 105 LYS B O 1
ATOM 2755 N N . GLN B 1 106 ? -2.787 -10.117 -17.719 1 91.5 106 GLN B N 1
ATOM 2756 C CA . GLN B 1 106 ? -1.829 -9.648 -16.719 1 91.5 106 GLN B CA 1
ATOM 2757 C C . GLN B 1 106 ? -0.455 -10.273 -16.938 1 91.5 106 GLN B C 1
ATOM 2759 O O . GLN B 1 106 ? 0.555 -9.562 -16.984 1 91.5 106 GLN B O 1
ATOM 2764 N N . ALA B 1 107 ? -0.416 -11.562 -17.094 1 95.94 107 ALA B N 1
ATOM 2765 C CA . ALA B 1 107 ? 0.836 -12.273 -17.344 1 95.94 107 ALA B CA 1
ATOM 2766 C C . ALA B 1 107 ? 1.478 -11.797 -18.641 1 95.94 107 ALA B C 1
ATOM 2768 O O . ALA B 1 107 ? 2.689 -11.578 -18.703 1 95.94 107 ALA B O 1
ATOM 2769 N N . THR B 1 108 ? 0.654 -11.656 -19.656 1 95.94 108 THR B N 1
ATOM 2770 C CA . THR B 1 108 ? 1.139 -11.211 -20.969 1 95.94 108 THR B CA 1
ATOM 2771 C C . THR B 1 108 ? 1.802 -9.844 -20.859 1 95.94 108 THR B C 1
ATOM 2773 O O . THR B 1 108 ? 2.885 -9.625 -21.406 1 95.94 108 THR B O 1
ATOM 2776 N N . ARG B 1 109 ? 1.171 -9 -20.141 1 93.31 109 ARG B N 1
ATOM 2777 C CA . ARG B 1 109 ? 1.693 -7.648 -19.969 1 93.31 109 ARG B CA 1
ATOM 2778 C C . ARG B 1 109 ? 2.998 -7.66 -19.188 1 93.31 109 ARG B C 1
ATOM 2780 O O . ARG B 1 109 ? 3.996 -7.078 -19.609 1 93.31 109 ARG B O 1
ATOM 2787 N N . LEU B 1 110 ? 3.043 -8.328 -18.062 1 96.25 110 LEU B N 1
ATOM 2788 C CA . LEU B 1 110 ? 4.18 -8.289 -17.141 1 96.25 110 LEU B CA 1
ATOM 2789 C C . LEU B 1 110 ? 5.379 -9.016 -17.734 1 96.25 110 LEU B C 1
ATOM 2791 O O . LEU B 1 110 ? 6.52 -8.578 -17.578 1 96.25 110 LEU B O 1
ATOM 2795 N N . LEU B 1 111 ? 5.105 -10.094 -18.484 1 97.56 111 LEU B N 1
ATOM 2796 C CA . LEU B 1 111 ? 6.199 -10.906 -19.016 1 97.56 111 LEU B CA 1
ATOM 2797 C C . LEU B 1 111 ? 6.473 -10.562 -20.469 1 97.56 111 LEU B C 1
ATOM 2799 O O . LEU B 1 111 ? 7.297 -11.203 -21.125 1 97.56 111 LEU B O 1
ATOM 2803 N N . LYS B 1 112 ? 5.738 -9.602 -21.016 1 96.88 112 LYS B N 1
ATOM 2804 C CA . LYS B 1 112 ? 5.922 -9.156 -22.391 1 96.88 112 LYS B CA 1
ATOM 2805 C C . LYS B 1 112 ? 5.82 -10.328 -23.359 1 96.88 112 LYS B C 1
ATOM 2807 O O . LYS B 1 112 ? 6.699 -10.516 -24.203 1 96.88 112 LYS B O 1
ATOM 2812 N N . LEU B 1 113 ? 4.801 -11.031 -23.219 1 96.75 113 LEU B N 1
ATOM 2813 C CA . LEU B 1 113 ? 4.625 -12.242 -24.016 1 96.75 113 LEU B CA 1
ATOM 2814 C C . LEU B 1 113 ? 3.742 -11.969 -25.234 1 96.75 113 LEU B C 1
ATOM 2816 O O . LEU B 1 113 ? 2.957 -11.016 -25.234 1 96.75 113 LEU B O 1
ATOM 2820 N N . LYS B 1 114 ? 3.873 -12.805 -26.234 1 94.88 114 LYS B N 1
ATOM 2821 C CA . LYS B 1 114 ? 2.959 -12.797 -27.375 1 94.88 114 LYS B CA 1
ATOM 2822 C C . LYS B 1 114 ? 1.601 -13.383 -26.984 1 94.88 114 LYS B C 1
ATOM 2824 O O . LYS B 1 114 ? 1.496 -14.148 -26.031 1 94.88 114 LYS B O 1
ATOM 2829 N N . PRO B 1 115 ? 0.629 -13 -27.766 1 91.81 115 PRO B N 1
ATOM 2830 C CA . PRO B 1 115 ? -0.689 -13.578 -27.5 1 91.81 115 PRO B CA 1
ATOM 2831 C C . PRO B 1 115 ? -0.674 -15.109 -27.531 1 91.81 115 PRO B C 1
ATOM 2833 O O . PRO B 1 115 ? 0.024 -15.703 -28.359 1 91.81 115 PRO B O 1
ATOM 2836 N N . PHE B 1 116 ? -1.372 -15.727 -26.594 1 93.44 116 PHE B N 1
ATOM 2837 C CA . PHE B 1 116 ? -1.612 -17.172 -26.5 1 93.44 116 PHE B CA 1
ATOM 2838 C C . PHE B 1 116 ? -0.353 -17.906 -26.062 1 93.44 116 PHE B C 1
ATOM 2840 O O . PHE B 1 116 ? -0.225 -19.109 -26.281 1 93.44 116 PHE B O 1
ATOM 2847 N N . SER B 1 117 ? 0.575 -17.203 -25.5 1 96.31 117 SER B N 1
ATOM 2848 C CA . SER B 1 117 ? 1.764 -17.859 -24.953 1 96.31 117 SER B CA 1
ATOM 2849 C C . SER B 1 117 ? 1.416 -18.719 -23.75 1 96.31 117 SER B C 1
ATOM 2851 O O . SER B 1 117 ? 0.477 -18.422 -23.016 1 96.31 117 SER B O 1
ATOM 2853 N N . ASP B 1 118 ? 2.283 -19.781 -23.594 1 96.94 118 ASP B N 1
ATOM 2854 C CA . ASP B 1 118 ? 2.137 -20.641 -22.422 1 96.94 118 ASP B CA 1
ATOM 2855 C C . ASP B 1 118 ? 2.932 -20.094 -21.25 1 96.94 118 ASP B C 1
ATOM 2857 O O . ASP B 1 118 ? 4.02 -19.547 -21.422 1 96.94 118 ASP B O 1
ATOM 2861 N N . VAL B 1 119 ? 2.367 -20.266 -20.062 1 98.44 119 VAL B N 1
ATOM 2862 C CA . VAL B 1 119 ? 3.088 -19.969 -18.828 1 98.44 119 VAL B CA 1
ATOM 2863 C C . VAL B 1 119 ? 2.744 -21.016 -17.766 1 98.44 119 VAL B C 1
ATOM 2865 O O . VAL B 1 119 ? 1.703 -21.672 -17.859 1 98.44 119 VAL B O 1
ATOM 2868 N N . TYR B 1 120 ? 3.686 -21.219 -16.859 1 98.69 120 TYR B N 1
ATOM 2869 C CA . TYR B 1 120 ? 3.279 -21.859 -15.617 1 98.69 120 TYR B CA 1
ATOM 2870 C C . TYR B 1 120 ? 2.627 -20.859 -14.672 1 98.69 120 TYR B C 1
ATOM 2872 O O . TYR B 1 120 ? 3.133 -19.75 -14.484 1 98.69 120 TYR B O 1
ATOM 2880 N N . ARG B 1 121 ? 1.516 -21.188 -14.156 1 98.62 121 ARG B N 1
ATOM 2881 C CA . ARG B 1 121 ? 0.907 -20.422 -13.078 1 98.62 121 ARG B CA 1
ATOM 2882 C C . ARG B 1 121 ? 0.958 -21.188 -11.758 1 98.62 121 ARG B C 1
ATOM 2884 O O . ARG B 1 121 ? 0.527 -22.328 -11.688 1 98.62 121 ARG B O 1
ATOM 2891 N N . 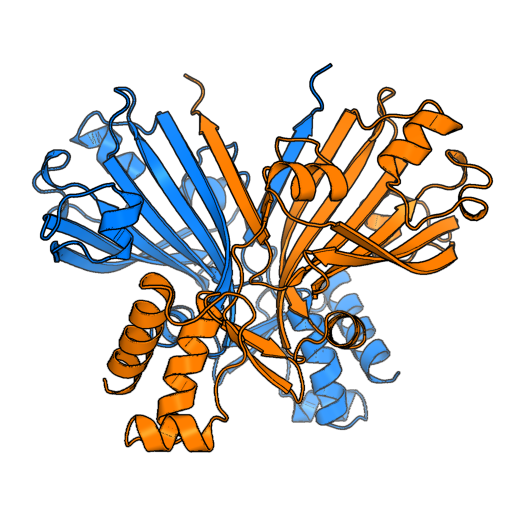VAL B 1 122 ? 1.524 -20.609 -10.758 1 98.44 122 VAL B N 1
ATOM 2892 C CA . VAL B 1 122 ? 1.635 -21.203 -9.43 1 98.44 122 VAL B CA 1
ATOM 2893 C C . VAL B 1 122 ? 0.965 -20.281 -8.406 1 98.44 122 VAL B C 1
ATOM 2895 O O . VAL B 1 122 ? 1.358 -19.125 -8.25 1 98.44 122 VAL B O 1
ATOM 2898 N N . ASP B 1 123 ? -0.069 -20.766 -7.75 1 98.19 123 ASP B N 1
ATOM 2899 C CA . ASP B 1 123 ? -0.767 -20.047 -6.688 1 98.19 123 ASP B CA 1
ATOM 2900 C C . ASP B 1 123 ? -0.448 -20.641 -5.32 1 98.19 123 ASP B C 1
ATOM 2902 O O . ASP B 1 123 ? -0.566 -21.859 -5.125 1 98.19 123 ASP B O 1
ATOM 2906 N N . ARG B 1 124 ? -0.032 -19.812 -4.449 1 98.5 124 ARG B N 1
ATOM 2907 C CA . ARG B 1 124 ? 0.356 -20.25 -3.111 1 98.5 124 ARG B CA 1
ATOM 2908 C C . ARG B 1 124 ? -0.195 -19.297 -2.047 1 98.5 124 ARG B C 1
ATOM 2910 O O . ARG B 1 124 ? -0.455 -18.125 -2.322 1 98.5 124 ARG B O 1
ATOM 2917 N N . VAL B 1 125 ? -0.427 -19.797 -0.891 1 98.56 125 VAL B N 1
ATOM 2918 C CA . VAL B 1 125 ? -0.691 -19.031 0.317 1 98.56 125 VAL B CA 1
ATOM 2919 C C . VAL B 1 125 ? 0.471 -19.188 1.296 1 98.56 125 VAL B C 1
ATOM 2921 O O . VAL B 1 125 ? 0.943 -20.297 1.535 1 98.56 125 VAL B O 1
ATOM 2924 N N . ARG B 1 126 ? 0.944 -18.062 1.744 1 98.5 126 ARG B N 1
ATOM 2925 C CA . ARG B 1 126 ? 2.053 -18.125 2.693 1 98.5 126 ARG B CA 1
ATOM 2926 C C . ARG B 1 126 ? 1.6 -17.703 4.086 1 98.5 126 ARG B C 1
ATOM 2928 O O . ARG B 1 126 ? 0.74 -16.828 4.227 1 98.5 126 ARG B O 1
ATOM 2935 N N . TYR B 1 127 ? 2.199 -18.312 5.043 1 98.06 127 TYR B N 1
ATOM 2936 C CA . TYR B 1 127 ? 1.834 -18.141 6.445 1 98.06 127 TYR B CA 1
ATOM 2937 C C . TYR B 1 127 ? 3.002 -17.594 7.254 1 98.06 127 TYR B C 1
ATOM 2939 O O . TYR B 1 127 ? 4.16 -17.922 6.988 1 98.06 127 TYR B O 1
ATOM 2947 N N . LEU B 1 128 ? 2.73 -16.766 8.18 1 97.5 128 LEU B N 1
ATOM 2948 C CA . LEU B 1 128 ? 3.627 -16.375 9.266 1 97.5 128 LEU B CA 1
ATOM 2949 C C . LEU B 1 128 ? 3.074 -16.828 10.609 1 97.5 128 LEU B C 1
ATOM 2951 O O . LEU B 1 128 ? 1.986 -16.422 11.016 1 97.5 128 LEU B O 1
ATOM 2955 N N . ASP B 1 129 ? 3.768 -17.781 11.336 1 96.62 129 ASP B N 1
ATOM 2956 C CA . ASP B 1 129 ? 3.334 -18.281 12.633 1 96.62 129 ASP B CA 1
ATOM 2957 C C . ASP B 1 129 ? 1.912 -18.828 12.57 1 96.62 129 ASP B C 1
ATOM 2959 O O . ASP B 1 129 ? 1.054 -18.453 13.367 1 96.62 129 ASP B O 1
ATOM 2963 N N . ASN B 1 130 ? 1.652 -19.531 11.523 1 95.25 130 ASN B N 1
ATOM 2964 C CA . ASN B 1 130 ? 0.431 -20.297 11.297 1 95.25 130 ASN B CA 1
ATOM 2965 C C . ASN B 1 130 ? -0.737 -19.391 10.922 1 95.25 130 ASN B C 1
ATOM 2967 O O . ASN B 1 130 ? -1.894 -19.812 10.945 1 95.25 130 ASN B O 1
ATOM 2971 N N . ARG B 1 131 ? -0.508 -18.172 10.625 1 95.56 131 ARG B N 1
ATOM 2972 C CA . ARG B 1 131 ? -1.508 -17.234 10.102 1 95.56 131 ARG B CA 1
ATOM 2973 C C . ARG B 1 131 ? -1.287 -16.984 8.617 1 95.56 131 ARG B C 1
ATOM 2975 O O . ARG B 1 131 ? -0.202 -16.562 8.211 1 95.56 131 ARG B O 1
ATOM 2982 N N . PRO B 1 132 ? -2.346 -17.234 7.762 1 97.44 132 PRO B N 1
ATOM 2983 C CA . PRO B 1 132 ? -2.17 -16.859 6.355 1 97.44 132 PRO B CA 1
ATOM 2984 C C . PRO B 1 132 ? -2.059 -15.352 6.156 1 97.44 132 PRO B C 1
ATOM 2986 O O . PRO B 1 132 ? -2.891 -14.594 6.668 1 97.44 132 PRO B O 1
ATOM 2989 N N . VAL B 1 133 ? -1.062 -14.938 5.359 1 97.94 133 VAL B N 1
ATOM 2990 C CA . VAL B 1 133 ? -0.809 -13.5 5.359 1 97.94 133 VAL B CA 1
ATOM 2991 C C . VAL B 1 133 ? -0.716 -12.992 3.922 1 97.94 133 VAL B C 1
ATOM 2993 O O . VAL B 1 133 ? -0.877 -11.797 3.67 1 97.94 133 VAL B O 1
ATOM 2996 N N . VAL B 1 134 ? -0.438 -13.859 2.959 1 98.5 134 VAL B N 1
ATOM 2997 C CA . VAL B 1 134 ? -0.256 -13.375 1.598 1 98.5 134 VAL B CA 1
ATOM 2998 C C . VAL B 1 134 ? -0.64 -14.461 0.6 1 98.5 134 VAL B C 1
ATOM 3000 O O . VAL B 1 134 ? -0.346 -15.641 0.815 1 98.5 134 VAL B O 1
ATOM 3003 N N . TYR B 1 135 ? -1.409 -14.102 -0.397 1 98.44 135 TYR B N 1
ATOM 3004 C CA . TYR B 1 135 ? -1.701 -14.93 -1.564 1 98.44 135 TYR B CA 1
ATOM 3005 C C . TYR B 1 135 ? -0.801 -14.555 -2.736 1 98.44 135 TYR B C 1
ATOM 3007 O O . TYR B 1 135 ? -0.757 -13.391 -3.146 1 98.44 135 TYR B O 1
ATOM 3015 N N . VAL B 1 136 ? -0.086 -15.5 -3.301 1 98.12 136 VAL B N 1
ATOM 3016 C CA . VAL B 1 136 ? 0.926 -15.219 -4.312 1 98.12 136 VAL B CA 1
ATOM 3017 C C . VAL B 1 136 ? 0.606 -15.984 -5.594 1 98.12 136 VAL B C 1
ATOM 3019 O O . VAL B 1 136 ? 0.404 -17.203 -5.562 1 98.12 136 VAL B O 1
ATOM 3022 N N . THR B 1 137 ? 0.566 -15.297 -6.641 1 98 137 THR B N 1
ATOM 3023 C CA . THR B 1 137 ? 0.508 -15.906 -7.965 1 98 137 THR B CA 1
ATOM 3024 C C . THR B 1 137 ? 1.806 -15.664 -8.727 1 98 137 THR B C 1
ATOM 3026 O O . THR B 1 137 ? 2.217 -14.516 -8.914 1 98 137 THR B O 1
ATOM 3029 N N . ASN B 1 138 ? 2.441 -16.688 -9.125 1 98.44 138 ASN B N 1
ATOM 3030 C CA . ASN B 1 138 ? 3.607 -16.609 -9.992 1 98.44 138 ASN B CA 1
ATOM 3031 C C . ASN B 1 138 ? 3.27 -17.016 -11.422 1 98.44 138 ASN B C 1
ATOM 3033 O O . ASN B 1 138 ? 2.525 -17.969 -11.641 1 98.44 138 ASN B O 1
ATOM 3037 N N . TYR B 1 139 ? 3.715 -16.297 -12.328 1 98.62 139 TYR B N 1
ATOM 3038 C CA . TYR B 1 139 ? 3.779 -16.688 -13.727 1 98.62 139 TYR B CA 1
ATOM 3039 C C . TYR B 1 139 ? 5.223 -16.922 -14.164 1 98.62 139 TYR B C 1
ATOM 3041 O O . TYR B 1 139 ? 6.074 -16.047 -13.992 1 98.62 139 TYR B O 1
ATOM 3049 N N . ILE B 1 140 ? 5.477 -18.062 -14.75 1 98.69 140 ILE B N 1
ATOM 3050 C CA . ILE B 1 140 ? 6.844 -18.469 -15.055 1 98.69 140 ILE B CA 1
ATOM 3051 C C . ILE B 1 140 ? 6.941 -18.906 -16.516 1 98.69 140 ILE B C 1
ATOM 3053 O O . ILE B 1 140 ? 6.062 -19.609 -17.016 1 98.69 140 ILE B O 1
ATOM 3057 N N . ARG B 1 141 ? 7.973 -18.5 -17.172 1 97.88 141 ARG B N 1
ATOM 3058 C CA . ARG B 1 141 ? 8.211 -18.938 -18.547 1 97.88 141 ARG B CA 1
ATOM 3059 C C . ARG B 1 141 ? 8.68 -20.391 -18.609 1 97.88 141 ARG B C 1
ATOM 3061 O O . ARG B 1 141 ? 9.781 -20.703 -18.156 1 97.88 141 ARG B O 1
ATOM 3068 N N . PRO B 1 142 ? 7.898 -21.203 -19.203 1 97.5 142 PRO B N 1
ATOM 3069 C CA . PRO B 1 142 ? 8.203 -22.641 -19.109 1 97.5 142 PRO B CA 1
ATOM 3070 C C . PRO B 1 142 ? 9.469 -23.016 -19.875 1 97.5 142 PRO B C 1
ATOM 3072 O O . PRO B 1 142 ? 10.156 -23.969 -19.5 1 97.5 142 PRO B O 1
ATOM 3075 N N . GLU B 1 143 ? 9.805 -22.344 -20.922 1 96 143 GLU B N 1
ATOM 3076 C CA . GLU B 1 143 ? 10.945 -22.688 -21.766 1 96 143 GLU B CA 1
ATOM 3077 C C . GLU B 1 143 ? 12.258 -22.562 -21 1 96 143 GLU B C 1
ATOM 3079 O O . GLU B 1 143 ? 13.242 -23.234 -21.328 1 96 143 GLU B O 1
ATOM 3084 N N . LEU B 1 144 ? 12.219 -21.797 -19.969 1 96.69 144 LEU B N 1
ATOM 3085 C CA . LEU B 1 144 ? 13.422 -21.594 -19.172 1 96.69 144 LEU B CA 1
ATOM 3086 C C . LEU B 1 144 ? 13.484 -22.594 -18.016 1 96.69 144 LEU B C 1
ATOM 3088 O O . LEU B 1 144 ? 14.547 -22.797 -17.438 1 96.69 144 LEU B O 1
ATOM 3092 N N . PHE B 1 145 ? 12.328 -23.141 -17.719 1 97.75 145 PHE B N 1
ATOM 3093 C CA . PHE B 1 145 ? 12.258 -24.031 -16.562 1 97.75 145 PHE B CA 1
ATOM 3094 C C . PHE B 1 145 ? 11.469 -25.297 -16.891 1 97.75 145 PHE B C 1
ATOM 3096 O O . PHE B 1 145 ? 10.438 -25.562 -16.281 1 97.75 145 PHE B O 1
ATOM 3103 N N . PRO B 1 146 ? 12 -26.078 -17.766 1 96.88 146 PRO B N 1
ATOM 3104 C CA . PRO B 1 146 ? 11.281 -27.297 -18.156 1 96.88 146 PRO B CA 1
ATOM 3105 C C . PRO B 1 146 ? 11.008 -28.219 -16.969 1 96.88 146 PRO B C 1
ATOM 3107 O O . PRO B 1 146 ? 11.859 -28.375 -16.094 1 96.88 146 PRO B O 1
ATOM 3110 N N . ASN B 1 147 ? 9.852 -28.75 -16.828 1 97.12 147 ASN B N 1
ATOM 3111 C CA . ASN B 1 147 ? 9.414 -29.734 -15.844 1 97.12 147 ASN B CA 1
ATOM 3112 C C . ASN B 1 147 ? 9.367 -29.125 -14.438 1 97.12 147 ASN B C 1
ATOM 3114 O O . ASN B 1 147 ? 9.477 -29.859 -13.445 1 97.12 147 ASN B O 1
ATOM 3118 N N . LEU B 1 148 ? 9.25 -27.844 -14.383 1 97.69 148 LEU B N 1
ATOM 3119 C CA . LEU B 1 148 ? 9.203 -27.188 -13.086 1 97.69 148 LEU B CA 1
ATOM 3120 C C . LEU B 1 148 ? 8.039 -27.703 -12.25 1 97.69 148 LEU B C 1
ATOM 3122 O O . LEU B 1 148 ? 8.164 -27.844 -11.031 1 97.69 148 LEU B O 1
ATOM 3126 N N . LEU B 1 149 ? 6.953 -28.062 -12.875 1 97.75 149 LEU B N 1
ATOM 3127 C CA . LEU B 1 149 ? 5.73 -28.469 -12.188 1 97.75 149 LEU B CA 1
ATOM 3128 C C . LEU B 1 149 ? 5.91 -29.828 -11.516 1 97.75 149 LEU B C 1
ATOM 3130 O O . LEU B 1 149 ? 5.082 -30.219 -10.688 1 97.75 149 LEU B O 1
ATOM 3134 N N . ASP B 1 150 ? 6.969 -30.516 -11.82 1 97.25 150 ASP B N 1
ATOM 3135 C CA . ASP B 1 150 ? 7.254 -31.812 -11.219 1 97.25 150 ASP B CA 1
ATOM 3136 C C . ASP B 1 150 ? 7.887 -31.656 -9.836 1 97.25 150 ASP B C 1
ATOM 3138 O O . ASP B 1 150 ? 7.969 -32.625 -9.078 1 97.25 150 ASP B O 1
ATOM 3142 N N . PHE B 1 151 ? 8.281 -30.484 -9.5 1 97.06 151 PHE B N 1
ATOM 3143 C CA . PHE B 1 151 ? 8.938 -30.25 -8.227 1 97.06 151 PHE B CA 1
ATOM 3144 C C . PHE B 1 151 ? 7.918 -29.906 -7.145 1 97.06 151 PHE B C 1
ATOM 3146 O O . PHE B 1 151 ? 6.746 -29.672 -7.441 1 97.06 151 PHE B O 1
ATOM 3153 N N . ASP B 1 152 ? 8.391 -29.938 -5.883 1 96.81 152 ASP B N 1
ATOM 3154 C CA . ASP B 1 152 ? 7.59 -29.438 -4.77 1 96.81 152 ASP B CA 1
ATOM 3155 C C . ASP B 1 152 ? 7.555 -27.922 -4.754 1 96.81 152 ASP B C 1
ATOM 3157 O O . ASP B 1 152 ? 8.5 -27.266 -4.289 1 96.81 152 ASP B O 1
ATOM 3161 N N . LEU B 1 153 ? 6.488 -27.359 -5.145 1 96.19 153 LEU B N 1
ATOM 3162 C CA . LEU B 1 153 ? 6.398 -25.922 -5.367 1 96.19 153 LEU B CA 1
ATOM 3163 C C . LEU B 1 153 ? 5.98 -25.203 -4.09 1 96.19 153 LEU B C 1
ATOM 3165 O O . LEU B 1 153 ? 5.734 -24 -4.105 1 96.19 153 LEU B O 1
ATOM 3169 N N . SER B 1 154 ? 5.898 -25.906 -2.986 1 94 154 SER B N 1
ATOM 3170 C CA . SER B 1 154 ? 5.793 -25.25 -1.684 1 94 154 SER B CA 1
ATOM 3171 C C . SER B 1 154 ? 7.141 -24.703 -1.232 1 94 154 SER B C 1
ATOM 3173 O O . SER B 1 154 ? 7.207 -23.906 -0.296 1 94 154 SER B O 1
ATOM 3175 N N . GLN B 1 155 ? 8.156 -25.062 -1.948 1 91.69 155 GLN B N 1
ATOM 3176 C CA . GLN B 1 155 ? 9.492 -24.547 -1.691 1 91.69 155 GLN B CA 1
ATOM 3177 C C . GLN B 1 155 ? 9.727 -23.219 -2.424 1 91.69 155 GLN B C 1
ATOM 3179 O O . GLN B 1 155 ? 8.922 -22.844 -3.279 1 91.69 155 GLN B O 1
ATOM 3184 N N . SER B 1 156 ? 10.789 -22.562 -2.02 1 93.06 156 SER B N 1
ATOM 3185 C CA . SER B 1 156 ? 11.156 -21.297 -2.625 1 93.06 156 SER B CA 1
ATOM 3186 C C . SER B 1 156 ? 11.5 -21.469 -4.102 1 93.06 156 SER B C 1
ATOM 3188 O O . SER B 1 156 ? 12.375 -22.266 -4.449 1 93.06 156 SER B O 1
ATOM 3190 N N . LEU B 1 157 ? 10.859 -20.75 -4.945 1 94.94 157 LEU B N 1
ATOM 3191 C CA . LEU B 1 157 ? 11.156 -20.797 -6.371 1 94.94 157 LEU B CA 1
ATOM 3192 C C . LEU B 1 157 ? 12.586 -20.344 -6.645 1 94.94 157 LEU B C 1
ATOM 3194 O O . LEU B 1 157 ? 13.25 -20.875 -7.535 1 94.94 157 LEU B O 1
ATOM 3198 N N . THR B 1 158 ? 13.039 -19.312 -5.887 1 92.88 158 THR B N 1
ATOM 3199 C CA . THR B 1 158 ? 14.398 -18.844 -6.09 1 92.88 158 THR B CA 1
ATOM 3200 C C . THR B 1 158 ? 15.414 -19.938 -5.82 1 92.88 158 THR B C 1
ATOM 3202 O O . THR B 1 158 ? 16.406 -20.078 -6.543 1 92.88 158 THR B O 1
ATOM 3205 N N . ASP B 1 159 ? 15.133 -20.719 -4.828 1 93.25 159 ASP B N 1
ATOM 3206 C CA . ASP B 1 159 ? 16.016 -21.844 -4.523 1 93.25 159 ASP B CA 1
ATOM 3207 C C . ASP B 1 159 ? 15.93 -22.906 -5.609 1 93.25 159 ASP B C 1
ATOM 3209 O O . ASP B 1 159 ? 16.953 -23.453 -6.023 1 93.25 159 ASP B O 1
ATOM 3213 N N . LEU B 1 160 ? 14.734 -23.234 -6.012 1 95.5 160 LEU B N 1
ATOM 3214 C CA . LEU B 1 160 ? 14.547 -24.234 -7.062 1 95.5 160 LEU B CA 1
ATOM 3215 C C . LEU B 1 160 ? 15.273 -23.812 -8.336 1 95.5 160 LEU B C 1
ATOM 3217 O O . LEU B 1 160 ? 15.961 -24.641 -8.961 1 95.5 160 LEU B O 1
ATOM 3221 N N . TYR B 1 161 ? 15.133 -22.516 -8.703 1 96.44 161 TYR B N 1
ATOM 3222 C CA . TYR B 1 161 ? 15.805 -21.984 -9.891 1 96.44 161 TYR B CA 1
ATOM 3223 C C . TYR B 1 161 ? 17.312 -22.203 -9.797 1 96.44 161 TYR B C 1
ATOM 3225 O O . TYR B 1 161 ? 17.938 -22.672 -10.742 1 96.44 161 TYR B O 1
ATOM 3233 N N . ARG B 1 162 ? 17.828 -21.812 -8.664 1 94.25 162 ARG B N 1
ATOM 3234 C CA . ARG B 1 162 ? 19.266 -21.859 -8.445 1 94.25 162 ARG B CA 1
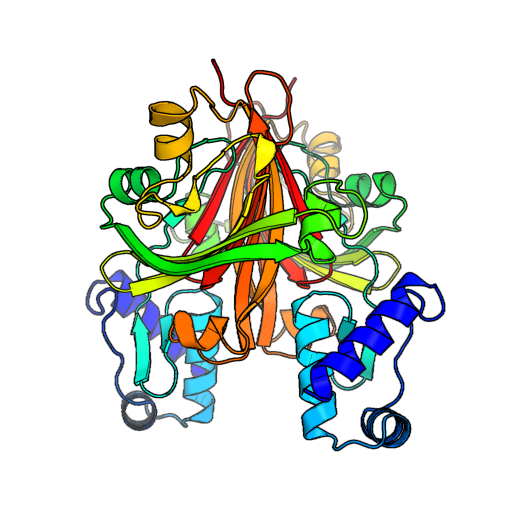ATOM 3235 C C . ARG B 1 162 ? 19.766 -23.312 -8.445 1 94.25 162 ARG B C 1
ATOM 3237 O O . ARG B 1 162 ? 20.734 -23.641 -9.125 1 94.25 162 ARG B O 1
ATOM 3244 N N . GLU B 1 163 ? 19.094 -24.203 -7.816 1 95.81 163 GLU B N 1
ATOM 3245 C CA . GLU B 1 163 ? 19.562 -25.562 -7.559 1 95.81 163 GLU B CA 1
ATOM 3246 C C . GLU B 1 163 ? 19.375 -26.453 -8.789 1 95.81 163 GLU B C 1
ATOM 3248 O O . GLU B 1 163 ? 20.203 -27.328 -9.055 1 95.81 163 GLU B O 1
ATOM 3253 N N . HIS B 1 164 ? 18.375 -26.188 -9.57 1 97.06 164 HIS B N 1
ATOM 3254 C CA . HIS B 1 164 ? 18.031 -27.172 -10.594 1 97.06 164 HIS B CA 1
ATOM 3255 C C . HIS B 1 164 ? 18.188 -26.578 -11.992 1 97.06 164 HIS B C 1
ATOM 3257 O O . HIS B 1 164 ? 18.203 -27.312 -12.984 1 97.06 164 HIS B O 1
ATOM 3263 N N . TYR B 1 165 ? 18.359 -25.234 -12.07 1 97.44 165 TYR B N 1
ATOM 3264 C CA . TYR B 1 165 ? 18.391 -24.641 -13.406 1 97.44 165 TYR B CA 1
ATOM 3265 C C . TYR B 1 165 ? 19.547 -23.672 -13.547 1 97.44 165 TYR B C 1
ATOM 3267 O O . TYR B 1 165 ? 19.688 -22.984 -14.57 1 97.44 165 TYR B O 1
ATOM 3275 N N . ALA B 1 166 ? 20.328 -23.516 -12.562 1 96.5 166 ALA B N 1
ATOM 3276 C CA . ALA B 1 166 ? 21.469 -22.609 -12.562 1 96.5 166 ALA B CA 1
ATOM 3277 C C . ALA B 1 166 ? 21.047 -21.188 -12.914 1 96.5 166 ALA B C 1
ATOM 3279 O O . ALA B 1 166 ? 21.719 -20.5 -13.672 1 96.5 166 ALA B O 1
ATOM 3280 N N . THR B 1 167 ? 19.922 -20.828 -12.453 1 96.12 167 THR B N 1
ATOM 3281 C CA . THR B 1 167 ? 19.344 -19.5 -12.711 1 96.12 167 THR B CA 1
ATOM 3282 C C . THR B 1 167 ? 19.172 -18.719 -11.406 1 96.12 167 THR B C 1
ATOM 3284 O O . THR B 1 167 ? 18.75 -19.281 -10.398 1 96.12 167 THR B O 1
ATOM 3287 N N . GLN B 1 168 ? 19.609 -17.469 -11.461 1 93.81 168 GLN B N 1
ATOM 3288 C CA . GLN B 1 168 ? 19.438 -16.594 -10.305 1 93.81 168 GLN B CA 1
ATOM 3289 C C . GLN B 1 168 ? 18.844 -15.242 -10.711 1 93.81 168 GLN B C 1
ATOM 3291 O O . GLN B 1 168 ? 19.062 -14.781 -11.836 1 93.81 168 GLN B O 1
ATOM 3296 N N . TYR B 1 169 ? 18.109 -14.672 -9.734 1 92.12 169 TYR B N 1
ATOM 3297 C CA . TYR B 1 169 ? 17.625 -13.312 -9.953 1 92.12 169 TYR B CA 1
ATOM 3298 C C . TYR B 1 169 ? 18.781 -12.328 -9.992 1 92.12 169 TYR B C 1
ATOM 3300 O O . TYR B 1 169 ? 19.734 -12.445 -9.219 1 92.12 169 TYR B O 1
ATOM 3308 N N . GLN B 1 170 ? 18.703 -11.414 -10.898 1 93.94 170 GLN B N 1
ATOM 3309 C CA . GLN B 1 170 ? 19.703 -10.352 -10.953 1 93.94 170 GLN B CA 1
ATOM 3310 C C . GLN B 1 170 ? 19.047 -8.977 -10.828 1 93.94 170 GLN B C 1
ATOM 3312 O O . GLN B 1 170 ? 19.547 -8.109 -10.109 1 93.94 170 GLN B O 1
ATOM 3317 N N . THR B 1 171 ? 18.047 -8.781 -11.602 1 94.81 171 THR B N 1
ATOM 3318 C CA . THR B 1 171 ? 17.312 -7.523 -11.578 1 94.81 171 THR B CA 1
ATOM 3319 C C . THR B 1 171 ? 15.844 -7.766 -11.281 1 94.81 171 THR B C 1
ATOM 3321 O O . THR B 1 171 ? 15.234 -8.68 -11.836 1 94.81 171 THR B O 1
ATOM 3324 N N . ILE B 1 172 ? 15.297 -7.004 -10.391 1 94.69 172 ILE B N 1
ATOM 3325 C CA . ILE B 1 172 ? 13.883 -7.098 -10.031 1 94.69 172 ILE B CA 1
ATOM 3326 C C . ILE B 1 172 ? 13.219 -5.734 -10.195 1 94.69 172 ILE B C 1
ATOM 3328 O O . ILE B 1 172 ? 13.672 -4.738 -9.625 1 94.69 172 ILE B O 1
ATOM 3332 N N . HIS B 1 173 ? 12.211 -5.645 -11.031 1 95 173 HIS B N 1
ATOM 3333 C CA . HIS B 1 173 ? 11.336 -4.48 -11.102 1 95 173 HIS B CA 1
ATOM 3334 C C . HIS B 1 173 ? 10.125 -4.648 -10.195 1 95 173 HIS B C 1
ATOM 3336 O O . HIS B 1 173 ? 9.344 -5.594 -10.359 1 95 173 HIS B O 1
ATOM 3342 N N . TYR B 1 174 ? 9.969 -3.807 -9.258 1 93.56 174 TYR B N 1
ATOM 3343 C CA . TYR B 1 174 ? 8.828 -3.988 -8.367 1 93.56 174 TYR B CA 1
ATOM 3344 C C . TYR B 1 174 ? 7.852 -2.82 -8.484 1 93.56 174 TYR B C 1
ATOM 3346 O O . TYR B 1 174 ? 8.25 -1.7 -8.805 1 93.56 174 TYR B O 1
ATOM 3354 N N . ARG B 1 175 ? 6.652 -3.1 -8.266 1 95.81 175 ARG B N 1
ATOM 3355 C CA . ARG B 1 175 ? 5.539 -2.156 -8.188 1 95.81 175 ARG B CA 1
ATOM 3356 C C . ARG B 1 175 ? 4.645 -2.465 -6.988 1 95.81 175 ARG B C 1
ATOM 3358 O O . ARG B 1 175 ? 4.207 -3.604 -6.812 1 95.81 175 ARG B O 1
ATOM 3365 N N . ILE B 1 176 ? 4.441 -1.482 -6.109 1 96.56 176 ILE B N 1
ATOM 3366 C CA . ILE B 1 176 ? 3.6 -1.635 -4.93 1 96.56 176 ILE B CA 1
ATOM 3367 C C . ILE B 1 176 ? 2.352 -0.765 -5.066 1 96.56 176 ILE B C 1
ATOM 3369 O O . ILE B 1 176 ? 2.443 0.408 -5.438 1 96.56 176 ILE B O 1
ATOM 3373 N N . SER B 1 177 ? 1.236 -1.301 -4.84 1 97.44 177 SER B N 1
ATOM 3374 C CA . SER B 1 177 ? -0.04 -0.594 -4.855 1 97.44 177 SER B CA 1
ATOM 3375 C C . SER B 1 177 ? -0.946 -1.067 -3.723 1 97.44 177 SER B C 1
ATOM 3377 O O . SER B 1 177 ? -0.558 -1.924 -2.926 1 97.44 177 SER B O 1
ATOM 3379 N N . THR B 1 178 ? -2.082 -0.382 -3.602 1 97.06 178 THR B N 1
ATOM 3380 C CA . THR B 1 178 ? -3.086 -0.732 -2.602 1 97.06 178 THR B CA 1
ATOM 3381 C C . THR B 1 178 ? -4.363 -1.23 -3.27 1 97.06 178 THR B C 1
ATOM 3383 O O . THR B 1 178 ? -4.785 -0.693 -4.297 1 97.06 178 THR B O 1
ATOM 3386 N N . SER B 1 179 ? -4.922 -2.186 -2.666 1 96.12 179 SER B N 1
ATOM 3387 C CA . SER B 1 179 ? -6.145 -2.809 -3.164 1 96.12 179 SER B CA 1
ATOM 3388 C C . SER B 1 179 ? -7.012 -3.316 -2.02 1 96.12 179 SER B C 1
ATOM 3390 O O . SER B 1 179 ? -6.906 -2.832 -0.891 1 96.12 179 SER B O 1
ATOM 3392 N N . SER B 1 180 ? -8.016 -4.184 -2.408 1 95.06 180 SER B N 1
ATOM 3393 C CA . SER B 1 180 ? -8.844 -4.906 -1.453 1 95.06 180 SER B CA 1
ATOM 3394 C C . SER B 1 180 ? -8.82 -6.406 -1.727 1 95.06 180 SER B C 1
ATOM 3396 O O . SER B 1 180 ? -8.656 -6.832 -2.871 1 95.06 180 SER B O 1
ATOM 3398 N N . LEU B 1 181 ? -8.938 -7.102 -0.619 1 94.25 181 LEU B N 1
ATOM 3399 C CA . LEU B 1 181 ? -9.078 -8.547 -0.757 1 94.25 181 LEU B CA 1
ATOM 3400 C C . LEU B 1 181 ? -10.516 -8.922 -1.102 1 94.25 181 LEU B C 1
ATOM 3402 O O . LEU B 1 181 ? -11.445 -8.523 -0.402 1 94.25 181 LEU B O 1
ATOM 3406 N N . LEU B 1 182 ? -10.625 -9.68 -2.186 1 91.75 182 LEU B N 1
ATOM 3407 C CA . LEU B 1 182 ? -11.953 -10.102 -2.621 1 91.75 182 LEU B CA 1
ATOM 3408 C C . LEU B 1 182 ? -11.961 -11.586 -2.979 1 91.75 182 LEU B C 1
ATOM 3410 O O . LEU B 1 182 ? -10.906 -12.18 -3.219 1 91.75 182 LEU B O 1
ATOM 3414 N N . GLY B 1 183 ? -13.125 -12.164 -2.943 1 89.88 183 GLY B N 1
ATOM 3415 C CA . GLY B 1 183 ? -13.344 -13.508 -3.453 1 89.88 183 GLY B CA 1
ATOM 3416 C C . GLY B 1 183 ? -12.438 -14.547 -2.811 1 89.88 183 GLY B C 1
ATOM 3417 O O . GLY B 1 183 ? -12.352 -14.625 -1.584 1 89.88 183 GLY B O 1
ATOM 3418 N N . GLU B 1 184 ? -11.719 -15.234 -3.729 1 90.06 184 GLU B N 1
ATOM 3419 C CA . GLU B 1 184 ? -10.93 -16.375 -3.295 1 90.06 184 GLU B CA 1
ATOM 3420 C C . GLU B 1 184 ? -9.742 -15.945 -2.438 1 90.06 184 GLU B C 1
ATOM 3422 O O . GLU B 1 184 ? -9.359 -16.641 -1.496 1 90.06 184 GLU B O 1
ATOM 3427 N N . MET B 1 185 ? -9.234 -14.852 -2.744 1 93 185 MET B N 1
ATOM 3428 C CA . MET B 1 185 ? -8.086 -14.375 -1.979 1 93 185 MET B CA 1
ATOM 3429 C C . MET B 1 185 ? -8.484 -14.039 -0.546 1 93 185 MET B C 1
ATOM 3431 O O . MET B 1 185 ? -7.773 -14.391 0.398 1 93 185 MET B O 1
ATOM 3435 N N . ALA B 1 186 ? -9.617 -13.359 -0.43 1 94.69 186 ALA B N 1
ATOM 3436 C CA . ALA B 1 186 ? -10.117 -13.047 0.907 1 94.69 186 ALA B CA 1
ATOM 3437 C C . ALA B 1 186 ? -10.359 -14.312 1.713 1 94.69 186 ALA B C 1
ATOM 3439 O O . ALA B 1 186 ? -9.961 -14.406 2.877 1 94.69 186 ALA B O 1
ATOM 3440 N N . GLN B 1 187 ? -10.938 -15.266 1.056 1 95.12 187 GLN B N 1
ATOM 3441 C CA . GLN B 1 187 ? -11.227 -16.531 1.716 1 95.12 187 GLN B CA 1
ATOM 3442 C C . GLN B 1 187 ? -9.938 -17.234 2.131 1 95.12 187 GLN B C 1
ATOM 3444 O O . GLN B 1 187 ? -9.828 -17.719 3.262 1 95.12 187 GLN B O 1
ATOM 3449 N N . ALA B 1 188 ? -8.984 -17.281 1.236 1 96.81 188 ALA B N 1
ATOM 3450 C CA . ALA B 1 188 ? -7.719 -17.984 1.482 1 96.81 188 ALA B CA 1
ATOM 3451 C C . ALA B 1 188 ? -6.965 -17.344 2.646 1 96.81 188 ALA B C 1
ATOM 3453 O O . ALA B 1 188 ? -6.262 -18.031 3.389 1 96.81 188 ALA B O 1
ATOM 3454 N N . LEU B 1 189 ? -7.129 -16.078 2.834 1 97.19 189 LEU B N 1
ATOM 3455 C CA . LEU B 1 189 ? -6.391 -15.352 3.861 1 97.19 189 LEU B CA 1
ATOM 3456 C C . LEU B 1 189 ? -7.25 -15.148 5.105 1 97.19 189 LEU B C 1
ATOM 3458 O O . LEU B 1 189 ? -6.871 -14.406 6.016 1 97.19 189 LEU B O 1
ATOM 3462 N N . ARG B 1 190 ? -8.469 -15.75 5.094 1 95.06 190 ARG B N 1
ATOM 3463 C CA . ARG B 1 190 ? -9.414 -15.648 6.203 1 95.06 190 ARG B CA 1
ATOM 3464 C C . ARG B 1 190 ? -9.773 -14.195 6.48 1 95.06 190 ARG B C 1
ATOM 3466 O O . ARG B 1 190 ? -9.953 -13.805 7.637 1 95.06 190 ARG B O 1
ATOM 3473 N N . ALA B 1 191 ? -9.766 -13.422 5.465 1 94 191 ALA B N 1
ATOM 3474 C CA . ALA B 1 191 ? -10.07 -12 5.59 1 94 191 ALA B CA 1
ATOM 3475 C C . ALA B 1 191 ? -11.516 -11.719 5.199 1 94 191 ALA B C 1
ATOM 3477 O O . ALA B 1 191 ? -12.094 -12.43 4.383 1 94 191 ALA B O 1
ATOM 3478 N N . THR B 1 192 ? -12.047 -10.672 5.82 1 89 192 THR B N 1
ATOM 3479 C CA . THR B 1 192 ? -13.344 -10.18 5.359 1 89 192 THR B CA 1
ATOM 3480 C C . THR B 1 192 ? -13.211 -9.523 3.984 1 89 192 THR B C 1
ATOM 3482 O O . THR B 1 192 ? -12.289 -8.75 3.744 1 89 192 THR B O 1
ATOM 3485 N N . SER B 1 193 ? -14.203 -9.852 3.117 1 90.25 193 SER B N 1
ATOM 3486 C CA . SER B 1 193 ? -14.18 -9.258 1.783 1 90.25 193 SER B CA 1
ATOM 3487 C C . SER B 1 193 ? -14.211 -7.734 1.854 1 90.25 193 SER B C 1
ATOM 3489 O O . SER B 1 193 ? -14.977 -7.16 2.629 1 90.25 193 SER B O 1
ATOM 3491 N N . GLY B 1 194 ? -13.32 -7.105 1.087 1 89.69 194 GLY B N 1
ATOM 3492 C CA . GLY B 1 194 ? -13.281 -5.652 1.052 1 89.69 194 GLY B CA 1
ATOM 3493 C C . GLY B 1 194 ? -12.18 -5.059 1.911 1 89.69 194 GLY B C 1
ATOM 3494 O O . GLY B 1 194 ? -11.914 -3.859 1.844 1 89.69 194 GLY B O 1
ATOM 3495 N N . THR B 1 195 ? -11.477 -5.922 2.68 1 91.88 195 THR B N 1
ATOM 3496 C CA . THR B 1 195 ? -10.406 -5.418 3.533 1 91.88 195 THR B CA 1
ATOM 3497 C C . THR B 1 195 ? -9.234 -4.922 2.691 1 91.88 195 THR B C 1
ATOM 3499 O O . THR B 1 195 ? -8.906 -5.512 1.658 1 91.88 195 THR B O 1
ATOM 3502 N N . PRO B 1 196 ? -8.594 -3.885 3.164 1 94.75 196 PRO B N 1
ATOM 3503 C CA . PRO B 1 196 ? -7.449 -3.361 2.412 1 94.75 196 PRO B CA 1
ATOM 3504 C C . PRO B 1 196 ? -6.32 -4.379 2.27 1 94.75 196 PRO B C 1
ATOM 3506 O O . PRO B 1 196 ? -6.133 -5.227 3.148 1 94.75 196 PRO B O 1
ATOM 3509 N N . ALA B 1 197 ? -5.625 -4.25 1.196 1 97.19 197 ALA B N 1
ATOM 3510 C CA . ALA B 1 197 ? -4.492 -5.125 0.91 1 97.19 197 ALA B CA 1
ATOM 3511 C C . ALA B 1 197 ? -3.357 -4.355 0.237 1 97.19 197 ALA B C 1
ATOM 3513 O O . ALA B 1 197 ? -3.604 -3.398 -0.504 1 97.19 197 ALA B O 1
ATOM 3514 N N . MET B 1 198 ? -2.174 -4.758 0.516 1 97.75 198 MET B N 1
ATOM 3515 C CA . MET B 1 198 ? -1.024 -4.312 -0.268 1 97.75 198 MET B CA 1
ATOM 3516 C C . MET B 1 198 ? -0.732 -5.285 -1.405 1 97.75 198 MET B C 1
ATOM 3518 O O . MET B 1 198 ? -0.702 -6.5 -1.197 1 97.75 198 MET B O 1
ATOM 3522 N N . VAL B 1 199 ? -0.566 -4.734 -2.547 1 97.69 199 VAL B N 1
ATOM 3523 C CA . VAL B 1 199 ? -0.216 -5.559 -3.699 1 97.69 199 VAL B CA 1
ATOM 3524 C C . VAL B 1 199 ? 1.232 -5.293 -4.102 1 97.69 199 VAL B C 1
ATOM 3526 O O . VAL B 1 199 ? 1.601 -4.156 -4.41 1 97.69 199 VAL B O 1
ATOM 3529 N N . VAL B 1 200 ? 2.062 -6.316 -4.094 1 96.69 200 VAL B N 1
ATOM 3530 C CA . VAL B 1 200 ? 3.449 -6.246 -4.543 1 96.69 200 VAL B CA 1
ATOM 3531 C C . VAL B 1 200 ? 3.617 -7.047 -5.832 1 96.69 200 VAL B C 1
ATOM 3533 O O . VAL B 1 200 ? 3.4 -8.258 -5.852 1 96.69 200 VAL B O 1
ATOM 3536 N N . GLU B 1 201 ? 3.906 -6.371 -6.859 1 9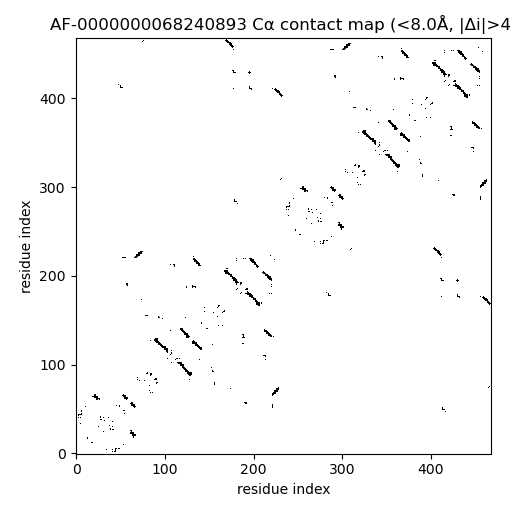6.81 201 GLU B N 1
ATOM 3537 C CA . GLU B 1 201 ? 4.234 -6.988 -8.141 1 96.81 201 GLU B CA 1
ATOM 3538 C C . GLU B 1 201 ? 5.738 -6.965 -8.398 1 96.81 201 GLU B C 1
ATOM 3540 O O . GLU B 1 201 ? 6.387 -5.93 -8.227 1 96.81 201 GLU B O 1
ATOM 3545 N N . ARG B 1 202 ? 6.281 -8.062 -8.789 1 96 202 ARG B N 1
ATOM 3546 C CA . ARG B 1 202 ? 7.699 -8.156 -9.117 1 96 202 ARG B CA 1
ATOM 3547 C C . ARG B 1 202 ? 7.902 -8.805 -10.484 1 96 202 ARG B C 1
ATOM 3549 O O . ARG B 1 202 ? 7.258 -9.805 -10.805 1 96 202 ARG B O 1
ATOM 3556 N N . VAL B 1 203 ? 8.688 -8.203 -11.289 1 97.25 203 VAL B N 1
ATOM 3557 C CA . VAL B 1 203 ? 9.172 -8.758 -12.547 1 97.25 203 VAL B CA 1
ATOM 3558 C C . VAL B 1 203 ? 10.664 -9.062 -12.445 1 97.25 203 VAL B C 1
ATOM 3560 O O . VAL B 1 203 ? 11.461 -8.172 -12.156 1 97.25 203 VAL B O 1
ATOM 3563 N N . ASN B 1 204 ? 10.977 -10.305 -12.727 1 96.69 204 ASN B N 1
ATOM 3564 C CA . ASN B 1 204 ? 12.312 -10.766 -12.359 1 96.69 204 ASN B CA 1
ATOM 3565 C C . ASN B 1 204 ? 13.133 -11.148 -13.594 1 96.69 204 ASN B C 1
ATOM 3567 O O . ASN B 1 204 ? 12.656 -11.867 -14.461 1 96.69 204 ASN B O 1
ATOM 3571 N N . TYR B 1 205 ? 14.359 -10.672 -13.594 1 97.06 205 TYR B N 1
ATOM 3572 C CA . TYR B 1 205 ? 15.336 -10.984 -14.633 1 97.06 205 TYR B CA 1
ATOM 3573 C C . TYR B 1 205 ? 16.5 -11.781 -14.062 1 97.06 205 TYR B C 1
ATOM 3575 O O . TYR B 1 205 ? 16.906 -11.57 -12.922 1 97.06 205 TYR B O 1
ATOM 3583 N N . ASN B 1 206 ? 17 -12.68 -14.938 1 96.5 206 ASN B N 1
ATOM 3584 C CA . ASN B 1 206 ? 18.125 -13.469 -14.477 1 96.5 206 ASN B CA 1
ATOM 3585 C C . ASN B 1 206 ? 19.453 -12.781 -14.789 1 96.5 206 ASN B C 1
ATOM 3587 O O . ASN B 1 206 ? 19.484 -11.633 -15.234 1 96.5 206 ASN B O 1
ATOM 3591 N N . GLN B 1 207 ? 20.531 -13.406 -14.469 1 94.44 207 GLN B N 1
ATOM 3592 C CA . GLN B 1 207 ? 21.891 -12.875 -14.586 1 94.44 207 GLN B CA 1
ATOM 3593 C C . GLN B 1 207 ? 22.25 -12.625 -16.047 1 94.44 207 GLN B C 1
ATOM 3595 O O . GLN B 1 207 ? 23.219 -11.914 -16.344 1 94.44 207 GLN B O 1
ATOM 3600 N N . LYS B 1 208 ? 21.547 -13.219 -16.938 1 95.5 208 LYS B N 1
ATOM 3601 C CA . LYS B 1 208 ? 21.797 -13.016 -18.375 1 95.5 208 LYS B CA 1
ATOM 3602 C C . LYS B 1 208 ? 20.922 -11.891 -18.922 1 95.5 208 LYS B C 1
ATOM 3604 O O . LYS B 1 208 ? 20.938 -11.617 -20.125 1 95.5 208 LYS B O 1
ATOM 3609 N N . GLY B 1 209 ? 20.062 -11.344 -18.078 1 95.19 209 GLY B N 1
ATOM 3610 C CA . GLY B 1 209 ? 19.188 -10.25 -18.484 1 95.19 209 GLY B CA 1
ATOM 3611 C C . GLY B 1 209 ? 17.891 -10.727 -19.109 1 95.19 209 GLY B C 1
ATOM 3612 O O . GLY B 1 209 ? 17.188 -9.945 -19.75 1 95.19 209 GLY B O 1
ATOM 3613 N N . GLU B 1 210 ? 17.641 -11.961 -18.875 1 96.5 210 GLU B N 1
ATOM 3614 C CA . GLU B 1 210 ? 16.406 -12.516 -19.422 1 96.5 210 GLU B CA 1
ATOM 3615 C C . GLU B 1 210 ? 15.266 -12.391 -18.422 1 96.5 210 GLU B C 1
ATOM 3617 O O . GLU B 1 210 ? 15.438 -12.625 -17.234 1 96.5 210 GLU B O 1
ATOM 3622 N N . LEU B 1 211 ? 14.141 -11.969 -18.953 1 97.56 211 LEU B N 1
ATOM 3623 C CA . LEU B 1 211 ? 12.906 -11.984 -18.172 1 97.56 211 LEU B CA 1
ATOM 3624 C C . LEU B 1 211 ? 12.438 -13.414 -17.922 1 97.56 211 LEU B C 1
ATOM 3626 O O . LEU B 1 211 ? 12.188 -14.164 -18.859 1 97.56 211 LEU B O 1
ATOM 3630 N N . ILE B 1 212 ? 12.297 -13.828 -16.703 1 97.25 212 ILE B N 1
ATOM 3631 C CA . ILE B 1 212 ? 12.102 -15.258 -16.484 1 97.25 212 ILE B CA 1
ATOM 3632 C C . ILE B 1 212 ? 10.734 -15.492 -15.844 1 97.25 212 ILE B C 1
ATOM 3634 O O . ILE B 1 212 ? 10.078 -16.5 -16.141 1 97.25 212 ILE B O 1
ATOM 3638 N N . ASP B 1 213 ? 10.328 -14.602 -14.883 1 98.31 213 ASP B N 1
ATOM 3639 C CA . ASP B 1 213 ? 9.031 -14.789 -14.227 1 98.31 213 ASP B CA 1
ATOM 3640 C C . ASP B 1 213 ? 8.555 -13.492 -13.578 1 98.31 213 ASP B C 1
ATOM 3642 O O . ASP B 1 213 ? 9.242 -12.469 -13.648 1 98.31 213 ASP B O 1
ATOM 3646 N N . CYS B 1 214 ? 7.336 -13.469 -13.109 1 97.94 214 CYS B N 1
ATOM 3647 C CA . CYS B 1 214 ? 6.77 -12.398 -12.297 1 97.94 214 CYS B CA 1
ATOM 3648 C C . CYS B 1 214 ? 5.871 -12.969 -11.203 1 97.94 214 CYS B C 1
ATOM 3650 O O . CYS B 1 214 ? 5.461 -14.125 -11.273 1 97.94 214 CYS B O 1
ATOM 3652 N N . ASP B 1 215 ? 5.746 -12.258 -10.203 1 97.12 215 ASP B N 1
ATOM 3653 C CA . ASP B 1 215 ? 4.785 -12.664 -9.18 1 97.12 215 ASP B CA 1
ATOM 3654 C C . ASP B 1 215 ? 3.957 -11.469 -8.703 1 97.12 215 ASP B C 1
ATOM 3656 O O . ASP B 1 215 ? 4.41 -10.32 -8.773 1 97.12 215 ASP B O 1
ATOM 3660 N N . ILE B 1 216 ? 2.766 -11.719 -8.32 1 97.31 216 ILE B N 1
ATOM 3661 C CA . ILE B 1 216 ? 1.828 -10.789 -7.707 1 97.31 216 ILE B CA 1
ATOM 3662 C C . ILE B 1 216 ? 1.441 -11.289 -6.316 1 97.31 216 ILE B C 1
ATOM 3664 O O . ILE B 1 216 ? 0.922 -12.391 -6.168 1 97.31 216 ILE B O 1
ATOM 3668 N N . GLU B 1 217 ? 1.718 -10.461 -5.344 1 97.5 217 GLU B N 1
ATOM 3669 C CA . GLU B 1 217 ? 1.437 -10.797 -3.951 1 97.5 217 GLU B CA 1
ATOM 3670 C C . GLU B 1 217 ? 0.338 -9.906 -3.379 1 97.5 217 GLU B C 1
ATOM 3672 O O . GLU B 1 217 ? 0.458 -8.68 -3.389 1 97.5 217 GLU B O 1
ATOM 3677 N N . TYR B 1 218 ? -0.703 -10.516 -2.887 1 98.06 218 TYR B N 1
ATOM 3678 C CA . TYR B 1 218 ? -1.732 -9.805 -2.131 1 98.06 218 TYR B CA 1
ATOM 3679 C C . TYR B 1 218 ? -1.567 -10.047 -0.635 1 98.06 218 TYR B C 1
ATOM 3681 O O . TYR B 1 218 ? -1.904 -11.117 -0.128 1 98.06 218 TYR B O 1
ATOM 3689 N N . TRP B 1 219 ? -1.129 -9.016 0.056 1 98 219 TRP B N 1
ATOM 3690 C CA . TRP B 1 219 ? -0.828 -9.102 1.481 1 98 219 TRP B CA 1
ATOM 3691 C C . TRP B 1 219 ? -1.974 -8.531 2.314 1 98 219 TRP B C 1
ATOM 3693 O O . TRP B 1 219 ? -2.549 -7.5 1.968 1 98 219 TRP B O 1
ATOM 3703 N N . ARG B 1 220 ? -2.248 -9.234 3.418 1 97.06 220 ARG B N 1
ATOM 3704 C CA . ARG B 1 220 ? -3.057 -8.578 4.438 1 97.06 220 ARG B CA 1
ATOM 3705 C C . ARG B 1 220 ? -2.432 -7.25 4.859 1 97.06 220 ARG B C 1
ATOM 3707 O O . ARG B 1 220 ? -1.21 -7.152 4.996 1 97.06 220 ARG B O 1
ATOM 3714 N N . HIS B 1 221 ? -3.246 -6.273 5.055 1 94.25 221 HIS B N 1
ATOM 3715 C CA . HIS B 1 221 ? -2.801 -4.906 5.297 1 94.25 221 HIS B CA 1
ATOM 3716 C C . HIS B 1 221 ? -1.936 -4.824 6.551 1 94.25 221 HIS B C 1
ATOM 3718 O O . HIS B 1 221 ? -1.072 -3.951 6.66 1 94.25 221 HIS B O 1
ATOM 3724 N N . ASP B 1 222 ? -2.131 -5.656 7.527 1 95.94 222 ASP B N 1
ATOM 3725 C CA . ASP B 1 222 ? -1.449 -5.598 8.82 1 95.94 222 ASP B CA 1
ATOM 3726 C C . ASP B 1 222 ? -0.268 -6.562 8.859 1 95.94 222 ASP B C 1
ATOM 3728 O O . ASP B 1 222 ? 0.335 -6.773 9.914 1 95.94 222 ASP B O 1
ATOM 3732 N N . ALA B 1 223 ? 0.086 -7.152 7.723 1 97.19 223 ALA B N 1
ATOM 3733 C CA . ALA B 1 223 ? 1.044 -8.258 7.773 1 97.19 223 ALA B CA 1
ATOM 3734 C C . ALA B 1 223 ? 2.398 -7.828 7.215 1 97.19 223 ALA B C 1
ATOM 3736 O O . ALA B 1 223 ? 3.402 -8.523 7.406 1 97.19 223 ALA B O 1
ATOM 3737 N N . ILE B 1 224 ? 2.434 -6.66 6.578 1 97.31 224 ILE B N 1
ATOM 3738 C CA . ILE B 1 224 ? 3.695 -6.293 5.941 1 97.31 224 ILE B CA 1
ATOM 3739 C C . ILE B 1 224 ? 3.838 -4.773 5.914 1 97.31 224 ILE B C 1
ATOM 3741 O O . ILE B 1 224 ? 2.844 -4.051 5.828 1 97.31 224 ILE B O 1
ATOM 3745 N N . THR B 1 225 ? 4.965 -4.277 6.023 1 97.19 225 THR B N 1
ATOM 3746 C CA . THR B 1 225 ? 5.367 -2.902 5.742 1 97.19 225 THR B CA 1
ATOM 3747 C C . THR B 1 225 ? 6.605 -2.871 4.848 1 97.19 225 THR B C 1
ATOM 3749 O O . THR B 1 225 ? 7.5 -3.707 4.992 1 97.19 225 THR B O 1
ATOM 3752 N N . ILE B 1 226 ? 6.629 -1.972 3.943 1 96 226 ILE B N 1
ATOM 3753 C CA . ILE B 1 226 ? 7.805 -1.759 3.109 1 96 226 ILE B CA 1
ATOM 3754 C C . ILE B 1 226 ? 8.664 -0.643 3.701 1 96 226 ILE B C 1
ATOM 3756 O O . ILE B 1 226 ? 8.18 0.47 3.922 1 96 226 ILE B O 1
ATOM 3760 N N . GLU B 1 227 ? 9.883 -0.969 3.924 1 94.44 227 GLU B N 1
ATOM 3761 C CA . GLU B 1 227 ? 10.781 0.003 4.535 1 94.44 227 GLU B CA 1
ATOM 3762 C C . GLU B 1 227 ? 12.133 0.032 3.82 1 94.44 227 GLU B C 1
ATOM 3764 O O . GLU B 1 227 ? 12.633 -1.009 3.395 1 94.44 227 GLU B O 1
ATOM 3769 N N . SER B 1 228 ? 12.633 1.204 3.635 1 91.12 228 SER B N 1
ATOM 3770 C CA . SER B 1 228 ? 13.977 1.361 3.08 1 91.12 228 SER B CA 1
ATOM 3771 C C . SER B 1 228 ? 14.539 2.746 3.381 1 91.12 228 SER B C 1
ATOM 3773 O O . SER B 1 228 ? 13.859 3.584 3.975 1 91.12 228 SER B O 1
ATOM 3775 N N . ILE B 1 229 ? 15.797 2.891 3.135 1 89.06 229 ILE B N 1
ATOM 3776 C CA . ILE B 1 229 ? 16.5 4.156 3.309 1 89.06 229 ILE B CA 1
ATOM 3777 C C . ILE B 1 229 ? 16.984 4.672 1.951 1 89.06 229 ILE B C 1
ATOM 3779 O O . ILE B 1 229 ? 17.547 3.918 1.157 1 89.06 229 ILE B O 1
ATOM 3783 N N . ALA B 1 230 ? 16.594 5.918 1.706 1 86.94 230 ALA B N 1
ATOM 3784 C CA . ALA B 1 230 ? 17.078 6.582 0.497 1 86.94 230 ALA B CA 1
ATOM 3785 C C . ALA B 1 230 ? 18.078 7.688 0.838 1 86.94 230 ALA B C 1
ATOM 3787 O O . ALA B 1 230 ? 17.891 8.414 1.816 1 86.94 230 ALA B O 1
ATOM 3788 N N . GLU B 1 231 ? 19.062 7.73 0.077 1 86.38 231 GLU B N 1
ATOM 3789 C CA . GLU B 1 231 ? 20.062 8.781 0.228 1 86.38 231 GLU B CA 1
ATOM 3790 C C . GLU B 1 231 ? 20.109 9.688 -0.999 1 86.38 231 GLU B C 1
ATOM 3792 O O . GLU B 1 231 ? 20.109 9.211 -2.135 1 86.38 231 GLU B O 1
ATOM 3797 N N . LEU B 1 232 ? 19.969 10.961 -0.702 1 77.31 232 LEU B N 1
ATOM 3798 C CA . LEU B 1 232 ? 20.141 11.906 -1.8 1 77.31 232 LEU B CA 1
ATOM 3799 C C . LEU B 1 232 ? 21.594 11.922 -2.266 1 77.31 232 LEU B C 1
ATOM 3801 O O . LEU B 1 232 ? 22.516 11.984 -1.445 1 77.31 232 LEU B O 1
ATOM 3805 N N . LYS B 1 233 ? 21.734 11.438 -3.477 1 64 233 LYS B N 1
ATOM 3806 C CA . LYS B 1 233 ? 23.094 11.445 -4.012 1 64 233 LYS B CA 1
ATOM 3807 C C . LYS B 1 233 ? 23.594 12.867 -4.254 1 64 233 LYS B C 1
ATOM 3809 O O . LYS B 1 233 ? 22.875 13.688 -4.82 1 64 233 LYS B O 1
ATOM 3814 N N . ARG B 1 234 ? 24.594 13.258 -3.43 1 51.22 234 ARG B N 1
ATOM 3815 C CA . ARG B 1 234 ? 25.312 14.508 -3.645 1 51.22 234 ARG B CA 1
ATOM 3816 C C . ARG B 1 234 ? 25.938 14.539 -5.031 1 51.22 234 ARG B C 1
ATOM 3818 O O . ARG B 1 234 ? 26.328 13.5 -5.57 1 51.22 234 ARG B O 1
#

Foldseek 3Di:
DLLVVLLVVVVVCVVVVVADFFAFDDDLVVSCVVSVHDSVSPVVNVVVCVVVLQWAAFPPPHIGGHDAAQEAAPVDDDDPCVSQVVVPWHKWKAWDDWDKDFDDPVFCVLQVHDHRAIWIWTWMFMDTNNATWKIKIKTWRCVQPPPVVVDDPRDDPQVVCCPPRVWHWDDKDKDKDKDWDADPRCVSRSHDGGAMWIKIKIFTATPVRHGTMIMIMTGHPSHYDYDDDDDDDD/DLLVVLLVVVVVCVVVVVADFFAFDDDLVVSCVVSVHDSVSPVVNVVVCVVVLQWAAFPPPHIGGHDAAQEAAPVDDDDPCVSQVVVVWHKWKAWDDKDKDFDDPVFCVLQVHDHRAIWIWTWMFMDTNNATWKIKIKTWRCVQPPPVVVDDPRDDPQVVCCPPRVWHWDDKDKDKDKDWDADPRCVSRSHDGGAMWIKMKIFTATPVRHGTMIMIMTGHPSHYDYDDDDDDDD

pLDDT: mean 94.35, std 5.06, range [50.72, 98.69]

Sequence (468 aa):
MQYVKIKDAIVEQIDAGMLMPRQKLPAERKLAESFDTTRVTLREALSLLEAEGKIYREDRRGWFISPAPLRYDPTQTLNFTNMALAQNRQPKTELVSAKAVIANKQATRLLKLKPFSDVYRVDRVRYLDNRPVVYVTNYIRPELFPNLLDFDLSQSLTDLYREHYATQYQTIHYRISTSSLLGEMAQALRATSGTPAMVVERVNYNQKGELIDCDIEYWRHDAITIESIAELKRMQYVKIKDAIVEQIDAGMLMPRQKLPAERKLAESFDTTRVTLREALSLLEAEGKIYREDRRGWFISPAPLRYDPTQTLNFTNMALAQNRQPKTELVSAKAVIANKQATRLLKLKPFSDVYRVDRVRYLDNRPVVYVTNYIRPELFPNLLDFDLSQSLTDLYREHYATQYQTIHYRISTSSLLGEMAQALRATSGTPAMVVERVNYNQKGELIDCDIEYWRHDAITIESIAELKR

Radius of gyration: 23.03 Å; Cα contacts (8 Å, |Δi|>4): 986; chains: 2; bounding box: 57×65×57 Å